Protein AF-A0A9P1G5D4-F1 (afdb_monomer)

Sequence (524 aa):
MDDMDGDDDEVKDDETRWAEGREMALDFMARNFFNPQHFLLVADISSAVANGNGNGSSHVIAAASRVLDGYGVKVSKDEQDALTRMSQDEQVENLMSKIPQGDSQFQDFFVKLQHLVLSSDRVRASLEQADLTQLEDALVDAENAGIGNAVFRMSAVQAGSELRAIGENFRDWGKDNALKTGKLTRCQEEALGARKKLAAAQAKLQNGRHKNLEKSSKWVLRFAETSSRGSVRVLFRSWSVYARFSSAERRVHCDYQERLVSADALLDSFRLRSKGALRRLLERQAVERCRQLALECFWLWQEILVQRKLDEECEQKLLDFQCKMKDMKQAQIENAKLILRRACAENDLALIRCCFQAFHETWQEAAQEQHIAVQVDLSQEKMKEFMKRKSTIALRLLKEMCYATAAGFQQEVFSSWVTLVQQSHGEGQLQGLLQQQQQRIEAVRQRSRNNNHLLVQGLEKQYHSDMQLEIFSHWRTFAGVESKVLGHKVKVDAKRQQLQGVQSLFRSFAAQLERQLRESHSQK

Foldseek 3Di:
DPPDPPPPVVVVVVVVVVVVVVVVVVVVCCVPVVDLVVLLVLLVVLVVVCVVPPDPCLLVLVVLQVLCVVLVLHQDPVNSVVLRPDDPVVSVVVSVVSDPPDDPSVVLSVVLVVLLVVLLVQCVVCVVVVPVPSNVVSLVSCVVSVNNVVSVSVVSNVSNVVSVVVVVVVVVVVVVVCVVVVVVVVVVVVVVVVVVVVVVVVVVVVVVVVVCCVVVVVVCVVQVVPDPVSNVVVVVVVVVVVVVVVVVVVVVVVVVVVVVVVVVVVVVVVVVVVVVVVVVVVVVVVVVVVVVVVVVVVVVVVVVVVVVVVVVVVVVVVVVVVVVVVVVVVVVVVVVVVVVVVQPPPDPVSVVVVVVVVVVVVVVVVVVVVVVVVVVVVVVVVVVVVVVVVVVVVVVVCVVCVVCCVVVVVVVVVVVVVVVVVVVVVVVVVVVVVVVVVVVVVVVVVVVVVVVVVVVVVVVVVVVVVVVVVVVVVVVVVVVVVVVVVVVVVVVVVVVVVVVVVVVVVVVVVVVVVVVVVVVVVVD

Secondary structure (DSSP, 8-state):
-----SSHHHHHHHHHHHHHHHHHHHHHHHHHTS-HHHHHHHHHHHHHHHHTTT-TTHHHHHHHHHHHHHTT----HHHHHHHTTS-HHHHHHHHHHHS-TTSHHHHHHHHHHHHHHHHHHHHHHHHHHT-HHHHHHHHHHHHHTT-HHHHHHHHHHHHHHHHHHHHHHHHHHHHHHHHHHHHHHHHHHHHHHHHHHHHHHHHHHHHHHHHHHHHHHHHHHHHHTT-HHHHHHHHHHHHHHHHHHHHHHHHHHHHHHHHHHHHHHHHHHHHHHHHHHHHHHHHHHHHHHHHHHHHHHHHHHHHHHHHHHHHHHHHHHHHHHHHHHHHHHHHHHHHHHHHHHHHHHS-HHHHHHHHHHHHHHHHHHHHHHHHHHHHHHHHHHHHHHHHHHHHHHHHHHHHHHHHHHHHHHHHHHHHHHHHHHHHHHHHHHHHHHHHHHHHHHHHHHHHHHHHHHHHHHHHHHHHHHHHHHHHHHHHHHHHHHHHHHHHHHHHHHHHHHHHHHHHHHHHHHHHHHHHHHHHHHH--

Nearest PDB structures (foldseek):
  3zx6-assembly1_B  TM=2.867E-01  e=2.315E+00  Archaeoglobus fulgidus DSM 4304

Organism: NCBI:txid2562237

Solvent-accessible surface area (backbone atoms only — not comparable to full-atom values): 27541 Å² total; per-residue (Å²): 144,85,87,82,84,80,68,70,66,62,58,53,54,52,54,51,52,51,51,52,50,49,52,54,49,48,54,51,42,44,63,72,72,58,33,68,65,58,29,39,48,50,28,46,54,52,44,50,61,24,63,76,56,82,35,81,61,44,61,60,51,53,50,51,43,54,55,35,43,76,71,71,47,78,71,49,73,70,53,53,59,50,41,62,72,46,55,73,68,55,32,50,51,54,53,57,69,69,47,68,94,80,50,73,65,48,58,56,47,52,52,50,54,51,48,50,54,53,30,43,52,41,38,51,52,19,60,76,66,69,37,64,67,56,29,50,53,26,46,51,54,24,46,77,70,73,42,34,75,58,42,54,52,50,52,46,37,50,52,13,50,51,52,48,53,50,52,50,53,51,51,53,50,48,53,54,48,51,54,52,51,51,51,51,52,50,56,50,51,52,53,51,51,52,50,52,52,50,52,51,51,51,52,51,50,52,53,50,50,52,59,48,48,54,54,49,49,56,50,49,53,64,43,55,77,74,34,80,72,45,48,55,54,49,51,56,48,52,50,54,50,47,53,52,47,54,53,50,50,52,50,52,50,51,55,50,50,52,50,48,54,51,49,51,52,51,50,49,54,48,52,51,51,50,51,52,50,51,49,54,52,52,52,51,51,50,53,52,50,53,50,50,51,53,50,51,54,50,51,53,52,50,49,54,53,52,50,50,51,51,51,53,54,49,51,50,52,51,51,52,51,54,49,52,53,50,50,52,53,49,49,52,52,5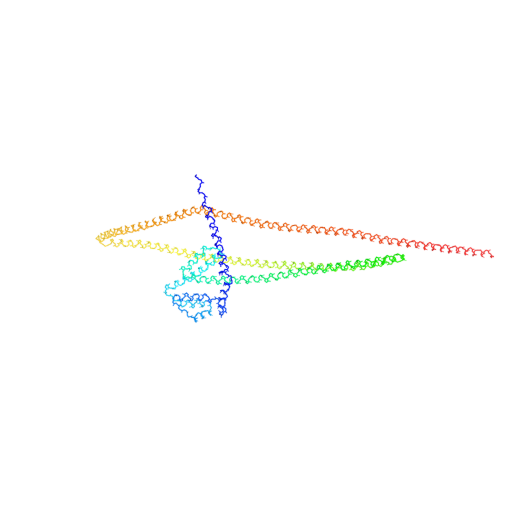1,51,53,50,50,54,55,51,58,42,68,70,53,57,76,68,39,35,49,47,43,51,52,44,48,49,47,46,52,50,48,47,49,51,48,48,48,50,48,45,51,50,46,48,51,47,47,46,50,45,48,48,48,45,44,50,47,43,49,49,46,47,46,48,42,44,50,42,53,54,43,44,54,53,42,46,49,48,49,52,49,48,51,46,50,52,50,51,51,49,51,49,51,50,49,50,53,52,48,51,49,50,53,50,50,50,51,51,50,51,51,50,50,51,50,51,52,53,49,49,53,50,50,53,50,51,51,54,49,50,54,51,50,51,51,51,49,53,51,51,50,49,52,50,49,54,54,49,51,53,49,52,52,55,49,49,56,51,51,51,53,50,50,51,51,52,51,50,52,51,49,51,52,51,52,49,52,54,49,52,52,47,54,54,52,54,61,62,72,76,110

Radius of gyration: 57.08 Å; Cα contacts (8 Å, |Δi|>4): 122; chains: 1; bounding box: 117×77×208 Å

Mean predicted aligned error: 22.11 Å

Structure (mmCIF, N/CA/C/O backbone):
data_AF-A0A9P1G5D4-F1
#
_entry.id   AF-A0A9P1G5D4-F1
#
loop_
_atom_site.group_PDB
_atom_site.id
_atom_site.type_symbol
_atom_site.label_atom_id
_atom_site.label_alt_id
_atom_site.label_comp_id
_atom_site.label_asym_id
_atom_site.label_entity_id
_atom_site.label_seq_id
_atom_site.pdbx_PDB_ins_code
_atom_site.Cartn_x
_atom_site.Cartn_y
_atom_site.Cartn_z
_atom_site.occupancy
_atom_site.B_iso_or_equiv
_atom_site.auth_seq_id
_atom_site.auth_comp_id
_atom_site.auth_asym_id
_atom_site.auth_atom_id
_atom_site.pdbx_PDB_model_num
ATOM 1 N N . MET A 1 1 ? 20.810 36.618 60.190 1.00 49.03 1 MET A N 1
ATOM 2 C CA . MET A 1 1 ? 19.523 35.893 60.188 1.00 49.03 1 MET A CA 1
ATOM 3 C C . MET A 1 1 ? 19.379 35.331 58.781 1.00 49.03 1 MET A C 1
ATOM 5 O O . MET A 1 1 ? 18.455 35.708 58.087 1.00 49.03 1 MET A O 1
ATOM 9 N N . ASP A 1 2 ? 20.395 34.569 58.355 1.00 51.91 2 ASP A N 1
ATOM 10 C CA . ASP A 1 2 ? 20.755 34.375 56.936 1.00 51.91 2 ASP A CA 1
ATOM 11 C C . ASP A 1 2 ? 21.573 33.077 56.721 1.00 51.91 2 ASP A C 1
ATOM 13 O O . ASP A 1 2 ? 22.407 33.013 55.835 1.00 51.91 2 ASP A O 1
ATOM 17 N N . ASP A 1 3 ? 21.374 32.040 57.546 1.00 51.34 3 ASP A N 1
ATOM 18 C CA . ASP A 1 3 ? 22.133 30.772 57.444 1.00 51.34 3 ASP A CA 1
ATOM 19 C C . ASP A 1 3 ? 21.242 29.549 57.761 1.00 51.34 3 ASP A C 1
ATOM 21 O O . ASP A 1 3 ? 21.536 28.775 58.669 1.00 51.34 3 ASP A O 1
ATOM 25 N N . MET A 1 4 ? 20.100 29.397 57.078 1.00 53.97 4 MET A N 1
ATOM 26 C CA . MET A 1 4 ? 19.183 28.249 57.264 1.00 53.97 4 MET A CA 1
ATOM 27 C C . MET A 1 4 ? 18.622 27.681 55.941 1.00 53.97 4 MET A C 1
ATOM 29 O O . MET A 1 4 ? 17.587 27.029 55.964 1.00 53.97 4 MET A O 1
ATOM 33 N N . ASP A 1 5 ? 19.295 27.886 54.802 1.00 56.78 5 ASP A N 1
ATOM 34 C CA . ASP A 1 5 ? 18.852 27.373 53.484 1.00 56.78 5 ASP A CA 1
ATOM 35 C C . ASP A 1 5 ? 19.758 26.237 52.946 1.00 56.78 5 ASP A C 1
ATOM 37 O O . ASP A 1 5 ? 19.880 26.041 51.741 1.00 56.78 5 ASP A O 1
ATOM 41 N N . GLY A 1 6 ? 20.442 25.501 53.832 1.00 54.44 6 GLY A N 1
ATOM 42 C CA . GLY A 1 6 ? 21.454 24.498 53.460 1.00 54.44 6 GLY A CA 1
ATOM 43 C C . GLY A 1 6 ? 20.982 23.044 53.318 1.00 54.44 6 GLY A C 1
ATOM 44 O O . GLY A 1 6 ? 21.753 22.237 52.812 1.00 54.44 6 GLY A O 1
ATOM 45 N N . ASP A 1 7 ? 19.759 22.700 53.735 1.00 56.19 7 ASP A N 1
ATOM 46 C CA . ASP A 1 7 ? 19.325 21.291 53.863 1.00 56.19 7 ASP A CA 1
ATOM 47 C C . ASP A 1 7 ? 18.404 20.791 52.726 1.00 56.19 7 ASP A C 1
ATOM 49 O O . ASP A 1 7 ? 18.148 19.593 52.622 1.00 56.19 7 ASP A O 1
ATOM 53 N N . ASP A 1 8 ? 17.922 21.664 51.832 1.00 56.28 8 ASP A N 1
ATOM 54 C CA . ASP A 1 8 ? 16.959 21.272 50.780 1.00 56.28 8 ASP A CA 1
ATOM 55 C C . ASP A 1 8 ? 17.608 20.616 49.541 1.00 56.28 8 ASP A C 1
ATOM 57 O O . ASP A 1 8 ? 16.922 19.945 48.762 1.00 56.28 8 ASP A O 1
ATOM 61 N N . ASP A 1 9 ? 18.922 20.775 49.349 1.00 57.06 9 ASP A N 1
ATOM 62 C CA . ASP A 1 9 ? 19.645 20.167 48.221 1.00 57.06 9 ASP A CA 1
ATOM 63 C C . ASP A 1 9 ? 20.034 18.700 48.492 1.00 57.06 9 ASP A C 1
ATOM 65 O O . ASP A 1 9 ? 20.102 17.905 47.555 1.00 57.06 9 ASP A O 1
ATOM 69 N N . GLU A 1 10 ? 20.202 18.298 49.759 1.00 56.38 10 GLU A N 1
ATOM 70 C CA . GLU A 1 10 ? 20.574 16.921 50.128 1.00 56.38 10 GLU A CA 1
ATOM 71 C C . GLU A 1 10 ? 19.388 15.943 49.970 1.00 56.38 10 GLU A C 1
ATOM 73 O O . GLU A 1 10 ? 19.558 14.803 49.538 1.00 56.38 10 GLU A O 1
ATOM 78 N N . VAL A 1 11 ? 18.156 16.412 50.212 1.00 59.34 11 VAL A N 1
ATOM 79 C CA . VAL A 1 11 ? 16.929 15.601 50.078 1.00 59.34 11 VAL A CA 1
ATOM 80 C C . VAL A 1 11 ? 16.603 15.285 48.614 1.00 59.34 11 VAL A C 1
ATOM 82 O O . VAL A 1 11 ? 16.130 14.188 48.306 1.00 59.34 11 VAL A O 1
ATOM 85 N N . LYS A 1 12 ? 16.875 16.217 47.692 1.00 61.62 12 LYS A N 1
ATOM 86 C CA . LYS A 1 12 ? 16.654 15.991 46.254 1.00 61.62 12 LYS A CA 1
ATOM 87 C C . LYS A 1 12 ? 17.624 14.969 45.683 1.00 61.62 12 LYS A C 1
ATOM 89 O O . LYS A 1 12 ? 17.206 14.156 44.862 1.00 61.62 12 LYS A O 1
ATOM 94 N N . ASP A 1 13 ? 18.878 14.994 46.130 1.00 68.81 13 ASP A N 1
ATOM 95 C CA . ASP A 1 13 ? 19.915 14.089 45.633 1.00 68.81 13 ASP A CA 1
ATOM 96 C C . ASP A 1 13 ? 19.610 12.632 46.027 1.00 68.81 13 ASP A C 1
ATOM 98 O O . ASP A 1 13 ? 19.719 11.718 45.199 1.00 68.81 13 ASP A O 1
ATOM 102 N N . ASP A 1 14 ? 19.098 12.421 47.244 1.00 71.56 14 ASP A N 1
ATOM 103 C CA . ASP A 1 14 ? 18.632 11.113 47.711 1.00 71.56 14 ASP A CA 1
ATOM 104 C C . ASP A 1 14 ? 17.426 10.594 46.910 1.00 71.56 14 ASP A C 1
ATOM 106 O O . ASP A 1 14 ? 17.386 9.411 46.559 1.00 71.56 14 ASP A O 1
ATOM 110 N N . GLU A 1 15 ? 16.466 11.449 46.550 1.00 73.81 15 GLU A N 1
ATOM 111 C CA . GLU A 1 15 ? 15.283 11.040 45.780 1.00 73.81 15 GLU A CA 1
ATOM 112 C C . GLU A 1 15 ? 15.650 10.585 44.354 1.00 73.81 15 GLU A C 1
ATOM 114 O O . GLU A 1 15 ? 15.174 9.541 43.886 1.00 73.81 15 GLU A O 1
ATOM 119 N N . THR A 1 16 ? 16.583 11.283 43.692 1.00 74.25 16 THR A N 1
ATOM 120 C CA . THR A 1 16 ? 17.159 10.844 42.406 1.00 74.25 16 THR A CA 1
ATOM 121 C C . THR A 1 16 ? 17.910 9.525 42.529 1.00 74.25 16 THR A C 1
ATOM 123 O O . THR A 1 16 ? 17.748 8.637 41.691 1.00 74.25 16 THR A O 1
ATOM 126 N N . ARG A 1 17 ? 18.682 9.345 43.602 1.00 72.94 17 ARG A N 1
ATOM 127 C CA . ARG A 1 17 ? 19.465 8.126 43.835 1.00 72.94 17 ARG A CA 1
ATOM 128 C C . ARG A 1 17 ? 18.574 6.909 44.093 1.00 72.94 17 ARG A C 1
ATOM 130 O O . ARG A 1 17 ? 18.870 5.804 43.628 1.00 72.94 17 ARG A O 1
ATOM 137 N N . TRP A 1 18 ? 17.451 7.109 44.780 1.00 77.25 18 TRP A N 1
ATOM 138 C CA . TRP A 1 18 ? 16.413 6.093 44.953 1.00 77.25 18 TRP A CA 1
ATOM 139 C C . TRP A 1 18 ? 15.688 5.766 43.645 1.00 77.25 18 TRP A C 1
ATOM 141 O O . TRP A 1 18 ? 15.393 4.592 43.407 1.00 77.25 18 TRP A O 1
ATOM 151 N N . ALA A 1 19 ? 15.424 6.755 42.789 1.00 75.56 19 ALA A N 1
ATOM 152 C CA . ALA A 1 19 ? 14.814 6.533 41.478 1.00 75.56 19 ALA A CA 1
ATOM 153 C C . ALA A 1 19 ? 15.732 5.716 40.552 1.00 75.56 19 ALA A C 1
ATOM 155 O O . ALA A 1 19 ? 15.292 4.706 39.997 1.00 75.56 19 ALA A O 1
ATOM 156 N N . GLU A 1 20 ? 17.017 6.076 40.469 1.00 79.44 20 GLU A N 1
ATOM 157 C CA . GLU A 1 20 ? 18.023 5.329 39.700 1.00 79.44 20 GLU A CA 1
ATOM 158 C C . GLU A 1 20 ? 18.198 3.901 40.231 1.00 79.44 20 GLU A C 1
ATOM 160 O O . GLU A 1 20 ? 18.220 2.940 39.460 1.00 79.44 20 GLU A O 1
ATOM 165 N N . GLY A 1 21 ? 18.257 3.730 41.557 1.00 80.81 21 GLY A N 1
ATOM 166 C CA . GLY A 1 21 ? 18.322 2.408 42.181 1.00 80.81 21 GLY A CA 1
ATOM 167 C C . GLY A 1 21 ? 17.095 1.545 41.868 1.00 80.81 21 GLY A C 1
ATOM 168 O O . GLY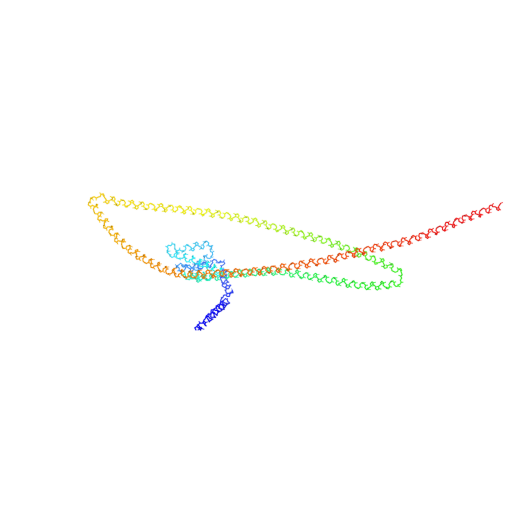 A 1 21 ? 17.226 0.341 41.627 1.00 80.81 21 GLY A O 1
ATOM 169 N N . ARG A 1 22 ? 15.904 2.155 41.816 1.00 74.62 22 ARG A N 1
ATOM 170 C CA . ARG A 1 22 ? 14.649 1.472 41.479 1.00 74.62 22 ARG A CA 1
ATOM 171 C C . ARG A 1 22 ? 14.616 1.059 40.004 1.00 74.62 22 ARG A C 1
ATOM 173 O O . ARG A 1 22 ? 14.228 -0.070 39.712 1.00 74.62 22 ARG A O 1
ATOM 180 N N . GLU A 1 23 ? 15.080 1.911 39.091 1.00 75.81 23 GLU A N 1
ATOM 181 C CA . GLU A 1 23 ? 15.185 1.588 37.660 1.00 75.81 23 GLU A CA 1
ATOM 182 C C . GLU A 1 23 ? 16.193 0.456 37.407 1.00 75.81 23 GLU A C 1
ATOM 184 O O . GLU A 1 23 ? 15.891 -0.509 36.702 1.00 75.81 23 GLU A O 1
ATOM 189 N N . MET A 1 24 ? 17.355 0.505 38.063 1.00 77.06 24 MET A N 1
ATOM 190 C CA . MET A 1 24 ? 18.385 -0.532 37.952 1.00 77.06 24 MET A CA 1
ATOM 191 C C . MET A 1 24 ? 17.902 -1.879 38.514 1.00 77.06 24 MET A C 1
ATOM 193 O O . MET A 1 24 ? 18.183 -2.934 37.939 1.00 77.06 24 MET A O 1
ATOM 197 N N . ALA A 1 25 ? 17.127 -1.857 39.605 1.00 69.12 25 ALA A N 1
ATOM 198 C CA . ALA A 1 25 ? 16.485 -3.047 40.158 1.00 69.12 25 ALA A CA 1
ATOM 199 C C . ALA A 1 25 ? 15.405 -3.610 39.219 1.00 69.12 25 ALA A C 1
ATOM 201 O O . ALA A 1 25 ? 15.333 -4.827 39.041 1.00 69.12 25 ALA A O 1
ATOM 202 N N . LEU A 1 26 ? 14.600 -2.754 38.580 1.00 68.94 26 LEU A N 1
ATOM 203 C CA . LEU A 1 26 ? 13.602 -3.172 37.591 1.00 68.94 26 LEU A CA 1
ATOM 204 C C . LEU A 1 26 ? 14.254 -3.783 36.344 1.00 68.94 26 LEU A C 1
ATOM 206 O O . LEU A 1 26 ? 13.821 -4.850 35.914 1.00 68.94 26 LEU A O 1
ATOM 210 N N . ASP A 1 27 ? 15.323 -3.187 35.808 1.00 72.56 27 ASP A N 1
ATOM 211 C CA . ASP A 1 27 ? 16.080 -3.743 34.673 1.00 72.56 27 ASP A CA 1
ATOM 212 C C . ASP A 1 27 ? 16.757 -5.073 35.050 1.00 72.56 27 ASP A C 1
ATOM 214 O O . ASP A 1 27 ? 16.700 -6.049 34.294 1.00 72.56 27 ASP A O 1
ATOM 218 N N . PHE A 1 28 ? 17.316 -5.174 36.261 1.00 76.38 28 PHE A N 1
ATOM 219 C CA . PHE A 1 28 ? 17.852 -6.433 36.778 1.00 76.38 28 PHE A CA 1
ATOM 220 C C . PHE A 1 28 ? 16.764 -7.509 36.900 1.00 76.38 28 PHE A C 1
ATOM 222 O O . PHE A 1 28 ? 16.991 -8.656 36.499 1.00 76.38 28 PHE A O 1
ATOM 229 N N . MET A 1 29 ? 15.582 -7.159 37.417 1.00 69.81 29 MET A N 1
ATOM 230 C CA . MET A 1 29 ? 14.469 -8.099 37.533 1.00 69.81 29 MET A CA 1
ATOM 231 C C . MET A 1 29 ? 13.918 -8.512 36.167 1.00 69.81 29 MET A C 1
ATOM 233 O O . MET A 1 29 ? 13.684 -9.700 35.935 1.00 69.81 29 MET A O 1
ATOM 237 N N . ALA A 1 30 ? 13.782 -7.565 35.240 1.00 70.44 30 ALA A N 1
ATOM 238 C CA . ALA A 1 30 ? 13.353 -7.814 33.871 1.00 70.44 30 ALA A CA 1
ATOM 239 C C . ALA A 1 30 ? 14.290 -8.795 33.149 1.00 70.44 30 ALA A C 1
ATOM 241 O O . ALA A 1 30 ? 13.834 -9.749 32.519 1.00 70.44 30 ALA A O 1
ATOM 242 N N . ARG A 1 31 ? 15.608 -8.610 33.289 1.00 70.06 31 ARG A N 1
ATOM 243 C CA . ARG A 1 31 ? 16.612 -9.458 32.626 1.00 70.06 31 ARG A CA 1
ATOM 244 C C . ARG A 1 31 ? 16.749 -10.844 33.249 1.00 70.06 31 ARG A C 1
ATOM 246 O O . ARG A 1 31 ? 16.916 -11.814 32.512 1.00 70.06 31 ARG A O 1
ATOM 253 N N . ASN A 1 32 ? 16.708 -10.945 34.578 1.00 71.44 32 ASN A N 1
ATOM 254 C CA . ASN A 1 32 ? 17.015 -12.200 35.272 1.00 71.44 32 ASN A CA 1
ATOM 255 C C . ASN A 1 32 ? 15.774 -13.032 35.615 1.00 71.44 32 ASN A C 1
ATOM 257 O O . ASN A 1 32 ? 15.819 -14.257 35.509 1.00 71.44 32 ASN A O 1
ATOM 261 N N . PHE A 1 33 ? 14.666 -12.394 35.999 1.00 63.34 33 PHE A N 1
ATOM 262 C CA . PHE A 1 33 ? 13.452 -13.097 36.426 1.00 63.34 33 PHE A CA 1
ATOM 263 C C . PHE A 1 33 ? 12.388 -13.136 35.326 1.00 63.34 33 PHE A C 1
ATOM 265 O O . PHE A 1 33 ? 11.787 -14.188 35.108 1.00 63.34 33 PHE A O 1
ATOM 272 N N . PHE A 1 34 ? 12.229 -12.053 34.559 1.00 66.44 34 PHE A N 1
ATOM 273 C CA . PHE A 1 34 ? 11.233 -11.948 33.484 1.00 66.44 34 PHE A CA 1
ATOM 274 C C . PHE A 1 34 ? 11.798 -12.204 32.082 1.00 66.44 34 PHE A C 1
ATOM 276 O O . PHE A 1 34 ? 11.330 -11.636 31.095 1.00 66.44 34 PHE A O 1
ATOM 283 N N . ASN A 1 35 ? 12.790 -13.092 31.967 1.00 73.25 35 ASN A N 1
ATOM 284 C CA . ASN A 1 35 ? 13.302 -13.498 30.664 1.00 73.25 35 ASN A CA 1
ATOM 285 C C . ASN A 1 35 ? 12.152 -14.099 29.821 1.00 73.25 35 ASN A C 1
ATOM 287 O O . ASN A 1 35 ? 11.524 -15.066 30.267 1.00 73.25 35 ASN A O 1
ATOM 291 N N . PRO A 1 36 ? 11.888 -13.598 28.598 1.00 69.62 36 PRO A N 1
ATOM 292 C CA . PRO A 1 36 ? 10.850 -14.134 27.714 1.00 69.62 36 PRO A CA 1
ATOM 293 C C . PRO A 1 36 ? 10.955 -15.648 27.496 1.00 69.62 36 PRO A C 1
ATOM 295 O O . PRO A 1 36 ? 9.945 -16.324 27.317 1.00 69.62 36 PRO A O 1
ATOM 298 N N . GLN A 1 37 ? 12.169 -16.204 27.561 1.00 73.44 37 GLN A N 1
ATOM 299 C CA . GLN A 1 37 ? 12.388 -17.645 27.462 1.00 73.44 37 GLN A CA 1
ATOM 300 C C . GLN A 1 37 ? 11.765 -18.431 28.617 1.00 73.44 37 GLN A C 1
ATOM 302 O O . GLN A 1 37 ? 11.328 -19.553 28.395 1.00 73.44 37 GLN A O 1
ATOM 307 N N . HIS A 1 38 ? 11.673 -17.867 29.824 1.00 74.25 38 HIS A N 1
ATOM 308 C CA . HIS A 1 38 ? 11.004 -18.526 30.949 1.00 74.25 38 HIS A CA 1
ATOM 309 C C . HIS A 1 38 ? 9.496 -18.625 30.713 1.00 74.25 38 HIS A C 1
ATOM 311 O O . HIS A 1 38 ? 8.908 -19.676 30.949 1.00 74.25 38 HIS A O 1
ATOM 317 N N . PHE A 1 39 ? 8.875 -17.573 30.177 1.00 73.62 39 PHE A N 1
ATOM 318 C CA . PHE A 1 39 ? 7.455 -17.586 29.820 1.00 73.62 39 PHE A CA 1
ATOM 319 C C . PHE A 1 39 ? 7.159 -18.526 28.656 1.00 73.62 39 PHE A C 1
ATOM 321 O O . PHE A 1 39 ? 6.176 -19.264 28.697 1.00 73.62 39 PHE A O 1
ATOM 328 N N . LEU A 1 40 ? 8.038 -18.560 27.652 1.00 70.00 40 LEU A N 1
ATOM 329 C CA . LEU A 1 40 ? 7.952 -19.529 26.563 1.00 70.00 40 LEU A CA 1
ATOM 330 C C . LEU A 1 40 ? 8.141 -20.961 27.070 1.00 70.00 40 LEU A C 1
ATOM 332 O O . LEU A 1 40 ? 7.375 -21.825 26.672 1.00 70.00 40 LEU A O 1
ATOM 336 N N . LEU A 1 41 ? 9.070 -21.207 28.000 1.00 75.12 41 LEU A N 1
ATOM 337 C CA . LEU A 1 41 ? 9.264 -22.515 28.631 1.00 75.12 41 LEU A CA 1
ATOM 338 C C . LEU A 1 41 ? 8.027 -22.937 29.436 1.00 75.12 41 LEU A C 1
ATOM 340 O O . LEU A 1 41 ? 7.596 -24.079 29.337 1.00 75.12 41 LEU A O 1
ATOM 344 N N . VAL A 1 42 ? 7.419 -22.029 30.205 1.00 70.88 42 VAL A N 1
ATOM 345 C CA . VAL A 1 42 ? 6.172 -22.296 30.943 1.00 70.88 42 VAL A CA 1
ATOM 346 C C . VAL A 1 42 ? 5.022 -22.582 29.978 1.00 70.88 42 VAL A C 1
ATOM 348 O O . VAL A 1 42 ? 4.273 -23.538 30.185 1.00 70.88 42 VAL A O 1
ATOM 351 N N . ALA A 1 43 ? 4.909 -21.818 28.892 1.00 66.69 43 ALA A N 1
ATOM 352 C CA . ALA A 1 43 ? 3.927 -22.061 27.843 1.00 66.69 43 ALA A CA 1
ATOM 353 C C . ALA A 1 43 ? 4.224 -23.328 27.027 1.00 66.69 43 ALA A C 1
ATOM 355 O O . ALA A 1 43 ? 3.288 -23.911 26.490 1.00 66.69 43 ALA A O 1
ATOM 356 N N . ASP A 1 44 ? 5.482 -23.751 26.894 1.00 67.62 44 ASP A N 1
ATOM 357 C CA . ASP A 1 44 ? 5.909 -24.986 26.222 1.00 67.62 44 ASP A CA 1
ATOM 358 C C . ASP A 1 44 ? 5.678 -26.203 27.116 1.00 67.62 44 ASP A C 1
ATOM 360 O O . ASP A 1 44 ? 5.233 -27.234 26.636 1.00 67.62 44 ASP A O 1
ATOM 364 N N . ILE A 1 45 ? 5.911 -26.097 28.424 1.00 67.94 45 ILE A N 1
ATOM 365 C CA . ILE A 1 45 ? 5.576 -27.146 29.394 1.00 67.94 45 ILE A CA 1
ATOM 366 C C . ILE A 1 45 ? 4.054 -27.283 29.485 1.00 67.94 45 ILE A C 1
ATOM 368 O O . ILE A 1 45 ? 3.535 -28.394 29.430 1.00 67.94 45 ILE A O 1
ATOM 372 N N . SER A 1 46 ? 3.325 -26.168 29.558 1.00 60.41 46 SER A N 1
ATOM 373 C CA . SER A 1 46 ? 1.859 -26.168 29.562 1.00 60.41 46 SER A CA 1
ATOM 374 C C . SER A 1 46 ? 1.288 -26.667 28.227 1.00 60.41 46 SER A C 1
ATOM 376 O O . SER A 1 46 ? 0.370 -27.487 28.229 1.00 60.41 46 SER A O 1
ATOM 378 N N . SER A 1 47 ? 1.874 -26.283 27.084 1.00 58.19 47 SER A N 1
ATOM 379 C CA . SER A 1 47 ? 1.453 -26.791 25.772 1.00 58.19 47 SER A CA 1
ATOM 380 C C . SER A 1 47 ? 1.885 -28.233 25.521 1.00 58.19 47 SER A C 1
ATOM 382 O O . SER A 1 47 ? 1.157 -28.944 24.850 1.00 58.19 47 SER A O 1
ATOM 384 N N . ALA A 1 48 ? 3.008 -28.712 26.058 1.00 56.38 48 ALA A N 1
ATOM 385 C CA . ALA A 1 48 ? 3.426 -30.112 25.971 1.00 56.38 48 ALA A CA 1
ATOM 386 C C . ALA A 1 48 ? 2.538 -31.014 26.837 1.00 56.38 48 ALA A C 1
ATOM 388 O O . ALA A 1 48 ? 2.182 -32.111 26.411 1.00 56.38 48 ALA A O 1
ATOM 389 N N . VAL A 1 49 ? 2.110 -30.528 28.006 1.00 53.41 49 VAL A N 1
ATOM 390 C CA . VAL A 1 49 ? 1.080 -31.179 28.828 1.00 53.41 49 VAL A CA 1
ATOM 391 C C . VAL A 1 49 ? -0.273 -31.181 28.100 1.00 53.41 49 VAL A C 1
ATOM 393 O O . VAL A 1 49 ? -0.958 -32.200 28.110 1.00 53.41 49 VAL A O 1
ATOM 396 N N . ALA A 1 50 ? -0.623 -30.101 27.393 1.00 45.75 50 ALA A N 1
ATOM 397 C CA . ALA A 1 50 ? -1.839 -30.026 26.577 1.00 45.75 50 ALA A CA 1
ATOM 398 C C . ALA A 1 50 ? -1.760 -30.815 25.252 1.00 45.75 50 ALA A C 1
ATOM 400 O O . ALA A 1 50 ? -2.778 -31.283 24.765 1.00 45.75 50 ALA A O 1
ATOM 401 N N . ASN A 1 51 ? -0.577 -30.991 24.659 1.00 43.62 51 ASN A N 1
ATOM 402 C CA . ASN A 1 51 ? -0.374 -31.695 23.386 1.00 43.62 51 ASN A CA 1
ATOM 403 C C . ASN A 1 51 ? -0.129 -33.200 23.577 1.00 43.62 51 ASN A C 1
ATOM 405 O O . ASN A 1 51 ? -0.307 -33.963 22.630 1.00 43.62 51 ASN A O 1
ATOM 409 N N . GLY A 1 52 ? 0.227 -33.646 24.788 1.00 47.50 52 GLY A N 1
ATOM 410 C CA . GLY A 1 52 ? 0.223 -35.065 25.165 1.00 47.50 52 GLY A CA 1
ATOM 411 C C . GLY A 1 52 ? -1.187 -35.665 25.278 1.00 47.50 52 GLY A C 1
ATOM 412 O O . GLY A 1 52 ? -1.336 -36.874 25.149 1.00 47.50 52 GLY A O 1
ATOM 413 N N . ASN A 1 53 ? -2.211 -34.824 25.457 1.00 44.03 53 ASN A N 1
ATOM 414 C CA . ASN A 1 53 ? -3.638 -35.155 25.394 1.00 44.03 53 ASN A CA 1
ATOM 415 C C . ASN A 1 53 ? -4.386 -33.904 24.898 1.00 44.03 53 ASN A C 1
ATOM 417 O O . ASN A 1 53 ? -4.788 -33.072 25.703 1.00 44.03 53 ASN A O 1
ATOM 421 N N . GLY A 1 54 ? -4.504 -33.768 23.573 1.00 41.00 54 GLY A N 1
ATOM 422 C CA . GLY A 1 54 ? -4.856 -32.570 22.786 1.00 41.00 54 GLY A CA 1
ATOM 423 C C . GLY A 1 54 ? -6.065 -31.696 23.163 1.00 41.00 54 GLY A C 1
ATOM 424 O O . GLY A 1 54 ? -6.874 -31.434 22.283 1.00 41.00 54 GLY A O 1
ATOM 425 N N . ASN A 1 55 ? -6.184 -31.176 24.388 1.00 46.41 55 ASN A N 1
ATOM 426 C CA . ASN A 1 55 ? -7.249 -30.244 24.772 1.00 46.41 55 ASN A CA 1
ATOM 427 C C . ASN A 1 55 ? -6.751 -29.162 25.745 1.00 46.41 55 ASN A C 1
ATOM 429 O O . ASN A 1 55 ? -6.551 -29.402 26.936 1.00 46.41 55 ASN A O 1
ATOM 433 N N . GLY A 1 56 ? -6.659 -27.917 25.260 1.00 47.00 56 GLY A N 1
ATOM 434 C CA . GLY A 1 56 ? -6.417 -26.725 26.086 1.00 47.00 56 GLY A CA 1
ATOM 435 C C . GLY A 1 56 ? -7.466 -26.489 27.189 1.00 47.00 56 GLY A C 1
ATOM 436 O O . GLY A 1 56 ? -7.195 -25.742 28.127 1.00 47.00 56 GLY A O 1
ATOM 437 N N . SER A 1 57 ? -8.623 -27.172 27.154 1.00 51.78 57 SER A N 1
ATOM 438 C CA . SER A 1 57 ? -9.620 -27.126 28.240 1.00 51.78 57 SER A CA 1
ATOM 439 C C . SER A 1 57 ? -9.177 -27.851 29.521 1.00 51.78 57 SER A C 1
ATOM 441 O O . SER A 1 57 ? -9.725 -27.590 30.593 1.00 51.78 57 SER A O 1
ATOM 443 N N . SER A 1 58 ? -8.131 -28.688 29.457 1.00 54.34 58 SER A N 1
ATOM 444 C CA . SER A 1 58 ? -7.605 -29.421 30.617 1.00 54.34 58 SER A CA 1
ATOM 445 C C . SER A 1 58 ? -7.128 -28.495 31.741 1.00 54.34 58 SER A C 1
ATOM 447 O O . SER A 1 58 ? -7.303 -28.820 32.913 1.00 54.34 58 SER A O 1
ATOM 449 N N . HIS A 1 59 ? -6.609 -27.304 31.426 1.00 56.31 59 HIS A N 1
ATOM 450 C CA . HIS A 1 59 ? -6.111 -26.379 32.449 1.00 56.31 59 HIS A CA 1
ATOM 451 C C . HIS A 1 59 ? -7.229 -25.736 33.281 1.00 56.31 59 HIS A C 1
ATOM 453 O O . HIS A 1 59 ? -7.085 -25.609 34.499 1.00 56.31 59 HIS A O 1
ATOM 459 N N . VAL A 1 60 ? -8.350 -25.381 32.645 1.00 59.41 60 VAL A N 1
ATOM 460 C CA . VAL A 1 60 ? -9.529 -24.822 33.326 1.00 59.41 60 VAL A CA 1
ATOM 461 C C . VAL A 1 60 ? -10.211 -25.901 34.165 1.00 59.41 60 VAL A C 1
ATOM 463 O O . VAL A 1 60 ? -10.561 -25.648 35.312 1.00 59.41 60 VAL A O 1
ATOM 466 N N . ILE A 1 61 ? -10.305 -27.132 33.652 1.00 64.38 61 ILE A N 1
ATOM 467 C CA . ILE A 1 61 ? -10.889 -28.273 34.377 1.00 64.38 61 ILE A CA 1
ATOM 468 C C . ILE A 1 61 ? -9.998 -28.719 35.537 1.00 64.38 61 ILE A C 1
ATOM 470 O O . ILE A 1 61 ? -10.508 -29.052 36.603 1.00 64.38 61 ILE A O 1
ATOM 474 N N . ALA A 1 62 ? -8.673 -28.694 35.378 1.00 64.44 62 ALA A N 1
ATOM 475 C CA . ALA A 1 62 ? -7.737 -29.003 36.456 1.00 64.44 62 ALA A CA 1
ATOM 476 C C . ALA A 1 62 ? -7.752 -27.924 37.548 1.00 64.44 62 ALA A C 1
ATOM 478 O O . ALA A 1 62 ? -7.655 -28.249 38.732 1.00 64.44 62 ALA A O 1
ATOM 479 N N . ALA A 1 63 ? -7.896 -26.647 37.174 1.00 62.78 63 ALA A N 1
ATOM 480 C CA . ALA A 1 63 ? -8.099 -25.563 38.130 1.00 62.78 63 ALA A CA 1
ATOM 481 C C . ALA A 1 63 ? -9.446 -25.717 38.852 1.00 62.78 63 ALA A C 1
ATOM 483 O O . ALA A 1 63 ? -9.464 -25.757 40.080 1.00 62.78 63 ALA A O 1
ATOM 484 N N . ALA A 1 64 ? -10.541 -25.914 38.112 1.00 66.38 64 ALA A N 1
ATOM 485 C CA . ALA A 1 64 ? -11.874 -26.144 38.666 1.00 66.38 64 ALA A CA 1
ATOM 486 C C . ALA A 1 64 ? -11.911 -27.375 39.587 1.00 66.38 64 ALA A C 1
ATOM 488 O O . ALA A 1 64 ? -12.461 -27.301 40.680 1.00 66.38 64 ALA A O 1
ATOM 489 N N . SER A 1 65 ? -11.246 -28.471 39.213 1.00 67.31 65 SER A N 1
ATOM 490 C CA . SER A 1 65 ? -11.169 -29.689 40.031 1.00 67.31 65 SER A CA 1
ATOM 491 C C . SER A 1 65 ? -10.377 -29.489 41.323 1.00 67.31 65 SER A C 1
ATOM 493 O O . SER A 1 65 ? -10.768 -30.024 42.353 1.00 67.31 65 SER A O 1
ATOM 495 N N . ARG A 1 66 ? -9.299 -28.688 41.319 1.00 68.81 66 ARG A N 1
ATOM 496 C CA . ARG A 1 66 ? -8.582 -28.334 42.562 1.00 68.81 66 ARG A CA 1
ATOM 497 C C . ARG A 1 66 ? -9.418 -27.450 43.479 1.00 68.81 66 ARG A C 1
ATOM 499 O O . ARG A 1 66 ? -9.318 -27.581 44.695 1.00 68.81 66 ARG A O 1
ATOM 506 N N . VAL A 1 67 ? -10.221 -26.552 42.907 1.00 66.06 67 VAL A N 1
ATOM 507 C CA . VAL A 1 67 ? -11.164 -25.747 43.690 1.00 66.06 67 VAL A CA 1
ATOM 508 C C . VAL A 1 67 ? -12.242 -26.659 44.288 1.00 66.06 67 VAL A C 1
ATOM 510 O O . VAL A 1 67 ? -12.526 -26.535 45.473 1.00 66.06 67 VAL A O 1
ATOM 513 N N . LEU A 1 68 ? -12.768 -27.627 43.527 1.00 67.19 68 LEU A N 1
ATOM 514 C CA . LEU A 1 68 ? -13.745 -28.619 44.005 1.00 67.19 68 LEU A CA 1
ATOM 515 C C . LEU A 1 68 ? -13.200 -29.528 45.120 1.00 67.19 68 LEU A C 1
ATOM 517 O O . LEU A 1 68 ? -13.898 -29.752 46.110 1.00 67.19 68 LEU A O 1
ATOM 521 N N . ASP A 1 69 ? -11.942 -29.964 45.018 1.00 73.00 69 ASP A N 1
ATOM 522 C CA . ASP A 1 69 ? -11.252 -30.719 46.076 1.00 73.00 69 ASP A CA 1
ATOM 523 C C . ASP A 1 69 ? -11.198 -29.927 47.395 1.00 73.00 69 ASP A C 1
ATOM 525 O O . ASP A 1 69 ? -11.376 -30.491 48.478 1.00 73.00 69 ASP A O 1
ATOM 529 N N . GLY A 1 70 ? -11.013 -28.603 47.313 1.00 66.00 70 GLY A N 1
ATOM 530 C CA . GLY A 1 70 ? -11.019 -27.698 48.466 1.00 66.00 70 GLY A CA 1
ATOM 531 C C . GLY A 1 70 ? -12.370 -27.596 49.183 1.00 66.00 70 GLY A C 1
ATOM 532 O O . GLY A 1 70 ? -12.404 -27.256 50.363 1.00 66.00 70 GLY A O 1
ATOM 533 N N . TYR A 1 71 ? -13.466 -27.940 48.502 1.00 64.06 71 TYR A N 1
ATOM 534 C CA . TYR A 1 71 ? -14.826 -27.986 49.052 1.00 64.06 71 TYR A CA 1
ATOM 535 C C . TYR A 1 71 ? -15.297 -29.417 49.359 1.00 64.06 71 TYR A C 1
ATOM 537 O O . TYR A 1 71 ? -16.482 -29.658 49.572 1.00 64.06 71 TYR A O 1
ATOM 545 N N . GLY A 1 72 ? -14.375 -30.385 49.397 1.00 64.75 72 GLY A N 1
ATOM 546 C CA . GLY A 1 72 ? -14.676 -31.771 49.760 1.00 64.75 72 GLY A CA 1
ATOM 547 C C . GLY A 1 72 ? -15.264 -32.620 48.629 1.00 64.75 72 GLY A C 1
ATOM 548 O O . GLY A 1 72 ? -15.548 -33.800 48.850 1.00 64.75 72 GLY A O 1
ATOM 549 N N . VAL A 1 73 ? -15.397 -32.075 47.415 1.00 73.00 73 VAL A N 1
ATOM 550 C CA . VAL A 1 73 ? -15.809 -32.833 46.228 1.00 73.00 73 VAL A CA 1
ATOM 551 C C . VAL A 1 73 ? -14.563 -33.442 45.591 1.00 73.00 73 VAL A C 1
ATOM 553 O O . VAL A 1 73 ? -13.902 -32.829 44.757 1.00 73.00 73 VAL A O 1
ATOM 556 N N . LYS A 1 74 ? -14.237 -34.669 46.010 1.00 76.19 74 LYS A N 1
ATOM 557 C CA . LYS A 1 74 ? -13.095 -35.417 45.473 1.00 76.19 74 LYS A CA 1
ATOM 558 C C . LYS A 1 74 ? -13.378 -35.888 44.053 1.00 76.19 74 LYS A C 1
ATOM 560 O O . LYS A 1 74 ? -14.109 -36.858 43.861 1.00 76.19 74 LYS A O 1
ATOM 565 N N . VAL A 1 75 ? -12.770 -35.232 43.070 1.00 76.00 75 VAL A N 1
ATOM 566 C CA . VAL A 1 75 ? -12.791 -35.687 41.674 1.00 76.00 75 VAL A CA 1
ATOM 567 C C . VAL A 1 75 ? -11.601 -36.621 41.465 1.00 76.00 75 VAL A C 1
ATOM 569 O O . VAL A 1 75 ? -10.446 -36.202 41.558 1.00 76.00 75 VAL A O 1
ATOM 572 N N . SER A 1 76 ? -11.873 -37.904 41.214 1.00 82.25 76 SER A N 1
ATOM 573 C CA . SER A 1 76 ? -10.824 -38.897 40.942 1.00 82.25 76 SER A CA 1
ATOM 574 C C . SER A 1 76 ? -9.998 -38.503 39.713 1.00 82.25 76 SER A C 1
ATOM 576 O O . SER A 1 76 ? -10.505 -37.883 38.779 1.00 82.25 76 SER A O 1
ATOM 578 N N . LYS A 1 77 ? -8.730 -38.921 39.673 1.00 75.88 77 LYS A N 1
ATOM 579 C CA . LYS A 1 77 ? -7.851 -38.721 38.512 1.00 75.88 77 LYS A CA 1
ATOM 580 C C . LYS A 1 77 ? -8.437 -39.352 37.239 1.00 75.88 77 LYS A C 1
ATOM 582 O O . LYS A 1 77 ? -8.387 -38.738 36.181 1.00 75.88 77 LYS A O 1
ATOM 587 N N . ASP A 1 78 ? -9.095 -40.503 37.379 1.00 77.88 78 ASP A N 1
ATOM 588 C CA . ASP A 1 78 ? -9.788 -41.180 36.275 1.00 77.88 78 ASP A CA 1
ATOM 589 C C . ASP A 1 78 ? -11.027 -40.397 35.801 1.00 77.88 78 ASP A C 1
ATOM 591 O O . ASP A 1 78 ? -11.372 -40.419 34.621 1.00 77.88 78 ASP A O 1
ATOM 595 N N . GLU A 1 79 ? -11.686 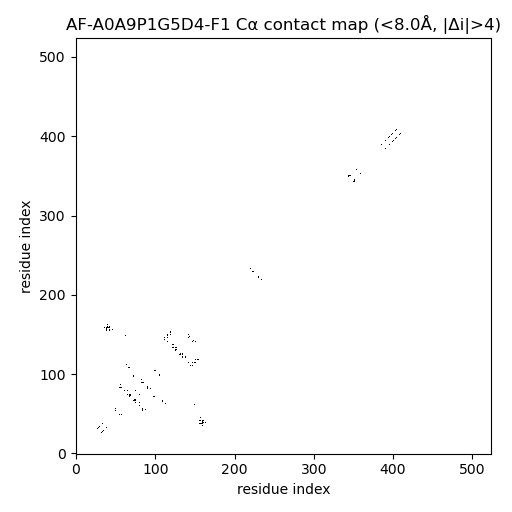-39.658 36.702 1.00 76.94 79 GLU A N 1
ATOM 596 C CA . GLU A 1 79 ? -12.823 -38.794 36.361 1.00 76.94 79 GLU A CA 1
ATOM 597 C C . GLU A 1 79 ? -12.368 -37.488 35.699 1.00 76.94 79 GLU A C 1
ATOM 599 O O . GLU A 1 79 ? -13.032 -37.015 34.780 1.00 76.94 79 GLU A O 1
ATOM 604 N N . GLN A 1 80 ? -11.218 -36.932 36.096 1.00 73.69 80 GLN A N 1
ATOM 605 C CA . GLN A 1 80 ? -10.596 -35.799 35.395 1.00 73.69 80 GLN A CA 1
ATOM 606 C C . GLN A 1 80 ? -10.200 -36.179 33.960 1.00 73.69 80 GLN A C 1
ATOM 608 O O . GLN A 1 80 ? -10.438 -35.406 33.025 1.00 73.69 80 GLN A O 1
ATOM 613 N N . ASP A 1 81 ? -9.651 -37.381 33.771 1.00 76.88 81 ASP A N 1
ATOM 614 C CA . ASP A 1 81 ? -9.298 -37.919 32.453 1.00 76.88 81 ASP A CA 1
ATOM 615 C C . ASP A 1 81 ? -10.540 -38.246 31.604 1.00 76.88 81 ASP A C 1
ATOM 617 O O . ASP A 1 81 ? -10.506 -38.126 30.378 1.00 76.88 81 ASP A O 1
ATOM 621 N N . ALA A 1 82 ? -11.658 -38.622 32.234 1.00 78.56 82 ALA A N 1
ATOM 622 C CA . ALA A 1 82 ? -12.938 -38.789 31.551 1.00 78.56 82 ALA A CA 1
ATOM 623 C C . ALA A 1 82 ? -13.537 -37.436 31.136 1.00 78.56 82 ALA A C 1
ATOM 625 O O . ALA A 1 82 ? -13.888 -37.266 29.970 1.00 78.56 82 ALA A O 1
ATOM 626 N N . LEU A 1 83 ? -13.578 -36.454 32.045 1.00 74.56 83 LEU A N 1
ATOM 627 C CA . LEU A 1 83 ? -14.093 -35.103 31.791 1.00 74.56 83 LEU A CA 1
ATOM 628 C C . LEU A 1 83 ? -13.335 -34.425 30.648 1.00 74.56 83 LEU A C 1
ATOM 630 O O . LEU A 1 83 ? -13.948 -33.907 29.722 1.00 74.56 83 LEU A O 1
ATOM 634 N N . THR A 1 84 ? -12.006 -34.497 30.637 1.00 69.31 84 THR A N 1
ATOM 635 C CA . THR A 1 84 ? -11.177 -33.883 29.581 1.00 69.31 84 THR A CA 1
ATOM 636 C C . THR A 1 84 ? -11.411 -34.449 28.174 1.00 69.31 84 THR A C 1
ATOM 638 O O . THR A 1 84 ? -11.072 -33.777 27.194 1.00 69.31 84 THR A O 1
ATOM 641 N N . ARG A 1 85 ? -12.017 -35.640 28.052 1.00 75.94 85 ARG A N 1
ATOM 642 C CA . ARG A 1 85 ? -12.407 -36.254 26.768 1.00 75.94 85 ARG A CA 1
ATOM 643 C C . ARG A 1 85 ? -13.808 -35.863 26.289 1.00 75.94 85 ARG A C 1
ATOM 645 O O . ARG A 1 85 ? -14.122 -36.121 25.131 1.00 75.94 85 ARG A O 1
ATOM 652 N N . MET A 1 86 ? -14.637 -35.281 27.153 1.00 75.88 86 MET A N 1
ATOM 653 C CA . MET A 1 86 ? -16.002 -34.855 26.817 1.00 75.88 86 MET A CA 1
ATOM 654 C C . MET A 1 86 ? -16.004 -33.478 26.144 1.00 75.88 86 MET A C 1
ATOM 656 O O . MET A 1 86 ? -15.014 -32.745 26.208 1.00 75.88 86 MET A O 1
ATOM 660 N N . SER A 1 87 ? -17.101 -33.119 25.477 1.00 73.25 87 SER A N 1
ATOM 661 C CA . SER A 1 87 ? -17.265 -31.765 24.929 1.00 73.25 87 SER 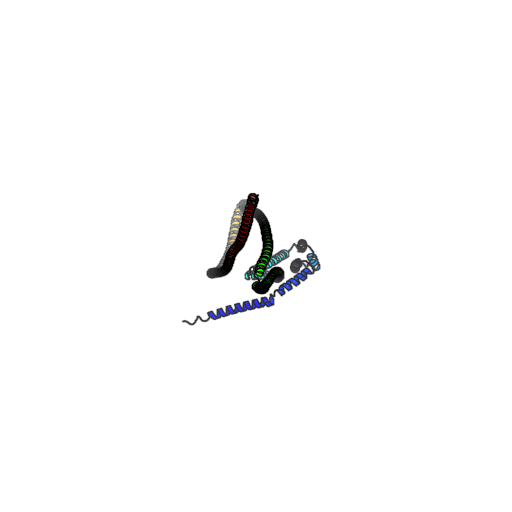A CA 1
ATOM 662 C C . SER A 1 87 ? -17.401 -30.723 26.054 1.00 73.25 87 SER A C 1
ATOM 664 O O . SER A 1 87 ? -17.754 -31.075 27.175 1.00 73.25 87 SER A O 1
ATOM 666 N N . GLN A 1 88 ? -17.099 -29.443 25.791 1.00 62.69 88 GLN A N 1
ATOM 667 C CA . GLN A 1 88 ? -17.144 -28.387 26.822 1.00 62.69 88 GLN A CA 1
ATOM 668 C C . GLN A 1 88 ? -18.507 -28.292 27.526 1.00 62.69 88 GLN A C 1
ATOM 670 O O . GLN A 1 88 ? -18.551 -28.119 28.742 1.00 62.69 88 GLN A O 1
ATOM 675 N N . ASP A 1 89 ? -19.601 -28.461 26.786 1.00 65.81 89 ASP A N 1
ATOM 676 C CA . ASP A 1 89 ? -20.952 -28.396 27.346 1.00 65.81 89 ASP A CA 1
ATOM 677 C C . ASP A 1 89 ? -21.226 -29.598 28.266 1.00 65.81 89 ASP A C 1
ATOM 679 O O . ASP A 1 89 ? -21.684 -29.430 29.395 1.00 65.81 89 ASP A O 1
ATOM 683 N N . GLU A 1 90 ? -20.819 -30.802 27.851 1.00 75.94 90 GLU A N 1
ATOM 684 C CA . GLU A 1 90 ? -20.917 -32.023 28.665 1.00 75.94 90 GLU A CA 1
ATOM 685 C C . GLU A 1 90 ? -19.976 -32.004 29.879 1.00 75.94 90 GLU A C 1
ATOM 687 O O . GLU A 1 90 ? -20.294 -32.576 30.921 1.00 75.94 90 GLU A O 1
ATOM 692 N N . GLN A 1 91 ? -18.812 -31.355 29.762 1.00 73.06 91 GLN A N 1
ATOM 693 C CA . GLN A 1 91 ? -17.874 -31.144 30.866 1.00 73.06 91 GLN A CA 1
ATOM 694 C C . GLN A 1 91 ? -18.522 -30.305 31.957 1.00 73.06 91 GLN A C 1
ATOM 696 O O . GLN A 1 91 ? -18.478 -30.685 33.127 1.00 73.06 91 GLN A O 1
ATOM 701 N N . VAL A 1 92 ? -19.127 -29.180 31.569 1.00 70.19 92 VAL A N 1
ATOM 702 C CA . VAL A 1 92 ? -19.818 -28.277 32.490 1.00 70.19 92 VAL A CA 1
ATOM 703 C C . VAL A 1 92 ? -21.029 -28.975 33.097 1.00 70.19 92 VAL A C 1
ATOM 705 O O . VAL A 1 92 ? -21.201 -28.912 34.308 1.00 70.19 92 VAL A O 1
ATOM 708 N N . GLU A 1 93 ? -21.820 -29.701 32.309 1.00 75.12 93 GLU A N 1
ATOM 709 C CA . GLU A 1 93 ? -23.005 -30.408 32.802 1.00 75.12 93 GLU A CA 1
ATOM 710 C C . GLU A 1 93 ? -22.647 -31.536 33.787 1.00 75.12 93 GLU A C 1
ATOM 712 O O . GLU A 1 93 ? -23.235 -31.620 34.869 1.00 75.12 93 GLU A O 1
ATOM 717 N N . ASN A 1 94 ? -21.613 -32.339 33.499 1.00 77.19 94 ASN A N 1
ATOM 718 C CA . ASN A 1 94 ? -21.132 -33.362 34.435 1.00 77.19 94 ASN A CA 1
ATOM 719 C C . ASN A 1 94 ? -20.511 -32.760 35.697 1.00 77.19 94 ASN A C 1
ATOM 721 O O . ASN A 1 94 ? -20.764 -33.263 36.795 1.00 77.19 94 ASN A O 1
ATOM 725 N N . LEU A 1 95 ? -19.736 -31.677 35.571 1.00 73.12 95 LEU A N 1
ATOM 726 C CA . LEU A 1 95 ? -19.218 -30.942 36.725 1.00 73.12 95 LEU A CA 1
ATOM 727 C C . LEU A 1 95 ? -20.367 -30.381 37.568 1.00 73.12 95 LEU A C 1
ATOM 729 O O . LEU A 1 95 ? -20.371 -30.589 38.775 1.00 73.12 95 LEU A O 1
ATOM 733 N N . MET A 1 96 ? -21.380 -29.766 36.954 1.00 70.56 96 MET A N 1
ATOM 734 C CA . MET A 1 96 ? -22.560 -29.251 37.657 1.00 70.56 96 MET A CA 1
ATOM 735 C C . MET A 1 96 ? -23.385 -30.352 38.332 1.00 70.56 96 MET A C 1
ATOM 737 O O . MET A 1 96 ? -23.920 -30.121 39.414 1.00 70.56 96 MET A O 1
ATOM 741 N N . SER A 1 97 ? -23.453 -31.553 37.749 1.00 76.38 97 SER A N 1
ATOM 742 C CA . SER A 1 97 ? -24.175 -32.696 38.330 1.00 76.38 97 SER A CA 1
ATOM 743 C C . SER A 1 97 ? -23.516 -33.264 39.594 1.00 76.38 97 SER A C 1
ATOM 745 O O . SER A 1 97 ? -24.191 -33.825 40.457 1.00 76.38 97 SER A O 1
ATOM 747 N N . LYS A 1 98 ? -22.192 -33.110 39.714 1.00 73.06 98 LYS A N 1
ATOM 748 C CA . LYS A 1 98 ? -21.383 -33.587 40.847 1.00 73.06 98 LYS A CA 1
ATOM 749 C C . LYS A 1 98 ? -21.376 -32.611 42.018 1.00 73.06 98 LYS A C 1
ATOM 751 O O . LYS A 1 98 ? -20.950 -32.978 43.114 1.00 73.06 98 LYS A O 1
ATOM 756 N N . ILE A 1 99 ? -21.817 -31.378 41.791 1.00 66.12 99 ILE A N 1
ATOM 757 C CA . ILE A 1 99 ? -21.821 -30.348 42.815 1.00 66.12 99 ILE A CA 1
ATOM 758 C C . ILE A 1 99 ? -23.106 -30.477 43.652 1.00 66.12 99 ILE A C 1
ATOM 760 O O . ILE A 1 99 ? -24.204 -30.436 43.093 1.00 66.12 99 ILE A O 1
ATOM 764 N N . PRO A 1 100 ? -23.010 -30.655 44.984 1.00 62.19 100 PRO A N 1
ATOM 765 C CA . PRO A 1 100 ? -24.184 -30.799 45.840 1.00 62.19 100 PRO A CA 1
ATOM 766 C C . PRO A 1 100 ? -25.051 -29.530 45.794 1.00 62.19 100 PRO A C 1
ATOM 768 O O . PRO A 1 100 ? -24.656 -28.476 46.282 1.00 62.19 100 PRO A O 1
ATOM 771 N N . GLN A 1 101 ? -26.258 -29.639 45.227 1.00 61.88 101 GLN A N 1
ATOM 772 C CA . GLN A 1 101 ? -27.186 -28.517 44.994 1.00 61.88 101 GLN A CA 1
ATOM 773 C C . GLN A 1 101 ? -27.876 -27.972 46.266 1.00 61.88 101 GLN A C 1
ATOM 775 O O . GLN A 1 101 ? -28.881 -27.272 46.172 1.00 61.88 101 GLN A O 1
ATOM 780 N N . GLY A 1 102 ? -27.373 -28.301 47.460 1.00 58.91 102 GLY A N 1
ATOM 781 C CA . GLY A 1 102 ? -28.102 -28.113 48.719 1.00 58.91 102 GLY A CA 1
ATOM 782 C C . GLY A 1 102 ? -27.526 -27.119 49.727 1.00 58.91 102 GLY A C 1
ATOM 783 O O . GLY A 1 102 ? -28.282 -26.670 50.580 1.00 58.91 102 GLY A O 1
ATOM 784 N N . ASP A 1 103 ? -26.244 -26.747 49.655 1.00 59.66 103 ASP A N 1
ATOM 785 C CA . ASP A 1 103 ? -25.577 -26.065 50.777 1.00 59.66 103 ASP A CA 1
ATOM 786 C C . ASP A 1 103 ? -24.910 -24.740 50.394 1.00 59.66 103 ASP A C 1
ATOM 788 O O . ASP A 1 103 ? -24.470 -24.538 49.261 1.00 59.66 103 ASP A O 1
ATOM 792 N N . SER A 1 104 ? -24.777 -23.843 51.381 1.00 64.94 104 SER A N 1
ATOM 793 C CA . SER A 1 104 ? -24.114 -22.529 51.266 1.00 64.94 104 SER A CA 1
ATOM 794 C C . SER A 1 104 ? -22.715 -22.600 50.636 1.00 64.94 104 SER A C 1
ATOM 796 O O . SER A 1 104 ? -22.268 -21.652 49.997 1.00 64.94 104 SER A O 1
ATOM 798 N N . GLN A 1 105 ? -22.058 -23.756 50.745 1.00 64.31 105 GLN A N 1
ATOM 799 C CA . GLN A 1 105 ? -20.762 -24.056 50.138 1.00 64.31 105 GLN A CA 1
ATOM 800 C C . GLN A 1 105 ? -20.779 -23.965 48.602 1.00 64.31 105 GLN A C 1
ATOM 802 O O . GLN A 1 105 ? -19.760 -23.636 47.997 1.00 64.31 105 GLN A O 1
ATOM 807 N N . PHE A 1 106 ? -21.927 -24.205 47.958 1.00 68.81 106 PHE A N 1
ATOM 808 C CA . PHE A 1 106 ? -22.072 -24.059 46.509 1.00 68.81 106 PHE A CA 1
ATOM 809 C C . PHE A 1 106 ? -22.079 -22.594 46.068 1.00 68.81 106 PHE A C 1
ATOM 811 O O . PHE A 1 106 ? -21.437 -22.243 45.076 1.00 68.81 106 PHE A O 1
ATOM 818 N N . GLN A 1 107 ? -22.764 -21.728 46.821 1.00 71.75 107 GLN A N 1
ATOM 819 C CA . GLN A 1 107 ? -22.728 -20.292 46.551 1.00 71.75 107 GLN A CA 1
ATOM 820 C C . GLN A 1 107 ? -21.313 -19.744 46.752 1.00 71.75 107 GLN A C 1
ATOM 822 O O . GLN A 1 107 ? -20.816 -19.029 45.883 1.00 71.75 107 GLN A O 1
ATOM 827 N N . ASP A 1 108 ? -20.616 -20.171 47.808 1.00 72.25 108 ASP A N 1
ATOM 828 C CA . ASP A 1 108 ? -19.222 -19.782 48.052 1.00 72.25 108 ASP A CA 1
ATOM 829 C C . ASP A 1 108 ? -18.267 -20.271 46.948 1.00 72.25 108 ASP A C 1
ATOM 831 O O . ASP A 1 108 ? -17.307 -19.582 46.590 1.00 72.25 108 ASP A O 1
ATOM 835 N N . PHE A 1 109 ? -18.511 -21.449 46.370 1.00 70.81 109 PHE A N 1
ATOM 836 C CA . PHE A 1 109 ? -17.751 -21.949 45.223 1.00 70.81 109 PHE A CA 1
ATOM 837 C C . PHE A 1 109 ? -17.961 -21.083 43.974 1.00 70.81 109 PHE A C 1
ATOM 839 O O . PHE A 1 109 ? -16.984 -20.662 43.351 1.00 70.81 109 PHE A O 1
ATOM 846 N N . PHE A 1 110 ? -19.215 -20.787 43.623 1.00 73.75 110 PHE A N 1
ATOM 847 C CA . PHE A 1 110 ? -19.535 -20.008 42.424 1.00 73.75 110 PHE A CA 1
ATOM 848 C C . PHE A 1 110 ? -19.004 -18.575 42.530 1.00 73.75 110 PHE A C 1
ATOM 850 O O . PHE A 1 110 ? -18.419 -18.058 41.578 1.00 73.75 110 PHE A O 1
ATOM 857 N N . VAL A 1 111 ? -19.108 -17.975 43.720 1.00 78.38 111 VAL A N 1
ATOM 858 C CA . VAL A 1 111 ? -18.538 -16.658 44.024 1.00 78.38 111 VAL A CA 1
ATOM 859 C C . VAL A 1 111 ? -17.014 -16.672 43.878 1.00 78.38 111 VAL A C 1
ATOM 861 O O . VAL A 1 111 ? -16.462 -15.765 43.258 1.00 78.38 111 VAL A O 1
ATOM 864 N N . LYS A 1 112 ? -16.313 -17.711 44.358 1.00 74.19 112 LYS A N 1
ATOM 865 C CA . LYS A 1 112 ? -14.851 -17.813 44.176 1.00 74.19 112 LYS A CA 1
ATOM 866 C C . LYS A 1 112 ? -14.437 -18.030 42.721 1.00 74.19 112 LYS A C 1
ATOM 868 O O . LYS A 1 112 ? -13.433 -17.462 42.298 1.00 74.19 112 LYS A O 1
ATOM 873 N N . LEU A 1 113 ? -15.191 -18.812 41.947 1.00 74.19 113 LEU A N 1
ATOM 874 C CA . LEU A 1 113 ? -14.925 -18.996 40.516 1.00 74.19 113 LEU A CA 1
ATOM 875 C C . LEU A 1 113 ? -15.150 -17.689 39.740 1.00 74.19 113 LEU A C 1
ATOM 877 O O . LEU A 1 113 ? -14.344 -17.323 38.888 1.00 74.19 113 LEU A O 1
ATOM 881 N N . GLN A 1 114 ? -16.211 -16.956 40.074 1.00 77.62 114 GLN A N 1
ATOM 882 C CA . GLN A 1 114 ? -16.496 -15.651 39.487 1.00 77.62 114 GLN A CA 1
ATOM 883 C C . GLN A 1 114 ? -15.413 -14.626 39.851 1.00 77.62 114 GLN A C 1
ATOM 885 O O . GLN A 1 114 ? -14.943 -13.908 38.971 1.00 77.62 114 GLN A O 1
ATOM 890 N N . HIS A 1 115 ? -14.952 -14.609 41.107 1.00 75.94 115 HIS A N 1
ATOM 891 C CA . HIS A 1 115 ? -13.804 -13.800 41.522 1.00 75.94 115 HIS A CA 1
ATOM 892 C C . HIS A 1 115 ? -12.527 -14.177 40.767 1.00 75.94 115 HIS A C 1
ATOM 894 O O . HIS A 1 115 ? -11.796 -13.286 40.357 1.00 75.94 115 HIS A O 1
ATOM 900 N N . LEU A 1 116 ? -12.273 -15.465 40.513 1.00 74.62 116 LEU A N 1
ATOM 901 C CA . LEU A 1 116 ? -11.115 -15.910 39.731 1.00 74.62 116 LEU A CA 1
ATOM 902 C C . LEU A 1 116 ? -11.110 -15.315 38.319 1.00 74.62 116 LEU A C 1
ATOM 904 O O . LEU A 1 116 ? -10.090 -14.781 37.884 1.00 74.62 116 LEU A O 1
ATOM 908 N N . VAL A 1 117 ? -12.243 -15.396 37.619 1.00 74.06 117 VAL A N 1
ATO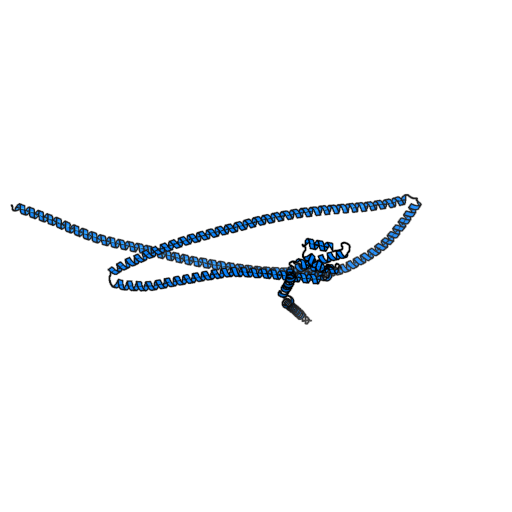M 909 C CA . VAL A 1 117 ? -12.373 -14.867 36.254 1.00 74.06 117 VAL A CA 1
ATOM 910 C C . VAL A 1 117 ? -12.262 -13.342 36.260 1.00 74.06 117 VAL A C 1
ATOM 912 O O . VAL A 1 117 ? -11.443 -12.792 35.529 1.00 74.06 117 VAL A O 1
ATOM 915 N N . LEU A 1 118 ? -13.000 -12.662 37.143 1.00 76.44 118 LEU A N 1
ATOM 916 C CA . LEU A 1 118 ? -12.996 -11.198 37.226 1.00 76.44 118 LEU A CA 1
ATOM 917 C C . LEU A 1 118 ? -11.630 -10.629 37.627 1.00 76.44 118 LEU A C 1
ATOM 919 O O . LEU A 1 118 ? -11.195 -9.635 37.048 1.00 76.44 118 LEU A O 1
ATOM 923 N N . SER A 1 119 ? -10.939 -11.245 38.590 1.00 78.25 119 SER A N 1
ATOM 924 C CA . SER A 1 119 ? -9.592 -10.828 38.992 1.00 78.25 119 SER A CA 1
ATOM 925 C C . SER A 1 119 ? -8.577 -11.077 37.877 1.00 78.25 119 SER A C 1
ATOM 927 O O . SER A 1 119 ? -7.727 -10.224 37.640 1.00 78.25 119 SER A O 1
ATOM 929 N N . SER A 1 120 ? -8.680 -12.192 37.146 1.00 70.88 120 SER A N 1
ATOM 930 C CA . SER A 1 120 ? -7.822 -12.457 35.983 1.00 70.88 120 SER A CA 1
ATOM 931 C C . SER A 1 120 ? -8.041 -11.436 34.861 1.00 70.88 120 SER A C 1
ATOM 933 O O . SER A 1 120 ? -7.070 -10.934 34.293 1.00 70.88 120 SER A O 1
ATOM 935 N N . ASP A 1 121 ? -9.296 -11.101 34.555 1.00 74.19 121 ASP A N 1
ATOM 936 C CA . ASP A 1 121 ? -9.637 -10.111 33.528 1.00 74.19 121 ASP A CA 1
ATOM 937 C C . ASP A 1 121 ? -9.205 -8.700 33.931 1.00 74.19 121 ASP A C 1
ATOM 939 O O . ASP A 1 121 ? -8.669 -7.965 33.099 1.00 74.19 121 ASP A O 1
ATOM 943 N N . ARG A 1 122 ? -9.366 -8.333 35.211 1.00 79.56 122 ARG A N 1
ATOM 944 C CA . ARG A 1 122 ? -8.853 -7.066 35.748 1.00 79.56 122 ARG A CA 1
ATOM 945 C C . ARG A 1 122 ? -7.342 -6.978 35.627 1.00 79.56 122 ARG A C 1
ATOM 947 O O . ARG A 1 122 ? -6.876 -6.012 35.042 1.00 79.56 122 ARG A O 1
ATOM 954 N N . VAL A 1 123 ? -6.604 -7.995 36.089 1.00 77.69 123 VAL A N 1
ATOM 955 C CA . VAL A 1 123 ? -5.136 -8.057 35.964 1.00 77.69 123 VAL A CA 1
ATOM 956 C C . VAL A 1 123 ? -4.716 -7.869 34.503 1.00 77.69 123 VAL A C 1
ATOM 958 O O . VAL A 1 123 ? -3.823 -7.071 34.213 1.00 77.69 123 VAL A O 1
ATOM 961 N N . ARG A 1 124 ? -5.401 -8.540 33.567 1.00 76.69 124 ARG A N 1
ATOM 962 C CA . ARG A 1 124 ? -5.160 -8.401 32.124 1.00 76.69 124 ARG A CA 1
ATOM 963 C C . ARG A 1 124 ? -5.395 -6.967 31.638 1.00 76.69 124 ARG A C 1
ATOM 965 O O . ARG A 1 124 ? -4.509 -6.396 31.010 1.00 76.69 124 ARG A O 1
ATOM 972 N N . ALA A 1 125 ? -6.547 -6.378 31.953 1.00 77.31 125 ALA A N 1
ATOM 973 C CA . ALA A 1 125 ? -6.902 -5.022 31.535 1.00 77.31 125 ALA A CA 1
ATOM 974 C C . ALA A 1 125 ? -5.955 -3.960 32.120 1.00 77.31 125 ALA A C 1
ATOM 976 O O . ALA A 1 125 ? -5.530 -3.057 31.401 1.00 77.31 125 ALA A O 1
ATOM 977 N N . SER A 1 126 ? -5.564 -4.095 33.391 1.00 78.81 126 SER A N 1
ATOM 978 C CA . SER A 1 126 ? -4.601 -3.194 34.035 1.00 78.81 126 SER A CA 1
ATOM 979 C C . SER A 1 126 ? -3.205 -3.289 33.413 1.00 78.81 126 SER A C 1
ATOM 981 O O . SER A 1 126 ? -2.542 -2.268 33.241 1.00 78.81 126 SER A O 1
ATOM 983 N N . LEU A 1 127 ? -2.777 -4.487 32.991 1.00 74.25 127 LEU A N 1
ATOM 984 C CA . LEU A 1 127 ? -1.518 -4.667 32.260 1.00 74.25 127 LEU A CA 1
ATOM 985 C C . LEU A 1 127 ? -1.580 -4.056 30.851 1.00 74.25 127 LEU A C 1
ATOM 987 O O . LEU A 1 127 ? -0.617 -3.419 30.431 1.00 74.25 127 LEU A O 1
ATOM 991 N N . GLU A 1 128 ? -2.704 -4.199 30.139 1.00 76.31 128 GLU A N 1
ATOM 992 C CA . GLU A 1 128 ? -2.910 -3.578 28.818 1.00 76.31 128 GLU A CA 1
ATOM 993 C C . GLU A 1 128 ? -2.908 -2.040 28.888 1.00 76.31 128 GLU A C 1
ATOM 995 O O . GLU A 1 128 ? -2.440 -1.381 27.959 1.00 76.31 128 GLU A O 1
ATOM 1000 N N . GLN A 1 129 ? -3.403 -1.466 29.988 1.00 81.81 129 GLN A N 1
ATOM 1001 C CA . GLN A 1 129 ? -3.471 -0.016 30.211 1.00 81.81 129 GLN A CA 1
ATOM 1002 C C . GLN A 1 129 ? -2.227 0.564 30.903 1.00 81.81 129 GLN A C 1
ATOM 1004 O O . GLN A 1 129 ? -2.123 1.782 31.030 1.00 81.81 129 GLN A O 1
ATOM 1009 N N . ALA A 1 130 ? -1.285 -0.287 31.327 1.00 80.38 130 ALA A N 1
ATOM 1010 C CA . ALA A 1 130 ? -0.137 0.083 32.157 1.00 80.38 130 ALA A CA 1
ATOM 1011 C C . ALA A 1 130 ? -0.519 0.814 33.468 1.00 80.38 130 ALA A C 1
ATOM 1013 O O . ALA A 1 130 ? 0.245 1.637 33.974 1.00 80.38 130 ALA A O 1
ATOM 1014 N N . ASP A 1 131 ? -1.689 0.498 34.032 1.00 83.31 131 ASP A N 1
ATOM 1015 C CA . ASP A 1 131 ? -2.175 1.053 35.299 1.00 83.31 131 ASP A CA 1
ATOM 1016 C C . ASP A 1 131 ? -1.747 0.147 36.466 1.00 83.31 131 ASP A C 1
ATOM 1018 O O . ASP A 1 131 ? -2.370 -0.877 36.758 1.00 83.31 131 ASP A O 1
ATOM 1022 N N . LEU A 1 132 ? -0.642 0.521 37.121 1.00 76.56 132 LEU A N 1
ATOM 1023 C CA . LEU A 1 132 ? -0.051 -0.227 38.240 1.00 76.56 132 LEU A CA 1
ATOM 1024 C C . LEU A 1 132 ? -0.954 -0.249 39.479 1.00 76.56 132 LEU A C 1
ATOM 1026 O O . LEU A 1 132 ? -0.993 -1.253 40.184 1.00 76.56 132 LEU A O 1
ATOM 1030 N N . THR A 1 133 ? -1.705 0.825 39.720 1.00 82.94 133 THR A N 1
ATOM 1031 C CA . THR A 1 133 ? -2.623 0.939 40.860 1.00 82.94 133 THR A CA 1
ATOM 1032 C C . THR A 1 133 ? -3.774 -0.054 40.752 1.00 82.94 133 THR A C 1
ATOM 1034 O O . THR A 1 133 ? -4.042 -0.800 41.691 1.00 82.94 133 THR A O 1
ATOM 1037 N N . GLN A 1 134 ? -4.399 -0.150 39.576 1.00 81.69 134 GLN A N 1
ATOM 1038 C CA . GLN A 1 134 ? -5.457 -1.140 39.350 1.00 81.69 134 GLN A CA 1
ATOM 1039 C C . GLN A 1 134 ? -4.939 -2.580 39.379 1.00 81.69 134 GLN A C 1
ATOM 1041 O O . GLN A 1 134 ? -5.669 -3.490 39.777 1.00 81.69 134 GLN A O 1
ATOM 1046 N N . LEU A 1 135 ? -3.689 -2.795 38.959 1.00 81.38 135 LEU A N 1
ATOM 1047 C CA . LEU A 1 135 ? -3.050 -4.105 39.022 1.00 81.38 135 LEU A CA 1
ATOM 1048 C C . LEU A 1 135 ? -2.837 -4.551 40.473 1.00 81.38 135 LEU A C 1
ATOM 1050 O O . LEU A 1 135 ? -3.146 -5.695 40.806 1.00 81.38 135 LEU A O 1
ATOM 1054 N N . GLU A 1 136 ? -2.325 -3.662 41.326 1.00 81.31 136 GLU A N 1
ATOM 1055 C CA . GLU A 1 136 ? -2.148 -3.932 42.756 1.00 81.31 136 GLU A CA 1
ATOM 1056 C C . GLU A 1 136 ? -3.488 -4.239 43.427 1.00 81.31 136 GLU A C 1
ATOM 1058 O O . GLU A 1 136 ? -3.605 -5.275 44.082 1.00 81.31 136 GLU A O 1
ATOM 1063 N N . ASP A 1 137 ? -4.522 -3.431 43.180 1.00 83.75 137 ASP A N 1
ATOM 1064 C CA . ASP A 1 137 ? -5.867 -3.665 43.721 1.00 83.75 137 ASP A CA 1
ATOM 1065 C C . ASP A 1 137 ? -6.432 -5.025 43.280 1.00 83.75 137 ASP A C 1
ATOM 1067 O O . ASP A 1 137 ? -6.954 -5.792 44.092 1.00 83.75 137 ASP A O 1
ATOM 1071 N N . ALA A 1 138 ? -6.279 -5.379 42.000 1.00 83.75 138 ALA A N 1
ATOM 1072 C CA . ALA A 1 138 ? -6.754 -6.657 41.473 1.00 83.75 138 ALA A CA 1
ATOM 1073 C C . ALA A 1 138 ? -6.002 -7.864 42.063 1.00 83.75 138 ALA A C 1
ATOM 1075 O O . ALA A 1 138 ? -6.600 -8.929 42.264 1.00 83.75 138 ALA A O 1
ATOM 1076 N N . LEU A 1 139 ? -4.705 -7.711 42.346 1.00 80.06 139 LEU A N 1
ATOM 1077 C CA . LEU A 1 139 ? -3.882 -8.740 42.982 1.00 80.06 139 LEU A CA 1
ATOM 1078 C C . LEU A 1 139 ? -4.202 -8.888 44.470 1.00 80.06 139 LEU A C 1
ATOM 1080 O O . LEU A 1 139 ? -4.324 -10.019 44.941 1.00 80.06 139 LEU A O 1
ATOM 1084 N N . VAL A 1 140 ? -4.404 -7.780 45.183 1.00 84.25 140 VAL A N 1
ATOM 1085 C CA . VAL A 1 140 ? -4.829 -7.777 46.589 1.00 84.25 140 VAL A CA 1
ATOM 1086 C C . VAL A 1 140 ? -6.214 -8.413 46.725 1.00 84.25 140 VAL A C 1
ATOM 1088 O O . VAL A 1 140 ? -6.410 -9.267 47.589 1.00 84.25 140 VAL A O 1
ATOM 1091 N N . ASP A 1 141 ? -7.154 -8.098 45.830 1.00 82.44 141 ASP A N 1
ATOM 1092 C CA . ASP A 1 141 ? -8.469 -8.751 45.768 1.00 82.44 141 ASP A CA 1
ATOM 1093 C C . ASP A 1 141 ? -8.343 -10.267 45.533 1.00 82.44 141 ASP A C 1
ATOM 1095 O O . ASP A 1 141 ? -9.019 -11.070 46.186 1.00 82.44 141 ASP A O 1
ATOM 1099 N N . ALA A 1 142 ? -7.447 -10.684 44.631 1.00 79.00 142 ALA A N 1
ATOM 1100 C CA . ALA A 1 142 ? -7.196 -12.098 44.353 1.00 79.00 142 ALA A CA 1
ATOM 1101 C C . ALA A 1 142 ? -6.526 -12.826 45.534 1.00 79.00 142 ALA A C 1
ATOM 1103 O O . ALA A 1 142 ? -6.809 -14.000 45.796 1.00 79.00 142 ALA A O 1
ATOM 1104 N N . GLU A 1 143 ? -5.634 -12.158 46.259 1.00 82.62 143 GLU A N 1
ATOM 1105 C CA . GLU A 1 143 ? -4.967 -12.707 47.438 1.00 82.62 143 GLU A CA 1
ATOM 1106 C C . GLU A 1 143 ? -5.936 -12.830 48.621 1.00 82.62 143 GLU A C 1
ATOM 1108 O O . GLU A 1 143 ? -6.021 -13.899 49.230 1.00 82.62 143 GLU A O 1
ATOM 1113 N N . ASN A 1 144 ? -6.766 -11.808 48.852 1.00 81.00 144 ASN A N 1
ATOM 1114 C CA . ASN A 1 144 ? -7.834 -11.814 49.856 1.00 81.00 144 ASN A CA 1
ATOM 1115 C C . ASN A 1 144 ? -8.866 -12.925 49.604 1.00 81.00 144 ASN A C 1
ATOM 1117 O O . ASN A 1 144 ? -9.381 -13.530 50.545 1.00 81.00 144 ASN A O 1
ATOM 1121 N N . ALA A 1 145 ? -9.139 -13.240 48.336 1.00 78.25 145 ALA A N 1
ATOM 1122 C CA . ALA A 1 145 ? -10.003 -14.351 47.942 1.00 78.25 145 ALA A CA 1
ATOM 1123 C C . ALA A 1 145 ? -9.296 -15.729 47.951 1.00 78.25 145 ALA A C 1
ATOM 1125 O O . ALA A 1 145 ? -9.938 -16.754 47.698 1.00 78.25 145 ALA A O 1
ATOM 1126 N N . GLY A 1 146 ? -7.990 -15.788 48.249 1.00 78.00 146 GLY A N 1
ATOM 1127 C CA . GLY A 1 146 ? -7.198 -17.024 48.306 1.00 78.00 146 GLY A CA 1
ATOM 1128 C C . GLY A 1 146 ? -6.888 -17.648 46.938 1.00 78.00 146 GLY A C 1
ATOM 1129 O O . GLY A 1 146 ? -6.522 -18.822 46.860 1.00 78.00 146 GLY A O 1
ATOM 1130 N N . ILE A 1 147 ? -7.037 -16.884 45.855 1.00 76.12 147 ILE A N 1
ATOM 1131 C CA . ILE A 1 147 ? -6.904 -17.337 44.458 1.00 76.12 147 ILE A CA 1
ATOM 1132 C C . ILE A 1 147 ? -5.669 -16.767 43.744 1.00 76.12 147 ILE A C 1
ATOM 1134 O O . ILE A 1 147 ? -5.387 -17.165 42.612 1.00 76.12 147 ILE A O 1
ATOM 1138 N N . GLY A 1 148 ? -4.887 -15.896 44.392 1.00 73.69 148 GLY A N 1
ATOM 1139 C CA . GLY A 1 148 ? -3.741 -15.205 43.780 1.00 73.69 148 GLY A CA 1
ATOM 1140 C C . GLY A 1 148 ? -2.761 -16.128 43.040 1.00 73.69 148 GLY A C 1
ATOM 1141 O O . GLY A 1 148 ? -2.405 -15.869 41.895 1.00 73.69 148 GLY A O 1
ATOM 1142 N N . ASN A 1 149 ? -2.393 -17.277 43.619 1.00 73.88 149 ASN A N 1
ATOM 1143 C CA . ASN A 1 149 ? -1.457 -18.225 42.985 1.00 73.88 149 ASN A CA 1
ATOM 1144 C C . ASN A 1 149 ? -2.024 -18.851 41.688 1.00 73.88 149 ASN A C 1
ATOM 1146 O O . ASN A 1 149 ? -1.272 -19.176 40.769 1.00 73.88 149 ASN A O 1
ATOM 1150 N N . ALA A 1 150 ? -3.347 -19.014 41.588 1.00 70.44 150 ALA A N 1
ATOM 1151 C CA . ALA A 1 150 ? -3.995 -19.491 40.366 1.00 70.44 150 ALA A CA 1
ATOM 1152 C C . ALA A 1 150 ? -4.014 -18.402 39.283 1.00 70.44 150 ALA A C 1
ATOM 1154 O O . ALA A 1 150 ? -3.673 -18.695 38.134 1.00 70.44 150 ALA A O 1
ATOM 1155 N N . VAL A 1 151 ? -4.317 -17.156 39.667 1.00 73.06 151 VAL A N 1
ATOM 1156 C CA . VAL A 1 151 ? -4.289 -15.988 38.772 1.00 73.06 151 VAL A CA 1
ATOM 1157 C C . VAL A 1 151 ? -2.882 -15.783 38.202 1.00 73.06 151 VAL A C 1
ATOM 1159 O O . VAL A 1 151 ? -2.729 -15.763 36.985 1.00 73.06 151 VAL A O 1
ATOM 1162 N N . PHE A 1 152 ? -1.833 -15.782 39.035 1.00 75.38 152 PHE A N 1
ATOM 1163 C CA . PHE A 1 152 ? -0.446 -15.639 38.565 1.00 75.38 152 PHE A CA 1
ATOM 1164 C C . PHE A 1 152 ? -0.036 -16.710 37.547 1.00 75.38 152 PHE A C 1
ATOM 1166 O O . PHE A 1 152 ? 0.611 -16.402 36.545 1.00 75.38 152 PHE A O 1
ATOM 1173 N N . ARG A 1 153 ? -0.419 -17.974 37.770 1.00 75.06 153 ARG A N 1
ATOM 1174 C CA . ARG A 1 153 ? -0.118 -19.059 36.822 1.00 75.06 153 ARG A CA 1
ATOM 1175 C C . ARG A 1 153 ? -0.863 -18.881 35.502 1.00 75.06 153 ARG A C 1
ATOM 1177 O O . ARG A 1 153 ? -0.266 -19.115 34.455 1.00 75.06 153 ARG A O 1
ATOM 1184 N N . MET A 1 154 ? -2.131 -18.471 35.541 1.00 68.12 154 MET A N 1
ATOM 1185 C CA . MET A 1 154 ? -2.907 -18.183 34.331 1.00 68.12 154 MET A CA 1
ATOM 1186 C C . MET A 1 154 ? -2.315 -17.011 33.550 1.00 68.12 154 MET A C 1
ATOM 1188 O O . MET A 1 154 ? -2.073 -17.155 32.353 1.00 68.12 154 MET A O 1
ATOM 1192 N N . SER A 1 155 ? -2.001 -15.901 34.219 1.00 73.44 155 SER A N 1
ATOM 1193 C CA . SER A 1 155 ? -1.372 -14.737 33.591 1.00 73.44 155 SER A CA 1
ATOM 1194 C C . SER A 1 155 ? -0.012 -15.087 32.981 1.00 73.44 155 SER A C 1
ATOM 1196 O O . SER A 1 155 ? 0.275 -14.669 31.865 1.00 73.44 155 SER A O 1
ATOM 1198 N N . ALA A 1 156 ? 0.803 -15.913 33.648 1.00 73.38 156 ALA A N 1
ATOM 1199 C CA . ALA A 1 156 ? 2.090 -16.358 33.111 1.00 73.38 156 ALA A CA 1
ATOM 1200 C C . ALA A 1 156 ? 1.945 -17.249 31.862 1.00 73.38 156 ALA A C 1
ATOM 1202 O O . ALA A 1 156 ? 2.696 -17.088 30.899 1.00 73.38 156 ALA A O 1
ATOM 1203 N N . VAL A 1 157 ? 0.977 -18.174 31.854 1.00 74.00 157 VAL A N 1
ATOM 1204 C CA . VAL A 1 157 ? 0.690 -19.028 30.685 1.00 74.00 157 VAL A CA 1
ATOM 1205 C C . VAL A 1 157 ? 0.151 -18.197 29.519 1.00 74.00 157 VAL A C 1
ATOM 1207 O O . VAL A 1 157 ? 0.582 -18.392 28.382 1.00 74.00 157 VAL A O 1
ATOM 1210 N N . GLN A 1 158 ? -0.744 -17.249 29.798 1.00 74.62 158 GLN A N 1
ATOM 1211 C CA . GLN A 1 158 ? -1.305 -16.343 28.799 1.00 74.62 158 GLN A CA 1
ATOM 1212 C C . GLN A 1 158 ? -0.228 -15.427 28.198 1.00 74.62 158 GLN A C 1
ATOM 1214 O O . GLN A 1 158 ? -0.099 -15.354 26.981 1.00 74.62 158 GLN A O 1
ATOM 1219 N N . ALA A 1 159 ? 0.620 -14.815 29.027 1.00 74.31 159 ALA A N 1
ATOM 1220 C CA . ALA A 1 159 ? 1.740 -14.004 28.551 1.00 74.31 159 ALA A CA 1
ATOM 1221 C C . ALA A 1 159 ? 2.694 -14.818 27.656 1.00 74.31 159 ALA A C 1
ATOM 1223 O O . ALA A 1 159 ? 3.155 -14.336 26.621 1.00 74.31 159 ALA A O 1
ATOM 1224 N N . GLY A 1 160 ? 2.961 -16.080 28.011 1.00 76.00 160 GLY A N 1
ATOM 1225 C CA . GLY A 1 160 ? 3.773 -16.977 27.189 1.00 76.00 160 GLY A CA 1
ATOM 1226 C C . GLY A 1 160 ? 3.127 -17.345 25.845 1.00 76.00 160 GLY A C 1
ATOM 1227 O O . GLY A 1 160 ? 3.834 -17.463 24.840 1.00 76.00 160 GLY A O 1
ATOM 1228 N N . SER A 1 161 ? 1.799 -17.493 25.787 1.00 74.12 161 SER A N 1
ATOM 1229 C CA . SER A 1 161 ? 1.078 -17.770 24.536 1.00 74.12 161 SER A CA 1
ATOM 1230 C C . SER A 1 161 ? 1.066 -16.551 23.602 1.00 74.12 161 SER A C 1
ATOM 1232 O O . SER A 1 161 ? 1.319 -16.695 22.403 1.00 74.12 161 SER A O 1
ATOM 1234 N N . GLU A 1 162 ? 0.890 -15.349 24.152 1.00 77.31 162 GLU A N 1
ATOM 1235 C CA . GLU A 1 162 ? 0.963 -14.082 23.419 1.00 77.31 162 GLU A CA 1
ATOM 1236 C C . GLU A 1 162 ? 2.378 -13.820 22.886 1.00 77.31 162 GLU A C 1
ATOM 1238 O O . GLU A 1 162 ? 2.547 -13.514 21.704 1.00 77.31 162 GLU A O 1
ATOM 1243 N N . LEU A 1 163 ? 3.413 -14.047 23.704 1.00 78.31 163 LEU A N 1
ATOM 1244 C CA . LEU A 1 163 ? 4.816 -14.001 23.273 1.00 78.31 163 LEU A CA 1
ATOM 1245 C C . LEU A 1 163 ? 5.092 -14.959 22.106 1.00 78.31 163 LEU A C 1
ATOM 1247 O O . LEU A 1 163 ? 5.793 -14.595 21.157 1.00 78.31 163 LEU A O 1
ATOM 1251 N N . ARG A 1 164 ? 4.520 -16.171 22.137 1.00 77.75 164 ARG A N 1
ATOM 1252 C CA . ARG A 1 164 ? 4.641 -17.140 21.038 1.00 77.75 164 ARG A CA 1
ATOM 1253 C C . ARG A 1 164 ? 3.964 -16.626 19.764 1.00 77.75 164 ARG A C 1
ATOM 1255 O O . ARG A 1 164 ? 4.583 -16.677 18.700 1.00 77.75 164 ARG A O 1
ATOM 1262 N N . ALA A 1 165 ? 2.750 -16.087 19.872 1.00 77.25 165 ALA A N 1
ATOM 1263 C CA . ALA A 1 165 ? 2.023 -15.507 18.742 1.00 77.25 165 ALA A CA 1
ATOM 1264 C C . ALA A 1 165 ? 2.780 -14.318 18.123 1.00 77.25 165 ALA A C 1
ATOM 1266 O O . ALA A 1 165 ? 2.913 -14.219 16.901 1.00 77.25 165 ALA A O 1
ATOM 1267 N N . ILE A 1 166 ? 3.361 -13.448 18.955 1.00 79.69 166 ILE A N 1
ATOM 1268 C CA . ILE A 1 166 ? 4.221 -12.346 18.502 1.00 79.69 166 ILE A CA 1
ATOM 1269 C C . ILE A 1 166 ? 5.462 -12.890 17.779 1.00 79.69 166 ILE A C 1
ATOM 1271 O O . ILE A 1 166 ? 5.815 -12.397 16.706 1.00 79.69 166 ILE A O 1
ATOM 1275 N N . GLY A 1 167 ? 6.105 -13.932 18.315 1.00 81.62 167 GLY A N 1
ATOM 1276 C CA . GLY A 1 167 ? 7.257 -14.580 17.681 1.00 81.62 167 GLY A CA 1
ATOM 1277 C C . GLY A 1 167 ? 6.933 -15.222 16.324 1.00 81.62 167 GLY A C 1
ATOM 1278 O O . GLY A 1 167 ? 7.739 -15.157 15.391 1.00 81.62 167 GLY A O 1
ATOM 1279 N N . GLU A 1 168 ? 5.748 -15.816 16.177 1.00 84.00 168 GLU A N 1
ATOM 1280 C CA . GLU A 1 168 ? 5.223 -16.315 14.899 1.00 84.00 168 GLU A CA 1
ATOM 1281 C C . GLU A 1 168 ? 4.999 -15.190 13.892 1.00 84.00 168 GLU A C 1
ATOM 1283 O O . GLU A 1 168 ? 5.568 -15.238 12.797 1.00 84.00 168 GLU A O 1
ATOM 1288 N N . ASN A 1 169 ? 4.295 -14.134 14.301 1.00 81.75 169 ASN A N 1
ATOM 1289 C CA . ASN A 1 169 ? 4.058 -12.953 13.473 1.00 81.75 169 ASN A CA 1
ATOM 1290 C C . ASN A 1 169 ? 5.370 -12.311 13.004 1.00 81.75 169 ASN A C 1
ATOM 1292 O O . ASN A 1 169 ? 5.508 -11.954 11.832 1.00 81.75 169 ASN A O 1
ATOM 1296 N N . PHE A 1 170 ? 6.364 -12.197 13.889 1.00 83.31 170 PHE A N 1
ATOM 1297 C CA . PHE A 1 170 ? 7.666 -11.628 13.546 1.00 83.31 170 PHE A CA 1
ATOM 1298 C C . PHE A 1 170 ? 8.437 -12.500 12.549 1.00 83.31 170 PHE A C 1
ATOM 1300 O O . PHE A 1 170 ? 9.057 -11.994 11.611 1.00 83.31 170 PHE A O 1
ATOM 1307 N N . ARG A 1 171 ? 8.382 -13.824 12.711 1.00 87.69 171 ARG A N 1
ATOM 1308 C CA . ARG A 1 171 ? 9.006 -14.781 11.790 1.00 87.69 171 ARG A CA 1
ATOM 1309 C C . ARG A 1 171 ? 8.360 -14.739 10.407 1.00 87.69 171 ARG A C 1
ATOM 1311 O O . ARG A 1 171 ? 9.083 -14.761 9.410 1.00 87.69 171 ARG A O 1
ATOM 1318 N N . ASP A 1 172 ? 7.038 -14.658 10.332 1.00 88.06 172 ASP A N 1
ATOM 1319 C CA . ASP A 1 172 ? 6.323 -14.557 9.058 1.00 88.06 172 ASP A CA 1
ATOM 1320 C C . ASP A 1 172 ? 6.553 -13.205 8.383 1.00 88.06 172 ASP A C 1
ATOM 1322 O O . ASP A 1 172 ? 6.886 -13.160 7.195 1.00 88.06 172 ASP A O 1
ATOM 1326 N N . TRP A 1 173 ? 6.545 -12.116 9.155 1.00 91.50 173 TRP A N 1
ATOM 1327 C CA . TRP A 1 173 ? 7.000 -10.811 8.681 1.00 91.50 173 TRP A CA 1
ATOM 1328 C C . TRP A 1 173 ? 8.437 -10.868 8.138 1.00 91.50 173 TRP A C 1
ATOM 1330 O O . TRP A 1 173 ? 8.720 -10.325 7.067 1.00 91.50 173 TRP A O 1
ATOM 1340 N N . GLY A 1 174 ? 9.341 -11.575 8.822 1.00 89.38 174 GLY A N 1
ATOM 1341 C CA . GLY A 1 174 ? 10.719 -11.788 8.385 1.00 89.38 174 GLY A CA 1
ATOM 1342 C C . GLY A 1 174 ? 10.816 -12.516 7.040 1.00 89.38 174 GLY A C 1
ATOM 1343 O O . GLY A 1 174 ? 11.567 -12.078 6.164 1.00 89.38 174 GLY A O 1
ATOM 1344 N N . LYS A 1 175 ? 10.022 -13.577 6.829 1.00 91.44 175 LYS A N 1
ATOM 1345 C CA . LYS A 1 175 ? 9.941 -14.295 5.540 1.00 91.44 175 LYS A CA 1
ATOM 1346 C C . LYS A 1 175 ? 9.425 -13.386 4.424 1.00 91.44 175 LYS A C 1
ATOM 1348 O O . LYS A 1 175 ? 10.026 -13.330 3.349 1.00 91.44 175 LYS A O 1
ATOM 1353 N N . ASP A 1 176 ? 8.353 -12.643 4.680 1.00 87.31 176 ASP A N 1
ATOM 1354 C CA . ASP A 1 176 ? 7.758 -11.718 3.713 1.00 87.31 176 ASP A CA 1
ATOM 1355 C C . ASP A 1 176 ? 8.717 -10.593 3.330 1.00 87.31 176 ASP A C 1
ATOM 1357 O O . ASP A 1 176 ? 8.847 -10.233 2.153 1.00 87.31 176 ASP A O 1
ATOM 1361 N N . ASN A 1 177 ? 9.420 -10.044 4.318 1.00 88.38 177 ASN A N 1
ATOM 1362 C CA . ASN A 1 177 ? 10.407 -9.005 4.090 1.00 88.38 177 ASN A CA 1
ATOM 1363 C C . ASN A 1 177 ? 11.614 -9.551 3.313 1.00 88.38 177 ASN A C 1
ATOM 1365 O O . ASN A 1 177 ? 12.056 -8.912 2.360 1.00 88.38 177 ASN A O 1
ATOM 1369 N N . ALA A 1 178 ? 12.097 -10.757 3.633 1.00 86.75 178 ALA A N 1
ATOM 1370 C CA . ALA A 1 178 ? 13.161 -11.430 2.883 1.00 86.75 178 ALA A CA 1
ATOM 1371 C C . ALA A 1 178 ? 12.769 -11.699 1.416 1.00 86.75 178 ALA A C 1
ATOM 1373 O O . ALA A 1 178 ? 13.574 -11.506 0.502 1.00 86.75 178 ALA A O 1
ATOM 1374 N N . LEU A 1 179 ? 11.514 -12.080 1.155 1.00 88.75 179 LEU A N 1
ATOM 1375 C CA . LEU A 1 179 ? 10.999 -12.252 -0.207 1.00 88.75 179 LEU A CA 1
ATOM 1376 C C . LEU A 1 179 ? 10.938 -10.924 -0.975 1.00 88.75 179 LEU A C 1
ATOM 1378 O O . LEU A 1 179 ? 11.282 -10.875 -2.162 1.00 88.75 179 LEU A O 1
ATOM 1382 N N . LYS A 1 180 ? 10.502 -9.841 -0.322 1.00 87.06 180 LYS A N 1
ATOM 1383 C CA . LYS A 1 180 ? 10.433 -8.500 -0.929 1.00 87.06 180 LYS A CA 1
ATOM 1384 C C . LYS A 1 180 ? 11.823 -7.940 -1.221 1.00 87.06 180 LYS A C 1
ATOM 1386 O O . LYS A 1 180 ? 12.064 -7.486 -2.342 1.00 87.06 180 LYS A O 1
ATOM 1391 N N . THR A 1 181 ? 12.736 -8.006 -0.256 1.00 85.75 181 THR A N 1
ATOM 1392 C CA . THR A 1 181 ? 14.122 -7.555 -0.435 1.00 85.75 181 THR A CA 1
ATOM 1393 C C . THR A 1 181 ? 14.833 -8.394 -1.491 1.00 85.75 181 THR A C 1
ATOM 1395 O O . THR A 1 181 ? 15.426 -7.821 -2.399 1.00 85.75 181 THR A O 1
ATOM 1398 N N . GLY A 1 182 ? 14.655 -9.719 -1.496 1.00 90.19 182 GLY A N 1
ATOM 1399 C CA . GLY A 1 182 ? 15.216 -10.601 -2.522 1.00 90.19 182 GLY A CA 1
ATOM 1400 C C . GLY A 1 182 ? 14.771 -10.252 -3.949 1.00 90.19 182 GLY A C 1
ATOM 1401 O O . GLY A 1 182 ? 15.587 -10.265 -4.873 1.00 90.19 182 GLY A O 1
ATOM 1402 N N . LYS A 1 183 ? 13.498 -9.876 -4.150 1.00 87.75 183 LYS A N 1
ATOM 1403 C CA . LYS A 1 183 ? 13.014 -9.378 -5.453 1.00 87.75 183 LYS A CA 1
ATOM 1404 C C . LYS A 1 183 ? 13.684 -8.061 -5.849 1.00 87.75 183 LYS A C 1
ATOM 1406 O O . LYS A 1 183 ? 14.103 -7.923 -6.996 1.00 87.75 183 LYS A O 1
ATOM 1411 N N . LEU A 1 184 ? 13.806 -7.113 -4.919 1.00 86.38 184 LEU A N 1
ATOM 1412 C CA . LEU A 1 184 ? 14.469 -5.829 -5.174 1.00 86.38 184 LEU A CA 1
ATOM 1413 C C . LEU A 1 184 ? 15.948 -6.012 -5.533 1.00 86.38 184 LEU A C 1
ATOM 1415 O O . LEU A 1 184 ? 16.411 -5.413 -6.505 1.00 86.38 184 LEU A O 1
ATOM 1419 N N . THR A 1 185 ? 16.662 -6.880 -4.815 1.00 87.81 185 THR A N 1
ATOM 1420 C CA . THR A 1 185 ? 18.072 -7.186 -5.087 1.00 87.81 185 THR A CA 1
ATOM 1421 C C . THR A 1 185 ? 18.250 -7.804 -6.472 1.00 87.81 185 THR A C 1
ATOM 1423 O O . THR A 1 185 ? 19.097 -7.336 -7.229 1.00 87.81 185 THR A O 1
ATOM 1426 N N . ARG A 1 186 ? 17.400 -8.764 -6.870 1.00 89.06 186 ARG A N 1
ATOM 1427 C CA . ARG A 1 186 ? 17.432 -9.334 -8.232 1.00 89.06 186 ARG A CA 1
ATOM 1428 C C . ARG A 1 186 ? 17.183 -8.281 -9.312 1.00 89.06 186 ARG A C 1
ATOM 1430 O O . ARG A 1 186 ? 17.944 -8.205 -10.271 1.00 89.06 186 ARG A O 1
ATOM 1437 N N . CYS A 1 187 ? 16.178 -7.420 -9.140 1.00 83.50 187 CYS A N 1
ATOM 1438 C CA . CYS A 1 187 ? 15.929 -6.318 -10.077 1.00 83.50 187 CYS A CA 1
ATOM 1439 C C . CYS A 1 187 ? 17.137 -5.367 -10.186 1.00 83.50 187 CYS A C 1
ATOM 1441 O O . CYS A 1 187 ? 17.470 -4.895 -11.275 1.00 83.50 187 CYS A O 1
ATOM 1443 N N . GLN A 1 188 ? 17.818 -5.089 -9.070 1.00 86.62 188 GLN A N 1
ATOM 1444 C CA . GLN A 1 188 ? 19.027 -4.266 -9.052 1.00 86.62 188 GLN A CA 1
ATOM 1445 C C . GLN A 1 188 ? 20.203 -4.952 -9.768 1.00 86.62 188 GLN A C 1
ATOM 1447 O O . GLN A 1 188 ? 20.912 -4.299 -10.539 1.00 86.62 188 GLN A O 1
ATOM 1452 N N . GLU A 1 189 ? 20.399 -6.254 -9.560 1.00 91.25 189 GLU A N 1
ATOM 1453 C CA . GLU A 1 189 ? 21.409 -7.057 -10.259 1.00 91.25 189 GLU A CA 1
ATOM 1454 C C . GLU A 1 189 ? 21.160 -7.099 -11.771 1.00 91.25 189 GLU A C 1
ATOM 1456 O O . GLU A 1 189 ? 22.087 -6.869 -12.554 1.00 91.25 189 GLU A O 1
ATOM 1461 N N . GLU A 1 190 ? 19.913 -7.309 -12.200 1.00 89.00 190 GLU A N 1
ATOM 1462 C CA . GLU A 1 190 ? 19.520 -7.287 -13.613 1.00 89.00 190 GLU A CA 1
ATOM 1463 C C . GLU A 1 190 ? 19.772 -5.913 -14.248 1.00 89.00 190 GLU A C 1
ATOM 1465 O O . GLU A 1 190 ? 20.348 -5.824 -15.340 1.00 89.00 190 GLU A O 1
ATOM 1470 N N . ALA A 1 191 ? 19.432 -4.828 -13.545 1.00 84.31 191 ALA A N 1
ATOM 1471 C CA . ALA A 1 191 ? 19.695 -3.464 -13.999 1.00 84.31 191 ALA A CA 1
ATOM 1472 C C . ALA A 1 191 ? 21.202 -3.173 -14.128 1.00 84.31 191 ALA A C 1
ATOM 1474 O O . ALA A 1 191 ? 21.644 -2.570 -15.114 1.00 84.31 191 ALA A O 1
ATOM 1475 N N . LEU A 1 192 ? 22.019 -3.630 -13.173 1.00 88.31 192 LEU A N 1
ATOM 1476 C CA . LEU A 1 192 ? 23.480 -3.529 -13.252 1.00 88.31 192 LEU A CA 1
ATOM 1477 C C . LEU A 1 192 ? 24.045 -4.375 -14.400 1.00 88.31 192 LEU A C 1
ATOM 1479 O O . LEU A 1 192 ? 24.937 -3.916 -15.121 1.00 88.31 192 LEU A O 1
ATOM 1483 N N . GLY A 1 193 ? 23.507 -5.575 -14.618 1.00 87.69 193 GLY A N 1
ATOM 1484 C CA . GLY A 1 193 ? 23.849 -6.435 -15.748 1.00 87.69 193 GLY A CA 1
ATOM 1485 C C . GLY A 1 193 ? 23.553 -5.769 -17.094 1.00 87.69 193 GLY A C 1
ATOM 1486 O O . GLY A 1 193 ? 24.409 -5.762 -17.983 1.00 87.69 193 GLY A O 1
ATOM 1487 N N . ALA A 1 194 ? 22.384 -5.139 -17.233 1.00 84.62 194 ALA A N 1
ATOM 1488 C CA . ALA A 1 194 ? 22.010 -4.380 -18.425 1.00 84.62 194 ALA A CA 1
ATOM 1489 C C . ALA A 1 194 ? 22.951 -3.187 -18.666 1.00 84.62 194 ALA A C 1
ATOM 1491 O O . ALA A 1 194 ? 23.434 -3.003 -19.786 1.00 84.62 194 ALA A O 1
ATOM 1492 N N . ARG A 1 195 ? 23.301 -2.431 -17.614 1.00 84.69 195 ARG A N 1
ATOM 1493 C CA . ARG A 1 195 ? 24.270 -1.321 -17.702 1.00 84.69 195 ARG A CA 1
ATOM 1494 C C . ARG A 1 195 ? 25.657 -1.791 -18.139 1.00 84.69 195 ARG A C 1
ATOM 1496 O O . ARG A 1 195 ? 26.254 -1.170 -19.016 1.00 84.69 195 ARG A O 1
ATOM 1503 N N . LYS A 1 196 ? 26.152 -2.909 -17.595 1.00 89.88 196 LYS A N 1
ATOM 1504 C CA . LYS A 1 196 ? 27.434 -3.507 -18.013 1.00 89.88 196 LYS A CA 1
ATOM 1505 C C . LYS A 1 196 ? 27.408 -3.934 -19.483 1.00 89.88 196 LYS A C 1
ATOM 1507 O O . LYS A 1 196 ? 28.357 -3.650 -20.213 1.00 89.88 196 LYS A O 1
ATOM 1512 N N . LYS A 1 197 ? 26.322 -4.572 -19.941 1.00 86.94 197 LYS A N 1
ATOM 1513 C CA . LYS A 1 197 ? 26.149 -4.959 -21.355 1.00 86.94 197 LYS A CA 1
ATOM 1514 C C . LYS A 1 197 ? 26.131 -3.738 -22.278 1.00 86.94 197 LYS A C 1
ATOM 1516 O O . LYS A 1 197 ? 26.793 -3.762 -23.314 1.00 86.94 197 LYS A O 1
ATOM 1521 N N . LEU A 1 198 ? 25.431 -2.671 -21.887 1.00 83.88 198 LEU A N 1
ATOM 1522 C CA . LEU A 1 198 ? 25.377 -1.415 -22.639 1.00 83.88 198 LEU A CA 1
ATOM 1523 C C . LEU A 1 198 ? 26.763 -0.763 -22.732 1.00 83.88 198 LEU A C 1
ATOM 1525 O O . LEU A 1 198 ? 27.203 -0.434 -23.832 1.00 83.88 198 LEU A O 1
ATOM 1529 N N . ALA A 1 199 ? 27.487 -0.660 -21.615 1.00 87.12 199 ALA A N 1
ATOM 1530 C CA . ALA A 1 199 ? 28.848 -0.124 -21.593 1.00 87.12 199 ALA A CA 1
ATOM 1531 C C . ALA A 1 199 ? 29.807 -0.946 -22.475 1.00 87.12 199 ALA A C 1
ATOM 1533 O O . ALA A 1 199 ? 30.580 -0.387 -23.254 1.00 87.12 199 ALA A O 1
ATOM 1534 N N . ALA A 1 200 ? 29.718 -2.280 -22.429 1.00 89.06 200 ALA A N 1
ATOM 1535 C CA . ALA A 1 200 ? 30.517 -3.156 -23.285 1.00 89.06 200 ALA A CA 1
ATOM 1536 C C . ALA A 1 200 ? 30.178 -2.990 -24.779 1.00 89.06 200 ALA A C 1
ATOM 1538 O O . ALA A 1 200 ? 31.080 -2.991 -25.621 1.00 89.06 200 ALA A O 1
ATOM 1539 N N . ALA A 1 201 ? 28.897 -2.830 -25.127 1.00 84.38 201 ALA A N 1
ATOM 1540 C CA . ALA A 1 201 ? 28.467 -2.566 -26.499 1.00 84.38 201 ALA A CA 1
ATOM 1541 C C . ALA A 1 201 ? 28.970 -1.201 -27.001 1.00 84.38 201 ALA A C 1
ATOM 1543 O O . ALA A 1 201 ? 29.495 -1.118 -28.113 1.00 84.38 201 ALA A O 1
ATOM 1544 N N . GLN A 1 202 ? 28.895 -0.159 -26.167 1.00 82.62 202 GLN A N 1
ATOM 1545 C CA . GLN A 1 202 ? 29.443 1.167 -26.471 1.00 82.62 202 GLN A CA 1
ATOM 1546 C C . GLN A 1 202 ? 30.962 1.126 -26.675 1.00 82.62 202 GLN A C 1
ATOM 1548 O O . GLN A 1 202 ? 31.457 1.667 -27.664 1.00 82.62 202 GLN A O 1
ATOM 1553 N N . ALA A 1 203 ? 31.698 0.420 -25.813 1.00 87.19 203 ALA A N 1
ATOM 1554 C CA . ALA A 1 203 ? 33.143 0.248 -25.957 1.00 87.19 203 ALA A CA 1
ATOM 1555 C C . ALA A 1 203 ? 33.509 -0.498 -27.254 1.00 87.19 203 ALA A C 1
ATOM 1557 O O . ALA A 1 203 ? 34.429 -0.095 -27.970 1.00 87.19 203 ALA A O 1
ATOM 1558 N N . LYS A 1 204 ? 32.763 -1.555 -27.614 1.00 86.44 204 LYS A N 1
ATOM 1559 C CA . LYS A 1 204 ? 32.941 -2.262 -28.896 1.00 86.44 204 LYS A CA 1
ATOM 1560 C C . LYS A 1 204 ? 32.667 -1.350 -30.095 1.00 86.44 204 LYS A C 1
ATOM 1562 O O . LYS A 1 204 ? 33.435 -1.386 -31.056 1.00 86.44 204 LYS A O 1
ATOM 1567 N N . LEU A 1 205 ? 31.623 -0.521 -30.034 1.00 78.94 205 LEU A N 1
ATOM 1568 C CA . LEU A 1 205 ? 31.299 0.456 -31.077 1.00 78.94 205 LEU A CA 1
ATOM 1569 C C . LEU A 1 205 ? 32.399 1.510 -31.238 1.00 78.94 205 LEU A C 1
ATOM 1571 O O . LEU A 1 205 ? 32.834 1.755 -32.362 1.00 78.94 205 LEU A O 1
ATOM 1575 N N . GLN A 1 206 ? 32.891 2.093 -30.143 1.00 79.81 206 GLN A N 1
ATOM 1576 C CA . GLN A 1 206 ? 33.967 3.086 -30.198 1.00 79.81 206 GLN A CA 1
ATOM 1577 C C . GLN A 1 206 ? 35.275 2.489 -30.731 1.00 79.81 206 GLN A C 1
ATOM 1579 O O . GLN A 1 206 ? 35.884 3.054 -31.642 1.00 79.81 206 GLN A O 1
ATOM 1584 N N . ASN A 1 207 ? 35.661 1.302 -30.252 1.00 80.50 207 ASN A N 1
ATOM 1585 C CA . ASN A 1 207 ? 36.857 0.607 -30.729 1.00 80.50 207 ASN A CA 1
ATOM 1586 C C . ASN A 1 207 ? 36.747 0.204 -32.207 1.00 80.50 207 ASN A C 1
ATOM 1588 O O . ASN A 1 207 ? 37.715 0.328 -32.962 1.00 80.50 207 ASN A O 1
ATOM 1592 N N . GLY A 1 208 ? 35.572 -0.264 -32.639 1.00 76.00 208 GLY A N 1
ATOM 1593 C CA . GLY A 1 208 ? 35.297 -0.565 -34.043 1.00 76.00 208 GLY A CA 1
ATOM 1594 C C . GLY A 1 208 ? 35.361 0.685 -34.920 1.00 76.00 208 GLY A C 1
ATOM 1595 O O . GLY A 1 208 ? 35.970 0.652 -35.992 1.00 76.00 208 GLY A O 1
ATOM 1596 N N . ARG A 1 209 ? 34.803 1.806 -34.443 1.00 72.62 209 ARG A N 1
ATOM 1597 C CA . ARG A 1 209 ? 34.829 3.096 -35.141 1.00 72.62 209 ARG A CA 1
ATOM 1598 C C . ARG A 1 209 ? 36.261 3.580 -35.345 1.00 72.62 209 ARG A C 1
ATOM 1600 O O . ARG A 1 209 ? 36.612 3.853 -36.486 1.00 72.62 209 ARG A O 1
ATOM 1607 N N . HIS A 1 210 ? 37.099 3.591 -34.306 1.00 75.00 210 HIS A N 1
ATOM 1608 C CA . HIS A 1 210 ? 38.506 4.006 -34.416 1.00 75.00 210 HIS A CA 1
ATOM 1609 C C . HIS A 1 210 ? 39.310 3.140 -35.394 1.00 75.00 210 HIS A C 1
ATOM 1611 O O . HIS A 1 210 ? 39.921 3.667 -36.325 1.00 75.00 210 HIS A O 1
ATOM 1617 N N . LYS A 1 211 ? 39.254 1.806 -35.250 1.00 76.94 211 LYS A N 1
ATOM 1618 C CA . LYS A 1 211 ? 40.004 0.880 -36.121 1.00 76.94 211 LYS A CA 1
ATOM 1619 C C . LYS A 1 211 ? 39.584 0.985 -37.589 1.00 76.94 211 LYS A C 1
ATOM 1621 O O . LYS A 1 211 ? 40.425 0.871 -38.482 1.00 76.94 211 LYS A O 1
ATOM 1626 N N . ASN A 1 212 ? 38.296 1.198 -37.853 1.00 73.19 212 ASN A N 1
ATOM 1627 C CA . ASN A 1 212 ? 37.790 1.370 -39.213 1.00 73.19 212 ASN A CA 1
ATOM 1628 C C . ASN A 1 212 ? 38.113 2.760 -39.777 1.00 73.19 212 ASN A C 1
ATOM 1630 O O . ASN A 1 212 ? 38.418 2.863 -40.967 1.00 73.19 212 ASN A O 1
ATOM 1634 N N . LEU A 1 213 ? 38.105 3.814 -38.951 1.00 74.00 213 LEU A N 1
ATOM 1635 C CA . LEU A 1 213 ? 38.489 5.164 -39.376 1.00 74.00 213 LEU A CA 1
ATOM 1636 C C . LEU A 1 213 ? 39.962 5.212 -39.791 1.00 74.00 213 LEU A C 1
ATOM 1638 O O . LEU A 1 213 ? 40.271 5.721 -40.861 1.00 74.00 213 LEU A O 1
ATOM 1642 N N . GLU A 1 214 ? 40.865 4.616 -39.011 1.00 76.38 214 GLU A N 1
ATOM 1643 C CA . GLU A 1 214 ? 42.295 4.589 -39.345 1.00 76.38 214 GLU A CA 1
ATOM 1644 C C . GLU A 1 214 ? 42.588 3.791 -40.618 1.00 76.38 214 GLU A C 1
ATOM 1646 O O . GLU A 1 214 ? 43.346 4.245 -41.478 1.00 76.38 214 GLU A O 1
ATOM 1651 N N . LYS A 1 215 ? 41.977 2.607 -40.770 1.00 78.25 215 LYS A N 1
ATOM 1652 C CA . LYS A 1 215 ? 42.154 1.777 -41.971 1.00 78.25 215 LYS A CA 1
ATOM 1653 C C . LYS A 1 215 ? 41.570 2.449 -43.210 1.00 78.25 215 LYS A C 1
ATOM 1655 O O . LYS A 1 215 ? 42.228 2.465 -44.247 1.00 78.25 215 LYS A O 1
ATOM 1660 N N . SER A 1 216 ? 40.362 3.007 -43.107 1.00 66.81 216 SER A N 1
ATOM 1661 C CA . SER A 1 216 ? 39.727 3.709 -44.228 1.00 66.81 216 SER A CA 1
ATOM 1662 C C . SER A 1 216 ? 40.469 4.994 -44.583 1.00 66.81 216 SER A C 1
ATOM 1664 O O . SER A 1 216 ? 40.706 5.217 -45.763 1.00 66.81 216 SER A O 1
ATOM 1666 N N . SER A 1 217 ? 40.933 5.770 -43.600 1.00 74.12 217 SER A N 1
ATOM 1667 C CA . SER A 1 217 ? 41.734 6.979 -43.819 1.00 74.12 217 SER A CA 1
ATOM 1668 C C . SER A 1 217 ? 43.052 6.665 -44.533 1.00 74.12 217 SER A C 1
ATOM 1670 O O . SER A 1 217 ? 43.322 7.231 -45.590 1.00 74.12 217 SER A O 1
ATOM 1672 N N . LYS A 1 218 ? 43.825 5.673 -44.056 1.00 78.19 218 LYS A N 1
ATOM 1673 C CA . LYS A 1 218 ? 45.070 5.233 -44.721 1.00 78.19 218 LYS A CA 1
ATOM 1674 C C . LYS A 1 218 ? 44.834 4.721 -46.144 1.00 78.19 218 LYS A C 1
ATOM 1676 O O . LYS A 1 218 ? 45.653 4.969 -47.026 1.00 78.19 218 LYS A O 1
ATOM 1681 N N . TRP A 1 219 ? 43.734 4.002 -46.373 1.00 69.88 219 TRP A N 1
ATOM 1682 C CA . TRP A 1 219 ? 43.391 3.486 -47.700 1.00 69.88 219 TRP A CA 1
ATOM 1683 C C . TRP A 1 219 ? 42.948 4.606 -48.649 1.00 69.88 219 TRP A C 1
ATOM 1685 O O . TRP A 1 219 ? 43.383 4.637 -49.795 1.00 69.88 219 TRP A O 1
ATOM 1695 N N . VAL A 1 220 ? 42.142 5.559 -48.167 1.00 66.75 220 VAL A N 1
ATOM 1696 C CA . VAL A 1 220 ? 41.701 6.736 -48.932 1.00 66.75 220 VAL A CA 1
ATOM 1697 C C . VAL A 1 220 ? 42.883 7.637 -49.287 1.00 66.75 220 VAL A C 1
ATOM 1699 O O . VAL A 1 220 ? 42.979 8.037 -50.442 1.00 66.75 220 VAL A O 1
ATOM 1702 N N . LEU A 1 221 ? 43.806 7.889 -48.353 1.00 71.75 221 LEU A N 1
ATOM 1703 C CA . LEU A 1 221 ? 45.024 8.672 -48.601 1.00 71.75 221 LEU A CA 1
ATOM 1704 C C . LEU A 1 221 ? 45.899 8.039 -49.696 1.00 71.75 221 LEU A C 1
ATOM 1706 O O . LEU A 1 221 ? 46.162 8.684 -50.707 1.00 71.75 221 LEU A O 1
ATOM 1710 N N . ARG A 1 222 ? 46.242 6.745 -49.579 1.00 68.38 222 ARG A N 1
ATOM 1711 C CA . ARG A 1 222 ? 47.063 6.043 -50.593 1.00 68.38 222 ARG A CA 1
ATOM 1712 C C . ARG A 1 222 ? 46.401 5.951 -51.972 1.00 68.38 222 ARG A C 1
ATOM 1714 O O . ARG A 1 222 ? 47.085 5.899 -52.993 1.00 68.38 222 ARG A O 1
ATOM 1721 N N . PHE A 1 223 ? 45.072 5.878 -52.016 1.00 62.78 223 PHE A N 1
ATOM 1722 C CA . PHE A 1 223 ? 44.326 5.739 -53.268 1.00 62.78 223 PHE A CA 1
ATOM 1723 C C . PHE A 1 223 ? 44.040 7.092 -53.942 1.00 62.78 223 PHE A C 1
ATOM 1725 O O . PHE A 1 223 ? 43.955 7.156 -55.168 1.00 62.78 223 PHE A O 1
ATOM 1732 N N . ALA A 1 224 ? 43.919 8.175 -53.165 1.00 61.88 224 ALA A N 1
ATOM 1733 C CA . ALA A 1 224 ? 43.763 9.538 -53.677 1.00 61.88 224 ALA A CA 1
ATOM 1734 C C . ALA A 1 224 ? 45.062 10.086 -54.296 1.00 61.88 224 ALA A C 1
ATOM 1736 O O . ALA A 1 224 ? 44.993 10.830 -55.271 1.00 61.88 224 ALA A O 1
ATOM 1737 N N . GLU A 1 225 ? 46.227 9.674 -53.787 1.00 63.88 225 GLU A N 1
ATOM 1738 C CA . GLU A 1 225 ? 47.540 10.080 -54.315 1.00 63.88 225 GLU A CA 1
ATOM 1739 C C . GLU A 1 225 ? 47.867 9.491 -55.698 1.00 63.88 225 GLU A C 1
ATOM 1741 O O . GLU A 1 225 ? 48.697 10.042 -56.415 1.00 63.88 225 GLU A O 1
ATOM 1746 N N . THR A 1 226 ? 47.227 8.390 -56.112 1.00 61.19 226 THR A N 1
ATOM 1747 C CA . THR A 1 226 ? 47.686 7.599 -57.271 1.00 61.19 226 THR A CA 1
ATOM 1748 C C . THR A 1 226 ? 46.820 7.700 -58.533 1.00 61.19 226 THR A C 1
ATOM 1750 O O . THR A 1 226 ? 47.314 7.381 -59.615 1.00 61.19 226 THR A O 1
ATOM 1753 N N . SER A 1 227 ? 45.552 8.146 -58.480 1.00 59.09 227 SER A N 1
ATOM 1754 C CA . SER A 1 227 ? 44.741 8.325 -59.706 1.00 59.09 227 SER A CA 1
ATOM 1755 C C . SER A 1 227 ? 43.421 9.087 -59.504 1.00 59.09 227 SER A C 1
ATOM 1757 O O . SER A 1 227 ? 42.586 8.685 -58.694 1.00 59.09 227 SER A O 1
ATOM 1759 N N . SER A 1 228 ? 43.127 10.094 -60.343 1.00 65.62 228 SER A N 1
ATOM 1760 C CA . SER A 1 228 ? 41.843 10.833 -60.307 1.00 65.62 228 SER A CA 1
ATOM 1761 C C . SER A 1 228 ? 40.613 9.960 -60.619 1.00 65.62 228 SER A C 1
ATOM 1763 O O . SER A 1 228 ? 39.522 10.194 -60.093 1.00 65.62 228 SER A O 1
ATOM 1765 N N . ARG A 1 229 ? 40.782 8.888 -61.410 1.00 68.50 229 ARG A N 1
ATOM 1766 C CA . ARG A 1 229 ? 39.743 7.861 -61.635 1.00 68.50 229 ARG A CA 1
ATOM 1767 C C . ARG A 1 229 ? 39.469 7.030 -60.378 1.00 68.50 229 ARG A C 1
ATOM 1769 O O . ARG A 1 229 ? 38.352 6.538 -60.204 1.00 68.50 229 ARG A O 1
ATOM 1776 N N . GLY A 1 230 ? 40.459 6.895 -59.496 1.00 65.00 230 GLY A N 1
ATOM 1777 C CA . GLY A 1 230 ? 40.325 6.225 -58.208 1.00 65.00 230 GLY A CA 1
ATOM 1778 C C . GLY A 1 230 ? 39.376 6.966 -57.264 1.00 65.00 230 GLY A C 1
ATOM 1779 O O . GLY A 1 230 ? 38.457 6.358 -56.710 1.00 65.00 230 GLY A O 1
ATOM 1780 N N . SER A 1 231 ? 39.506 8.289 -57.168 1.00 67.50 231 SER A N 1
ATOM 1781 C CA . SER A 1 231 ? 38.669 9.139 -56.307 1.00 67.50 231 SER A CA 1
ATOM 1782 C C . SER A 1 231 ? 37.173 9.028 -56.629 1.00 67.50 231 SER A C 1
ATOM 1784 O O . SER A 1 231 ? 36.343 8.942 -55.723 1.00 67.50 231 SER A O 1
ATOM 1786 N N . VAL A 1 232 ? 36.814 8.925 -57.915 1.00 73.00 232 VAL A N 1
ATOM 1787 C CA . VAL A 1 232 ? 35.421 8.707 -58.346 1.00 73.00 232 VAL A CA 1
ATOM 1788 C C . VAL A 1 232 ? 34.895 7.351 -57.864 1.00 73.00 232 VAL A C 1
ATOM 1790 O O . VAL A 1 232 ? 33.786 7.267 -57.334 1.00 73.00 232 VAL A O 1
ATOM 1793 N N . ARG A 1 233 ? 35.691 6.280 -57.984 1.00 69.38 233 ARG A N 1
ATOM 1794 C CA . ARG A 1 233 ? 35.304 4.937 -57.518 1.00 69.38 233 ARG A CA 1
ATOM 1795 C C . ARG A 1 233 ? 35.162 4.883 -55.989 1.00 69.38 233 ARG A C 1
ATOM 1797 O O . ARG A 1 233 ? 34.261 4.203 -55.499 1.00 69.38 233 ARG A O 1
ATOM 1804 N N . VAL A 1 234 ? 35.995 5.617 -55.245 1.00 72.94 234 VAL A N 1
ATOM 1805 C CA . VAL A 1 234 ? 35.887 5.753 -53.780 1.00 72.94 234 VAL A CA 1
ATOM 1806 C C . VAL A 1 234 ? 34.601 6.469 -53.383 1.00 72.94 234 VAL A C 1
ATOM 1808 O O . VAL A 1 234 ? 33.897 5.962 -52.516 1.00 72.94 234 VAL A O 1
ATOM 1811 N N . LEU A 1 235 ? 34.249 7.578 -54.044 1.00 75.62 235 LEU A N 1
ATOM 1812 C CA . LEU A 1 235 ? 33.005 8.312 -53.780 1.00 75.62 235 LEU A CA 1
ATOM 1813 C C . LEU A 1 235 ? 31.756 7.457 -54.032 1.00 75.62 235 LEU A C 1
ATOM 1815 O O . LEU A 1 235 ? 30.851 7.423 -53.203 1.00 75.62 235 LEU A O 1
ATOM 1819 N N . PHE A 1 236 ? 31.705 6.720 -55.145 1.00 73.38 236 PHE A N 1
ATOM 1820 C CA . PHE A 1 236 ? 30.568 5.833 -55.409 1.00 73.38 236 PHE A CA 1
ATOM 1821 C C . PHE A 1 236 ? 30.506 4.661 -54.430 1.00 73.38 236 PHE A C 1
ATOM 1823 O O . PHE A 1 236 ? 29.418 4.266 -54.010 1.00 73.38 236 PHE A O 1
ATOM 1830 N N . ARG A 1 237 ? 31.658 4.117 -54.022 1.00 75.06 237 ARG A N 1
ATOM 1831 C CA . ARG A 1 237 ? 31.690 3.041 -53.030 1.00 75.06 237 ARG A CA 1
ATOM 1832 C C . ARG A 1 237 ? 31.290 3.540 -51.642 1.00 75.06 237 ARG A C 1
ATOM 1834 O O . ARG A 1 237 ? 30.492 2.863 -50.998 1.00 75.06 237 ARG A O 1
ATOM 1841 N N . SER A 1 238 ? 31.763 4.704 -51.198 1.00 71.44 238 SER A N 1
ATOM 1842 C CA . SER A 1 238 ? 31.370 5.289 -49.910 1.00 71.44 238 SER A CA 1
ATOM 1843 C C . SER A 1 238 ? 29.885 5.642 -49.885 1.00 71.44 238 SER A C 1
ATOM 1845 O O . SER A 1 238 ? 29.207 5.284 -48.925 1.00 71.44 238 SER A O 1
ATOM 1847 N N . TRP A 1 239 ? 29.351 6.211 -50.970 1.00 81.88 239 TRP A N 1
ATOM 1848 C CA . TRP A 1 239 ? 27.912 6.424 -51.126 1.00 81.88 239 TRP A CA 1
ATOM 1849 C C . TRP A 1 239 ? 27.132 5.105 -51.073 1.00 81.88 239 TRP A C 1
ATOM 1851 O O . TRP A 1 239 ? 26.159 5.008 -50.335 1.00 81.88 239 TRP A O 1
ATOM 1861 N N . SER A 1 240 ? 27.589 4.055 -51.768 1.00 78.56 240 SER A N 1
ATOM 1862 C CA . SER A 1 240 ? 26.920 2.744 -51.739 1.00 78.56 240 SER A CA 1
ATOM 1863 C C . SER A 1 240 ? 26.915 2.104 -50.344 1.00 78.56 240 SER A C 1
ATOM 1865 O O . SER A 1 240 ? 25.929 1.483 -49.951 1.00 78.56 240 SER A O 1
ATOM 1867 N N . VAL A 1 241 ? 28.000 2.267 -49.577 1.00 78.94 241 VAL A N 1
ATOM 1868 C CA . VAL A 1 241 ? 28.110 1.767 -48.199 1.00 78.94 241 VAL A CA 1
ATOM 1869 C C . VAL A 1 241 ? 27.207 2.575 -47.274 1.00 78.94 241 VAL A C 1
ATOM 1871 O O . VAL A 1 241 ? 26.474 1.977 -46.491 1.00 78.94 241 VAL A O 1
ATOM 1874 N N . TYR A 1 242 ? 27.201 3.903 -47.401 1.00 80.88 242 TYR A N 1
ATOM 1875 C CA . TYR A 1 242 ? 26.318 4.778 -46.635 1.00 80.88 242 TYR A CA 1
ATOM 1876 C C . TYR A 1 242 ? 24.841 4.505 -46.936 1.00 80.88 242 TYR A C 1
ATOM 1878 O O . TYR A 1 242 ? 24.054 4.356 -46.010 1.00 80.88 242 TYR A O 1
ATOM 1886 N N . ALA A 1 243 ? 24.463 4.345 -48.206 1.00 77.00 243 ALA A N 1
ATOM 1887 C CA . ALA A 1 243 ? 23.092 4.025 -48.598 1.00 77.00 243 ALA A CA 1
ATOM 1888 C C . ALA A 1 243 ? 22.628 2.679 -48.013 1.00 77.00 243 ALA A C 1
ATOM 1890 O O . ALA A 1 243 ? 21.512 2.573 -47.506 1.00 77.00 243 ALA A O 1
ATOM 1891 N N . ARG A 1 244 ? 23.498 1.658 -48.018 1.00 83.12 244 ARG A N 1
ATOM 1892 C CA . ARG A 1 244 ? 23.217 0.362 -47.373 1.00 83.12 244 ARG A CA 1
ATOM 1893 C C . ARG A 1 244 ? 23.107 0.487 -45.855 1.00 83.12 244 ARG A C 1
ATOM 1895 O O . ARG A 1 244 ? 22.191 -0.087 -45.277 1.00 83.12 244 ARG A O 1
ATOM 1902 N N . PHE A 1 245 ? 24.012 1.234 -45.226 1.00 84.94 245 PHE A N 1
ATOM 1903 C CA . PHE A 1 245 ? 23.995 1.475 -43.785 1.00 84.94 245 PHE A CA 1
ATOM 1904 C C . PHE A 1 245 ? 22.733 2.233 -43.358 1.00 84.94 245 PHE A C 1
ATOM 1906 O O . PHE A 1 245 ? 22.015 1.750 -42.496 1.00 84.94 245 PHE A O 1
ATOM 1913 N N . SER A 1 246 ? 22.404 3.344 -44.022 1.00 76.38 246 SER A N 1
ATOM 1914 C CA . SER A 1 246 ? 21.194 4.129 -43.754 1.00 76.38 246 SER A CA 1
ATOM 1915 C C . SER A 1 246 ? 19.923 3.307 -43.986 1.00 76.38 246 SER A C 1
ATOM 1917 O O . SER A 1 246 ? 18.984 3.385 -43.202 1.00 76.38 246 SER A O 1
ATOM 1919 N N . SER A 1 247 ? 19.892 2.448 -45.013 1.00 86.50 247 SER A N 1
ATOM 1920 C CA . SER A 1 247 ? 18.772 1.521 -45.213 1.00 86.50 247 SER A CA 1
ATOM 1921 C C . SER A 1 247 ? 18.647 0.502 -44.073 1.00 86.50 247 SER A C 1
ATOM 1923 O O . SER A 1 247 ? 17.534 0.241 -43.619 1.00 86.50 247 SER A O 1
ATOM 1925 N N . ALA A 1 248 ? 19.762 -0.050 -43.586 1.00 85.50 248 ALA A N 1
ATOM 1926 C CA . ALA A 1 248 ? 19.762 -0.966 -42.447 1.00 85.50 248 ALA A CA 1
ATOM 1927 C C . ALA A 1 248 ? 19.354 -0.263 -41.140 1.00 85.50 248 ALA A C 1
ATOM 1929 O O . ALA A 1 248 ? 18.553 -0.803 -40.384 1.00 85.50 248 ALA A O 1
ATOM 1930 N N . GLU A 1 249 ? 19.845 0.951 -40.901 1.00 82.75 249 GLU A N 1
ATOM 1931 C CA . GLU A 1 249 ? 19.499 1.771 -39.738 1.00 82.75 249 GLU A CA 1
ATOM 1932 C C . GLU A 1 249 ? 18.013 2.137 -39.724 1.00 82.75 249 GLU A C 1
ATOM 1934 O O . GLU A 1 249 ? 17.364 1.978 -38.695 1.00 82.75 249 GLU A O 1
ATOM 1939 N N . ARG A 1 250 ? 17.437 2.518 -40.874 1.00 84.56 250 ARG A N 1
ATOM 1940 C CA . ARG A 1 250 ? 15.989 2.755 -40.995 1.00 84.56 250 ARG A CA 1
ATOM 1941 C C . ARG A 1 250 ? 15.173 1.514 -40.643 1.00 84.56 250 ARG A C 1
ATOM 1943 O O . ARG A 1 250 ? 14.192 1.646 -39.927 1.00 84.56 250 ARG A O 1
ATOM 1950 N N . ARG A 1 251 ? 15.584 0.318 -41.092 1.00 87.94 251 ARG A N 1
ATOM 1951 C CA . ARG A 1 251 ? 14.905 -0.937 -40.710 1.00 87.94 251 ARG A CA 1
ATOM 1952 C C . ARG A 1 251 ? 14.956 -1.158 -39.203 1.00 87.94 251 ARG A C 1
ATOM 1954 O O . ARG A 1 251 ? 13.927 -1.402 -38.594 1.00 87.94 251 ARG A O 1
ATOM 1961 N N . VAL A 1 252 ? 16.133 -0.997 -38.602 1.00 89.44 252 VAL A N 1
ATOM 1962 C CA . VAL A 1 252 ? 16.307 -1.125 -37.150 1.00 89.44 252 VAL A CA 1
ATOM 1963 C C . VAL A 1 252 ? 15.464 -0.090 -36.394 1.00 89.44 252 VAL A C 1
ATOM 1965 O O . VAL A 1 252 ? 14.861 -0.425 -35.379 1.00 89.44 252 VAL A O 1
ATOM 1968 N N . HIS A 1 253 ? 15.378 1.148 -36.886 1.00 86.94 253 HIS A N 1
ATOM 1969 C CA . HIS A 1 253 ? 14.532 2.186 -36.298 1.00 86.94 253 HIS A CA 1
ATOM 1970 C C .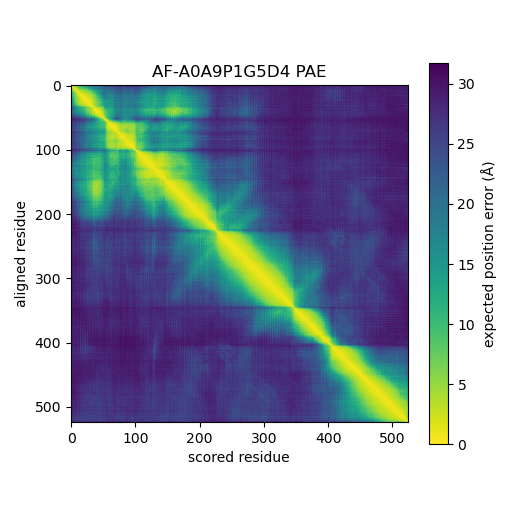 HIS A 1 253 ? 13.045 1.820 -36.375 1.00 86.94 253 HIS A C 1
ATOM 1972 O O . HIS A 1 253 ? 12.346 1.950 -35.374 1.00 86.94 253 HIS A O 1
ATOM 1978 N N . CYS A 1 254 ? 12.570 1.327 -37.524 1.00 91.25 254 CYS A N 1
ATOM 1979 C CA . CYS A 1 254 ? 11.204 0.821 -37.666 1.00 91.25 254 CYS A CA 1
ATOM 1980 C C . CYS A 1 254 ? 10.922 -0.313 -36.667 1.00 91.25 254 CYS A C 1
ATOM 1982 O O . CYS A 1 254 ? 9.961 -0.210 -35.908 1.00 91.25 254 CYS A O 1
ATOM 1984 N N . ASP A 1 255 ? 11.804 -1.314 -36.566 1.00 89.75 255 ASP A N 1
ATOM 1985 C CA . ASP A 1 255 ? 11.652 -2.430 -35.619 1.00 89.75 255 ASP A CA 1
ATOM 1986 C C . ASP A 1 255 ? 11.598 -1.948 -34.154 1.00 89.75 255 ASP A C 1
ATOM 1988 O O . ASP A 1 255 ? 10.808 -2.447 -33.348 1.00 89.75 255 ASP A O 1
ATOM 1992 N N . TYR A 1 256 ? 12.441 -0.981 -33.768 1.00 89.19 256 TYR A N 1
ATOM 1993 C CA . TYR A 1 256 ? 12.413 -0.414 -32.414 1.00 89.19 256 TYR A CA 1
ATOM 1994 C C . TYR A 1 256 ? 11.158 0.413 -32.155 1.00 89.19 256 TYR A C 1
ATOM 1996 O O . TYR A 1 256 ? 10.614 0.346 -31.053 1.00 89.19 256 TYR A O 1
ATOM 2004 N N . GLN A 1 257 ? 10.689 1.168 -33.145 1.00 89.56 257 GLN A N 1
ATOM 2005 C CA . GLN A 1 257 ? 9.466 1.949 -33.034 1.00 89.56 257 GLN A CA 1
ATOM 2006 C C . GLN A 1 257 ? 8.246 1.034 -32.862 1.00 89.56 257 GLN A C 1
ATOM 2008 O O . GLN A 1 257 ? 7.429 1.279 -31.978 1.00 89.56 257 GLN A O 1
ATOM 2013 N N . GLU A 1 258 ? 8.168 -0.069 -33.610 1.00 91.50 258 GLU A N 1
ATOM 2014 C CA . GLU A 1 258 ? 7.132 -1.094 -33.428 1.00 91.50 258 GLU A CA 1
ATOM 2015 C C . GLU A 1 258 ? 7.191 -1.729 -32.033 1.00 91.50 258 GLU A C 1
ATOM 2017 O O . GLU A 1 258 ? 6.164 -1.871 -31.364 1.00 91.50 258 GLU A O 1
ATOM 2022 N N . ARG A 1 259 ? 8.393 -2.060 -31.543 1.00 91.62 259 ARG A N 1
ATOM 2023 C CA . ARG A 1 259 ? 8.574 -2.598 -30.184 1.00 91.62 259 ARG A CA 1
ATOM 2024 C C . ARG A 1 259 ? 8.174 -1.602 -29.100 1.00 91.62 259 ARG A C 1
ATOM 2026 O O . ARG A 1 259 ? 7.593 -2.027 -28.105 1.00 91.62 259 ARG A O 1
ATOM 2033 N N . LEU A 1 260 ? 8.471 -0.314 -29.274 1.00 86.44 260 LEU A N 1
ATOM 2034 C CA . LEU A 1 260 ? 8.059 0.739 -28.343 1.00 86.44 260 LEU A CA 1
ATOM 2035 C C . LEU A 1 260 ? 6.536 0.868 -28.307 1.00 86.44 260 LEU A C 1
ATOM 2037 O O . LEU A 1 260 ? 5.957 0.780 -27.231 1.00 86.44 260 LEU A O 1
ATOM 2041 N N . VAL A 1 261 ? 5.886 0.948 -29.471 1.00 93.81 261 VAL A N 1
ATOM 2042 C CA . VAL A 1 261 ? 4.417 0.995 -29.565 1.00 93.81 261 VAL A CA 1
ATOM 2043 C C . VAL A 1 261 ? 3.783 -0.248 -28.932 1.00 93.81 261 VAL A C 1
ATOM 2045 O O . VAL A 1 261 ? 2.820 -0.137 -28.174 1.00 93.81 261 VAL A O 1
ATOM 2048 N N . SER A 1 262 ? 4.341 -1.438 -29.177 1.00 93.19 262 SER A N 1
ATOM 2049 C CA . SER A 1 262 ? 3.864 -2.674 -28.549 1.00 93.19 262 SER A CA 1
ATOM 2050 C C . SER A 1 262 ? 4.067 -2.678 -27.030 1.00 93.19 262 SER A C 1
ATOM 2052 O O . SER A 1 262 ? 3.200 -3.176 -26.310 1.00 93.19 262 SER A O 1
ATOM 2054 N N . ALA A 1 263 ? 5.193 -2.165 -26.532 1.00 87.69 263 ALA A N 1
ATOM 2055 C CA . ALA A 1 263 ? 5.470 -2.082 -25.101 1.00 87.69 263 ALA A CA 1
ATOM 2056 C C . ALA A 1 263 ? 4.537 -1.081 -24.404 1.00 87.69 263 ALA A C 1
ATOM 2058 O O . ALA A 1 263 ? 3.998 -1.401 -23.343 1.00 87.69 263 ALA A O 1
ATOM 2059 N N . ASP A 1 264 ? 4.282 0.074 -25.021 1.00 90.00 264 ASP A N 1
ATOM 2060 C CA . ASP A 1 264 ? 3.335 1.074 -24.523 1.00 90.00 264 ASP A CA 1
ATOM 2061 C C . ASP A 1 264 ? 1.904 0.519 -24.494 1.00 90.00 264 ASP A C 1
ATOM 2063 O O . ASP A 1 264 ? 1.223 0.621 -23.472 1.00 90.00 264 ASP A O 1
ATOM 2067 N N . ALA A 1 265 ? 1.476 -0.190 -25.545 1.00 93.56 265 ALA A N 1
ATOM 2068 C CA . ALA A 1 265 ? 0.172 -0.855 -25.572 1.00 93.56 265 ALA A CA 1
ATOM 2069 C C . ALA A 1 265 ? 0.028 -1.914 -24.459 1.00 93.56 265 ALA A C 1
ATOM 2071 O O . ALA A 1 265 ? -1.016 -2.010 -23.802 1.00 93.56 265 ALA A O 1
ATOM 2072 N N . LEU A 1 266 ? 1.081 -2.698 -24.195 1.00 92.81 266 LEU A N 1
ATOM 2073 C CA . LEU A 1 266 ? 1.098 -3.649 -23.080 1.00 92.81 266 LEU A CA 1
ATOM 2074 C C . LEU A 1 266 ? 1.011 -2.934 -21.729 1.00 92.81 266 LEU A C 1
ATOM 2076 O O . LEU A 1 266 ? 0.253 -3.373 -20.857 1.00 92.81 266 LEU A O 1
ATOM 2080 N N . LEU A 1 267 ? 1.738 -1.831 -21.566 1.00 89.62 267 LEU A N 1
ATOM 2081 C CA . LEU A 1 267 ? 1.746 -1.027 -20.349 1.00 89.62 267 LEU A CA 1
ATOM 2082 C C . LEU A 1 267 ? 0.365 -0.415 -20.082 1.00 89.62 267 LEU A C 1
ATOM 2084 O O . LEU A 1 267 ? -0.140 -0.501 -18.958 1.00 89.62 267 LEU A O 1
ATOM 2088 N N . ASP A 1 268 ? -0.293 0.113 -21.107 1.00 91.75 268 ASP A N 1
ATOM 2089 C CA . ASP A 1 268 ? -1.649 0.645 -20.992 1.00 91.75 268 ASP A CA 1
ATOM 2090 C C . ASP A 1 268 ? -2.671 -0.454 -20.697 1.00 91.75 268 ASP A C 1
ATOM 2092 O O . ASP A 1 268 ? -3.499 -0.289 -19.798 1.00 91.75 268 ASP A O 1
ATOM 2096 N N . SER A 1 269 ? -2.559 -1.627 -21.331 1.00 93.50 269 SER A N 1
ATOM 2097 C CA . SER A 1 269 ? -3.403 -2.785 -20.997 1.00 93.50 269 SER A CA 1
ATOM 2098 C C . SER A 1 269 ? -3.229 -3.231 -19.538 1.00 93.50 269 SER A C 1
ATOM 2100 O O . SER A 1 269 ? -4.182 -3.669 -18.887 1.00 93.50 269 SER A O 1
ATOM 2102 N N . PHE A 1 270 ? -2.011 -3.130 -18.997 1.00 91.19 270 PHE A N 1
ATOM 2103 C CA . PHE A 1 270 ? -1.719 -3.452 -17.605 1.00 91.19 270 PHE A CA 1
ATOM 2104 C C . PHE A 1 270 ? -2.316 -2.403 -16.664 1.00 91.19 270 PHE A C 1
ATOM 2106 O O . PHE A 1 270 ? -2.979 -2.771 -15.695 1.00 91.19 270 PHE A O 1
ATOM 2113 N N . ARG A 1 271 ? -2.169 -1.108 -16.979 1.00 91.25 271 ARG A N 1
ATOM 2114 C CA . ARG A 1 271 ? -2.801 -0.005 -16.235 1.00 91.25 271 ARG A CA 1
ATOM 2115 C C . ARG A 1 271 ? -4.326 -0.104 -16.237 1.00 91.25 271 ARG A C 1
ATOM 2117 O O . ARG A 1 271 ? -4.954 0.166 -15.216 1.00 91.25 271 ARG A O 1
ATOM 2124 N N . LEU A 1 272 ? -4.934 -0.497 -17.356 1.00 91.31 272 LEU A N 1
ATOM 2125 C CA . LEU A 1 272 ? -6.383 -0.686 -17.439 1.00 91.31 272 LEU A CA 1
ATOM 2126 C C . LEU A 1 272 ? -6.835 -1.860 -16.563 1.00 91.31 272 LEU A C 1
ATOM 2128 O O . LEU A 1 272 ? -7.793 -1.736 -15.797 1.00 91.31 272 LEU A O 1
ATOM 2132 N N . ARG A 1 273 ? -6.110 -2.986 -16.627 1.00 92.75 273 ARG A N 1
ATOM 2133 C CA . ARG A 1 273 ? -6.374 -4.167 -15.793 1.00 92.75 273 ARG A CA 1
ATOM 2134 C C . ARG A 1 273 ? -6.209 -3.868 -14.306 1.00 92.75 273 ARG A C 1
ATOM 2136 O O . ARG A 1 273 ? -7.065 -4.278 -13.525 1.00 92.75 273 ARG A O 1
ATOM 2143 N N . SER A 1 274 ? -5.167 -3.134 -13.916 1.00 87.56 274 SER A N 1
ATOM 2144 C CA . SER A 1 274 ? -4.931 -2.771 -12.516 1.00 87.56 274 SER A CA 1
ATOM 2145 C C . SER A 1 274 ? -5.993 -1.805 -11.991 1.00 87.56 274 SER A C 1
ATOM 2147 O O . SER A 1 274 ? -6.536 -2.044 -10.915 1.00 87.56 274 SER A O 1
ATOM 2149 N N . LYS A 1 275 ? -6.390 -0.790 -12.774 1.00 91.88 275 LYS A N 1
ATOM 2150 C CA . LYS A 1 275 ? -7.524 0.092 -12.438 1.00 91.88 275 LYS A CA 1
ATOM 2151 C C . LYS A 1 275 ? -8.830 -0.689 -12.285 1.00 91.88 275 LYS A C 1
ATOM 2153 O O . LYS A 1 275 ? -9.558 -0.468 -11.322 1.00 91.88 275 LYS A O 1
ATOM 2158 N N . GLY A 1 276 ? -9.114 -1.624 -13.192 1.00 92.56 276 GLY A N 1
ATOM 2159 C CA . GLY A 1 276 ? -10.298 -2.482 -13.105 1.00 92.56 276 GLY A CA 1
ATOM 2160 C C . GLY A 1 276 ? -10.283 -3.402 -11.880 1.00 92.56 276 GLY A C 1
ATOM 2161 O O . GLY A 1 276 ? -11.31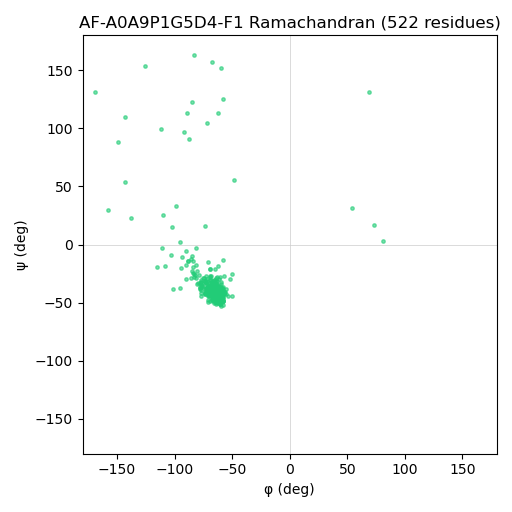3 -3.590 -11.238 1.00 92.56 276 GLY A O 1
ATOM 2162 N N . ALA A 1 277 ? -9.119 -3.950 -11.521 1.00 89.88 277 ALA A N 1
ATOM 2163 C CA . ALA A 1 277 ? -8.957 -4.755 -10.312 1.00 89.88 277 ALA A CA 1
ATOM 2164 C C . ALA A 1 277 ? -9.151 -3.922 -9.034 1.00 89.88 277 ALA A C 1
ATOM 2166 O O . ALA A 1 277 ? -9.897 -4.347 -8.155 1.00 89.88 277 ALA A O 1
ATOM 2167 N N . LEU A 1 278 ? -8.553 -2.725 -8.965 1.00 89.50 278 LEU A N 1
ATOM 2168 C CA . LEU A 1 278 ? -8.722 -1.796 -7.844 1.00 89.50 278 LEU A CA 1
ATOM 2169 C C . LEU A 1 278 ? -10.189 -1.379 -7.688 1.00 89.50 278 LEU A C 1
ATOM 2171 O O . LEU A 1 278 ? -10.723 -1.421 -6.586 1.00 89.50 278 LEU A O 1
ATOM 2175 N N . ARG A 1 279 ? -10.862 -1.038 -8.793 1.00 94.69 279 ARG A N 1
ATOM 2176 C CA . ARG A 1 279 ? -12.280 -0.663 -8.779 1.00 94.69 279 ARG A CA 1
ATOM 2177 C C . ARG A 1 279 ? -13.161 -1.793 -8.246 1.00 94.69 279 ARG A C 1
ATOM 2179 O O . ARG A 1 279 ? -13.955 -1.546 -7.351 1.00 94.69 279 ARG A O 1
ATOM 2186 N N . ARG A 1 280 ? -12.965 -3.031 -8.714 1.00 94.00 280 ARG A N 1
ATOM 2187 C CA . ARG A 1 280 ? -13.697 -4.201 -8.193 1.00 94.00 280 ARG A CA 1
ATOM 2188 C C . ARG A 1 280 ? -13.425 -4.455 -6.710 1.00 94.00 280 ARG A C 1
ATOM 2190 O O . ARG A 1 280 ? -14.327 -4.881 -5.999 1.00 94.00 280 ARG A O 1
ATOM 2197 N N . LEU A 1 281 ? -12.197 -4.225 -6.245 1.00 94.00 281 LEU A N 1
ATOM 2198 C CA . LEU A 1 281 ? -11.856 -4.347 -4.827 1.00 94.00 281 LEU A CA 1
ATOM 2199 C C . LEU A 1 281 ? -12.581 -3.284 -3.994 1.00 94.00 281 LEU A C 1
ATOM 2201 O O . LEU A 1 281 ? -13.182 -3.629 -2.982 1.00 94.00 281 LEU A O 1
ATOM 2205 N N . LEU A 1 282 ? -12.575 -2.028 -4.445 1.00 90.81 282 LEU A N 1
ATOM 2206 C CA . LEU A 1 282 ? -13.280 -0.930 -3.780 1.00 90.81 282 LEU A CA 1
ATOM 2207 C C . LEU A 1 282 ? -14.798 -1.139 -3.785 1.00 90.81 282 LEU A C 1
ATOM 2209 O O . LEU A 1 282 ? -15.438 -0.912 -2.768 1.00 90.81 282 LEU A O 1
ATOM 2213 N N . GLU A 1 283 ? -15.370 -1.626 -4.888 1.00 92.75 283 GLU A N 1
ATOM 2214 C CA . GLU A 1 283 ? -16.794 -1.973 -4.974 1.00 92.75 283 GLU A CA 1
ATOM 2215 C C . GLU A 1 283 ? -17.148 -3.104 -3.996 1.00 92.75 283 GLU A C 1
ATOM 2217 O O . GLU A 1 283 ? -18.124 -2.987 -3.261 1.00 92.75 283 GLU A O 1
ATOM 2222 N N . ARG A 1 284 ? -16.325 -4.160 -3.899 1.00 94.94 284 ARG A N 1
ATOM 2223 C CA . ARG A 1 284 ? -16.517 -5.223 -2.893 1.00 94.94 284 ARG A CA 1
ATOM 2224 C C . ARG A 1 284 ? -16.422 -4.692 -1.464 1.00 94.94 284 ARG A C 1
ATOM 2226 O O . ARG A 1 284 ? -17.255 -5.049 -0.641 1.00 94.94 284 ARG A O 1
ATOM 2233 N N . GLN A 1 285 ? -15.443 -3.834 -1.172 1.00 91.25 285 GLN A N 1
ATOM 2234 C CA . GLN A 1 285 ? -15.303 -3.217 0.151 1.00 91.25 285 GLN A CA 1
ATOM 2235 C C . GLN A 1 285 ? -16.479 -2.297 0.489 1.00 91.25 285 GLN A C 1
ATOM 2237 O O . GLN A 1 285 ? -16.932 -2.291 1.629 1.00 91.25 285 GLN A O 1
ATOM 2242 N N . ALA A 1 286 ? -16.985 -1.536 -0.481 1.00 90.50 286 ALA A N 1
ATOM 2243 C CA . ALA A 1 286 ? -18.152 -0.684 -0.289 1.00 90.50 286 ALA A CA 1
ATOM 2244 C C . ALA A 1 286 ? -19.400 -1.521 0.022 1.00 90.50 286 ALA A C 1
ATOM 2246 O O . ALA A 1 286 ? -20.099 -1.225 0.986 1.00 90.50 286 ALA A O 1
ATOM 2247 N N . VAL A 1 287 ? -19.636 -2.600 -0.733 1.00 93.25 287 VAL A N 1
ATOM 2248 C CA . VAL A 1 287 ? -20.751 -3.528 -0.483 1.00 93.25 287 VAL A CA 1
ATOM 2249 C C . VAL A 1 287 ? -20.634 -4.179 0.895 1.00 93.25 287 VAL A C 1
ATOM 2251 O O . VAL A 1 287 ? -21.623 -4.221 1.625 1.00 93.25 287 VAL A O 1
ATOM 2254 N N . GLU A 1 288 ? -19.440 -4.634 1.281 1.00 92.69 288 GLU A N 1
ATOM 2255 C CA . GLU A 1 288 ? -19.220 -5.230 2.603 1.00 92.69 288 GLU A CA 1
ATOM 2256 C C . GLU A 1 288 ? -19.482 -4.221 3.728 1.00 92.69 288 GLU A C 1
ATOM 2258 O O . GLU A 1 288 ? -20.174 -4.544 4.688 1.00 92.69 288 GLU A O 1
ATOM 2263 N N . ARG A 1 289 ? -19.028 -2.969 3.586 1.00 88.12 289 ARG A N 1
ATOM 2264 C CA . ARG A 1 289 ? -19.317 -1.904 4.562 1.00 88.12 289 ARG A CA 1
ATOM 2265 C C . ARG A 1 289 ? -20.802 -1.565 4.642 1.00 88.12 289 ARG A C 1
ATOM 2267 O O . ARG A 1 289 ? -21.316 -1.379 5.736 1.00 88.12 289 ARG A O 1
ATOM 2274 N N . CYS A 1 290 ? -21.510 -1.512 3.513 1.00 93.81 290 CYS A N 1
ATOM 2275 C CA . CYS A 1 290 ? -22.961 -1.313 3.517 1.00 93.81 290 CYS A CA 1
ATOM 2276 C C . CYS A 1 290 ? -23.687 -2.462 4.228 1.00 93.81 290 CYS A C 1
ATOM 2278 O O . CYS A 1 290 ? -24.633 -2.220 4.973 1.00 93.81 290 CYS A O 1
ATOM 2280 N N . ARG A 1 291 ? -23.234 -3.705 4.027 1.00 93.50 291 ARG A N 1
ATOM 2281 C CA . ARG A 1 291 ? -23.760 -4.884 4.725 1.00 93.50 291 ARG A CA 1
ATOM 2282 C C . ARG A 1 291 ? -23.473 -4.825 6.229 1.00 93.50 291 ARG A C 1
ATOM 2284 O O . ARG A 1 291 ? -24.374 -5.114 7.007 1.00 93.50 291 ARG A O 1
ATOM 2291 N N . GLN A 1 292 ? -22.263 -4.435 6.631 1.00 90.06 292 GLN A N 1
ATOM 2292 C CA . GLN A 1 292 ? -21.897 -4.243 8.040 1.00 90.06 292 GLN A CA 1
ATOM 2293 C C . GLN A 1 292 ? -22.766 -3.171 8.700 1.00 90.06 292 GLN A C 1
ATOM 2295 O O . GLN A 1 292 ? -23.377 -3.447 9.725 1.00 90.06 292 GLN A O 1
ATOM 2300 N N . LEU A 1 293 ? -22.930 -2.013 8.057 1.00 92.19 293 LEU A N 1
ATOM 2301 C CA . LEU A 1 293 ? -23.788 -0.941 8.562 1.00 92.19 293 LEU A CA 1
ATOM 2302 C C . LEU A 1 293 ? -25.252 -1.392 8.696 1.00 92.19 293 LEU A C 1
ATOM 2304 O O . LEU A 1 293 ? -25.908 -1.087 9.685 1.00 92.19 293 LEU A O 1
ATOM 2308 N N . ALA A 1 294 ? -25.769 -2.158 7.730 1.00 91.75 294 ALA A N 1
ATOM 2309 C CA . ALA A 1 294 ? -27.121 -2.707 7.814 1.00 91.75 294 ALA A CA 1
ATOM 2310 C C . ALA A 1 294 ? -27.284 -3.686 8.992 1.00 91.75 294 ALA A C 1
ATOM 2312 O O . ALA A 1 294 ? -28.322 -3.676 9.654 1.00 91.75 294 ALA A O 1
ATOM 2313 N N . LEU A 1 295 ? -26.264 -4.508 9.269 1.00 91.19 295 LEU A N 1
ATOM 2314 C CA . LEU A 1 295 ? -26.245 -5.391 10.437 1.00 91.19 295 LEU A CA 1
ATOM 2315 C C . LEU A 1 295 ? -26.177 -4.593 11.743 1.00 91.19 295 LEU A C 1
ATOM 2317 O O . LEU A 1 295 ? -26.935 -4.888 12.659 1.00 91.19 295 LEU A O 1
ATOM 2321 N N . GLU A 1 296 ? -25.334 -3.564 11.826 1.00 87.81 296 GLU A N 1
ATOM 2322 C CA . GLU A 1 296 ? -25.259 -2.673 12.993 1.00 87.81 296 GLU A CA 1
ATOM 2323 C C . GLU A 1 296 ? -26.603 -1.987 13.266 1.00 87.81 296 GLU A C 1
ATOM 2325 O O . GLU A 1 296 ? -27.079 -2.002 14.400 1.00 87.81 296 GLU A O 1
ATOM 2330 N N . CYS A 1 297 ? -27.275 -1.464 12.233 1.00 89.25 297 CYS A N 1
ATOM 2331 C CA . CYS A 1 297 ? -28.618 -0.898 12.376 1.00 89.25 297 CYS A CA 1
ATOM 2332 C C . CYS A 1 297 ? -29.638 -1.927 12.887 1.00 89.25 297 CYS A C 1
ATOM 2334 O O . CYS A 1 297 ? -30.501 -1.581 13.693 1.00 89.25 297 CYS A O 1
ATOM 2336 N N . PHE A 1 298 ? -29.550 -3.180 12.433 1.00 93.31 298 PHE A N 1
ATOM 2337 C CA . PHE A 1 298 ? -30.421 -4.255 12.906 1.00 93.31 298 PHE A CA 1
ATOM 2338 C C . PHE A 1 298 ? -30.177 -4.583 14.386 1.00 93.31 298 PHE A C 1
ATOM 2340 O O . PHE A 1 298 ? -31.137 -4.680 15.150 1.00 93.31 298 PHE A O 1
ATOM 2347 N N . TRP A 1 299 ? -28.915 -4.701 14.806 1.00 92.69 299 TRP A N 1
ATOM 2348 C CA . TRP A 1 299 ? -28.564 -4.977 16.202 1.00 92.69 299 TRP A CA 1
ATOM 2349 C C . TRP A 1 299 ? -28.955 -3.832 17.136 1.00 92.69 299 TRP A C 1
ATOM 2351 O O . TRP A 1 299 ? -29.555 -4.091 18.175 1.00 92.69 299 TRP A O 1
ATOM 2361 N N . LEU A 1 300 ? -28.716 -2.579 16.734 1.00 83.94 300 LEU A N 1
ATOM 2362 C CA . LEU A 1 300 ? -29.171 -1.399 17.480 1.00 83.94 300 LEU A CA 1
ATOM 2363 C C . LEU A 1 300 ? -30.695 -1.387 17.639 1.00 83.94 300 LEU A C 1
ATOM 2365 O O . LEU A 1 300 ? -31.213 -1.105 18.716 1.00 83.94 300 LEU A O 1
ATOM 2369 N N . TRP A 1 301 ? -31.434 -1.723 16.581 1.00 94.44 301 TRP A N 1
ATOM 2370 C CA . TRP A 1 301 ? -32.889 -1.825 16.661 1.00 94.44 301 TRP A CA 1
ATOM 2371 C C . TRP A 1 301 ? -33.341 -2.929 17.626 1.00 94.44 301 TRP A C 1
ATOM 2373 O O . TRP A 1 301 ? -34.238 -2.701 18.439 1.00 94.44 301 TRP A O 1
ATOM 2383 N N . GLN A 1 302 ? -32.708 -4.103 17.578 1.00 94.50 302 GLN A N 1
ATOM 2384 C CA . GLN A 1 302 ? -32.992 -5.192 18.511 1.00 94.50 302 GLN A CA 1
ATOM 2385 C C . GLN A 1 302 ? -32.691 -4.796 19.962 1.00 94.50 302 GLN A C 1
ATOM 2387 O O . GLN A 1 302 ? -33.496 -5.087 20.845 1.00 94.50 302 GLN A O 1
ATOM 2392 N N . GLU A 1 303 ? -31.572 -4.117 20.212 1.00 87.12 303 GLU A N 1
ATOM 2393 C CA . GLU A 1 303 ? -31.201 -3.626 21.540 1.00 87.12 303 GLU A CA 1
ATOM 2394 C C . GLU A 1 303 ? -32.253 -2.656 22.090 1.00 87.12 303 GLU A C 1
ATOM 2396 O O . GLU A 1 303 ? -32.714 -2.835 23.216 1.00 87.12 303 GLU A O 1
ATOM 2401 N N . ILE A 1 304 ? -32.722 -1.711 21.268 1.00 87.62 304 ILE A N 1
ATOM 2402 C CA . ILE A 1 304 ? -33.797 -0.777 21.639 1.00 87.62 304 ILE A CA 1
ATOM 2403 C C . ILE A 1 304 ? -35.087 -1.528 22.001 1.00 87.62 304 ILE A C 1
ATOM 2405 O O . ILE A 1 304 ? -35.765 -1.164 22.961 1.00 87.62 304 ILE A O 1
ATOM 2409 N N . LEU A 1 305 ? -35.446 -2.583 21.260 1.00 92.38 305 LEU A N 1
ATOM 2410 C CA . LEU A 1 305 ? -36.629 -3.392 21.575 1.00 92.38 305 LEU A CA 1
ATOM 2411 C C . LEU A 1 305 ? -36.482 -4.149 22.902 1.00 92.38 305 LEU A C 1
ATOM 2413 O O . LEU A 1 305 ? -37.446 -4.234 23.664 1.00 92.38 305 LEU A O 1
ATOM 2417 N N . VAL A 1 306 ? -35.293 -4.687 23.184 1.00 91.75 306 VAL A N 1
ATOM 2418 C CA . VAL A 1 306 ? -35.004 -5.378 24.449 1.00 91.75 306 VAL A CA 1
ATOM 2419 C C . VAL A 1 306 ? -35.028 -4.396 25.619 1.00 91.75 306 VAL A C 1
ATOM 2421 O O . VAL A 1 306 ? -35.691 -4.677 26.616 1.00 91.75 306 VAL A O 1
ATOM 2424 N N . GLN A 1 307 ? -34.373 -3.239 25.488 1.00 85.12 307 GLN A N 1
ATOM 2425 C CA . GLN A 1 307 ? -34.381 -2.182 26.503 1.00 85.12 307 GLN A CA 1
ATOM 2426 C C . GLN A 1 307 ? -35.804 -1.712 26.795 1.00 85.12 307 GLN A C 1
ATOM 2428 O O . GLN A 1 307 ? -36.221 -1.721 27.947 1.00 85.12 307 GLN A O 1
ATOM 2433 N N . ARG A 1 308 ? -36.600 -1.435 25.756 1.00 90.38 308 ARG A N 1
ATOM 2434 C CA . ARG A 1 308 ? -38.000 -1.035 25.924 1.00 90.38 308 ARG A CA 1
ATOM 2435 C C . ARG A 1 308 ? -38.821 -2.075 26.685 1.00 90.38 308 ARG A C 1
ATOM 2437 O O . ARG A 1 308 ? -39.616 -1.711 27.543 1.00 90.38 308 ARG A O 1
ATOM 2444 N N . LYS A 1 309 ? -38.635 -3.365 26.392 1.00 95.25 309 LYS A N 1
ATOM 2445 C CA . LYS A 1 309 ? -39.326 -4.436 27.121 1.00 95.25 309 LYS A CA 1
ATOM 2446 C C . LYS A 1 309 ? -38.916 -4.467 28.599 1.00 95.25 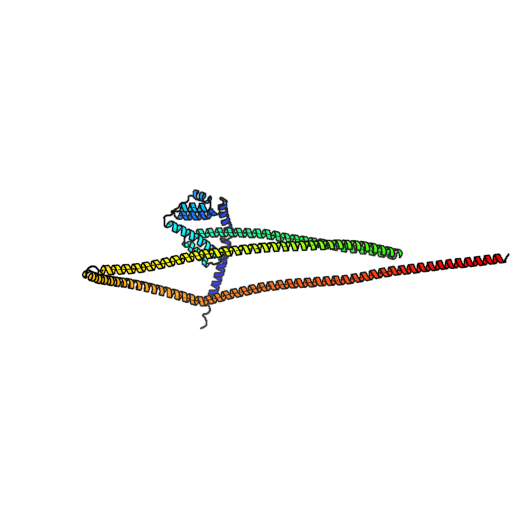309 LYS A C 1
ATOM 2448 O O . LYS A 1 309 ? -39.772 -4.635 29.461 1.00 95.25 309 LYS A O 1
ATOM 2453 N N . LEU A 1 310 ? -37.625 -4.298 28.891 1.00 85.81 310 LEU A N 1
ATOM 2454 C CA . LEU A 1 310 ? -37.124 -4.226 30.267 1.00 85.81 310 LEU A CA 1
ATOM 2455 C C . LEU A 1 310 ? -37.667 -3.000 31.011 1.00 85.81 310 LEU A C 1
ATOM 2457 O O . LEU A 1 310 ? -38.045 -3.123 32.175 1.00 85.81 310 LEU A O 1
ATOM 2461 N N . ASP A 1 311 ? -37.752 -1.852 30.340 1.00 86.31 311 ASP A N 1
ATOM 2462 C CA . ASP A 1 311 ? -38.333 -0.629 30.896 1.00 86.31 311 ASP A CA 1
ATOM 2463 C C . ASP A 1 311 ? -39.821 -0.824 31.218 1.00 86.31 311 ASP A C 1
ATOM 2465 O O . ASP A 1 311 ? -40.253 -0.501 32.324 1.00 86.31 311 ASP A O 1
ATOM 2469 N N . GLU A 1 312 ? -40.585 -1.437 30.307 1.00 92.50 312 GLU A N 1
ATOM 2470 C CA . GLU A 1 312 ? -41.999 -1.780 30.519 1.00 92.50 312 GLU A CA 1
ATOM 2471 C C . GLU A 1 312 ? -42.177 -2.751 31.708 1.00 92.50 312 GLU A C 1
ATOM 2473 O O . GLU A 1 312 ? -43.052 -2.552 32.554 1.00 92.50 312 GLU A O 1
ATOM 2478 N N . GLU A 1 313 ? -41.321 -3.772 31.839 1.00 93.06 313 GLU A N 1
ATOM 2479 C CA . GLU A 1 313 ? -41.329 -4.691 32.990 1.00 93.06 313 GLU A CA 1
ATOM 2480 C C . GLU A 1 313 ? -40.941 -3.992 34.309 1.00 93.06 313 GLU A C 1
ATOM 2482 O O . GLU A 1 313 ? -41.476 -4.317 35.376 1.00 93.06 313 GLU A O 1
ATOM 2487 N N . CYS A 1 314 ? -40.009 -3.037 34.267 1.00 84.00 314 CYS A N 1
ATOM 2488 C CA . CYS A 1 314 ? -39.586 -2.254 35.428 1.00 84.00 314 CYS A CA 1
ATOM 2489 C C . CYS A 1 314 ? -40.695 -1.299 35.891 1.00 84.00 314 CYS A C 1
ATOM 2491 O O . CYS A 1 314 ? -41.001 -1.233 37.086 1.00 84.00 314 CYS A O 1
ATOM 2493 N N . GLU A 1 315 ? -41.349 -0.617 34.949 1.00 91.19 315 GLU A N 1
ATOM 2494 C CA . GLU A 1 315 ? -42.487 0.265 35.209 1.00 91.19 315 GLU A CA 1
ATOM 2495 C C . GLU A 1 315 ? -43.662 -0.513 35.820 1.00 91.19 315 GLU A C 1
ATOM 2497 O O . GLU A 1 315 ? -44.223 -0.088 36.833 1.00 91.19 315 GLU A O 1
ATOM 2502 N N . GLN A 1 316 ? -43.973 -1.703 35.292 1.00 94.25 316 GLN A N 1
ATOM 2503 C CA . GLN A 1 316 ? -44.988 -2.588 35.875 1.00 94.25 316 GLN A CA 1
ATOM 2504 C C . GLN A 1 316 ? -44.652 -2.983 37.317 1.00 94.25 316 GLN A C 1
ATOM 2506 O O . GLN A 1 316 ? -45.499 -2.859 38.203 1.00 94.25 316 GLN A O 1
ATOM 2511 N N . LYS A 1 317 ? -43.406 -3.388 37.595 1.00 90.38 317 LYS A N 1
ATOM 2512 C CA . LYS A 1 317 ? -42.976 -3.721 38.965 1.00 90.38 317 LYS A CA 1
ATOM 2513 C C . LYS A 1 317 ? -43.083 -2.520 39.905 1.00 90.38 317 LYS A C 1
ATOM 2515 O O . LYS A 1 317 ? -43.495 -2.684 41.054 1.00 90.38 317 LYS A O 1
ATOM 2520 N N . LEU A 1 318 ? -42.736 -1.318 39.442 1.00 84.88 318 LEU A N 1
ATOM 2521 C CA . LEU A 1 318 ? -42.881 -0.090 40.226 1.00 84.88 318 LEU A CA 1
ATOM 2522 C C . LEU A 1 318 ? -44.349 0.205 40.555 1.00 84.88 318 LEU A C 1
ATOM 2524 O O . LEU A 1 318 ? -44.650 0.544 41.703 1.00 84.88 318 LEU A O 1
ATOM 2528 N N . LEU A 1 319 ? -45.259 0.035 39.594 1.00 93.50 319 LEU A N 1
ATOM 2529 C CA . LEU A 1 319 ? -46.698 0.186 39.818 1.00 93.50 319 LEU A CA 1
ATOM 2530 C C . LEU A 1 319 ? -47.224 -0.844 40.826 1.00 93.50 319 LEU A C 1
ATOM 2532 O O . LEU A 1 319 ? -47.914 -0.465 41.775 1.00 93.50 319 LEU A O 1
ATOM 2536 N N . ASP A 1 320 ? -46.826 -2.110 40.700 1.00 92.94 320 ASP A N 1
ATOM 2537 C CA . ASP A 1 320 ? -47.195 -3.170 41.646 1.00 92.94 320 ASP A CA 1
ATOM 2538 C C . ASP A 1 320 ? -46.706 -2.866 43.069 1.00 92.94 320 ASP A C 1
ATOM 2540 O O . ASP A 1 320 ? -47.448 -3.042 44.041 1.00 92.94 320 ASP A O 1
ATOM 2544 N N . PHE A 1 321 ? -45.473 -2.373 43.221 1.00 86.12 321 PHE A N 1
ATOM 2545 C CA . PHE A 1 321 ? -44.948 -1.947 44.520 1.00 86.12 321 PHE A CA 1
ATOM 2546 C C . PHE A 1 321 ? -45.720 -0.755 45.094 1.00 86.12 321 PHE A C 1
ATOM 2548 O O . PHE A 1 321 ? -46.024 -0.742 46.290 1.00 86.12 321 PHE A O 1
ATOM 2555 N N . GLN A 1 322 ? -46.077 0.229 44.266 1.00 90.81 322 GLN A N 1
ATOM 2556 C CA . GLN A 1 322 ? -46.890 1.365 44.703 1.00 90.81 322 GLN A CA 1
ATOM 2557 C C . GLN A 1 322 ? -48.295 0.932 45.141 1.00 90.81 322 GLN A C 1
ATOM 2559 O O . GLN A 1 322 ? -48.788 1.430 46.157 1.00 90.81 322 GLN A O 1
ATOM 2564 N N . CYS A 1 323 ? -48.925 -0.005 44.428 1.00 93.12 323 CYS A N 1
ATOM 2565 C CA . CYS A 1 323 ? -50.207 -0.592 44.819 1.00 93.12 323 CYS A CA 1
ATOM 2566 C C . CYS A 1 323 ? -50.096 -1.354 46.143 1.00 93.12 323 CYS A C 1
ATOM 2568 O O . CYS A 1 323 ? -50.837 -1.038 47.071 1.00 93.12 323 CYS A O 1
ATOM 2570 N N . LYS A 1 324 ? -49.101 -2.237 46.305 1.00 92.56 324 LYS A N 1
ATOM 2571 C CA . LYS A 1 324 ? -48.858 -2.949 47.576 1.00 92.56 324 LYS A CA 1
ATOM 2572 C C . LYS A 1 324 ? -48.645 -1.992 48.750 1.00 92.56 324 LYS A C 1
ATOM 2574 O O . LYS A 1 324 ? -49.175 -2.220 49.833 1.00 92.56 324 LYS A O 1
ATOM 2579 N N . MET A 1 325 ? -47.913 -0.897 48.543 1.00 85.25 325 MET A N 1
ATOM 2580 C CA . MET A 1 325 ? -47.711 0.128 49.574 1.00 85.25 325 MET A CA 1
ATOM 2581 C C . MET A 1 325 ? -49.008 0.859 49.935 1.00 85.25 325 MET A C 1
ATOM 2583 O O . MET A 1 325 ? -49.228 1.171 51.107 1.00 85.25 325 MET A O 1
ATOM 2587 N N . LYS A 1 326 ? -49.878 1.135 48.955 1.00 92.38 326 LYS A N 1
ATOM 2588 C CA . LYS A 1 326 ? -51.211 1.700 49.211 1.00 92.38 326 LYS A CA 1
ATOM 2589 C C . LYS A 1 326 ? -52.089 0.713 49.981 1.00 92.38 326 LYS A C 1
ATOM 2591 O O . LYS A 1 326 ? -52.674 1.111 50.984 1.00 92.38 326 LYS A O 1
ATOM 2596 N N . ASP A 1 327 ? -52.106 -0.556 49.584 1.00 92.00 327 ASP A N 1
ATOM 2597 C CA . ASP A 1 327 ? -52.890 -1.604 50.245 1.00 92.00 327 ASP A CA 1
ATOM 2598 C C . ASP A 1 327 ? -52.418 -1.845 51.682 1.00 92.00 327 ASP A C 1
ATOM 2600 O O . ASP A 1 327 ? -53.241 -1.929 52.592 1.00 92.00 327 ASP A O 1
ATOM 2604 N N . MET A 1 328 ? -51.102 -1.863 51.927 1.00 85.75 328 MET A N 1
ATOM 2605 C CA . MET A 1 328 ? -50.543 -1.956 53.282 1.00 85.75 328 MET A CA 1
ATOM 2606 C C . MET A 1 328 ? -50.956 -0.768 54.152 1.00 85.75 328 MET A C 1
ATOM 2608 O O . MET A 1 328 ? -51.377 -0.968 55.292 1.00 85.75 328 MET A O 1
ATOM 2612 N N . LYS A 1 329 ? -50.885 0.463 53.626 1.00 86.19 329 LYS A N 1
ATOM 2613 C CA . LYS A 1 329 ? -51.348 1.659 54.351 1.00 86.19 329 LYS A CA 1
ATOM 2614 C C . LYS A 1 329 ? -52.841 1.577 54.665 1.00 86.19 329 LYS A C 1
ATOM 2616 O O . LYS A 1 329 ? -53.245 1.869 55.789 1.00 86.19 329 LYS A O 1
ATOM 2621 N N . GLN A 1 330 ? -53.657 1.144 53.706 1.00 90.50 330 GLN A N 1
ATOM 2622 C CA . GLN A 1 330 ? -55.099 0.998 53.893 1.00 90.50 330 GLN A CA 1
ATOM 2623 C C . GLN A 1 330 ? -55.424 -0.087 54.932 1.00 90.50 330 GLN A C 1
ATOM 2625 O O . GLN A 1 330 ? -56.249 0.139 55.816 1.00 90.50 330 GLN A O 1
ATOM 2630 N N . ALA A 1 331 ? -54.740 -1.233 54.875 1.00 88.25 331 ALA A N 1
ATOM 2631 C CA . ALA A 1 331 ? -54.900 -2.331 55.824 1.00 88.25 331 ALA A CA 1
ATOM 2632 C C . ALA A 1 331 ? -54.495 -1.928 57.249 1.00 88.25 331 ALA A C 1
ATOM 2634 O O . ALA A 1 331 ? -55.185 -2.281 58.204 1.00 88.25 331 ALA A O 1
ATOM 2635 N N . GLN A 1 332 ? -53.420 -1.147 57.406 1.00 83.81 332 GLN A N 1
ATOM 2636 C CA . GLN A 1 332 ? -53.029 -0.587 58.703 1.00 83.81 332 GLN A CA 1
ATOM 2637 C C . GLN A 1 332 ? -54.105 0.351 59.264 1.00 83.81 332 GLN A C 1
ATOM 2639 O O . GLN A 1 332 ? -54.466 0.231 60.434 1.00 83.81 332 GLN A O 1
ATOM 2644 N N . ILE A 1 333 ? -54.671 1.231 58.428 1.00 85.94 333 ILE A N 1
ATOM 2645 C CA . ILE A 1 333 ? -55.760 2.135 58.827 1.00 85.94 333 ILE A CA 1
ATOM 2646 C C . ILE A 1 333 ? -57.014 1.348 59.237 1.00 85.94 333 ILE A C 1
ATOM 2648 O O . ILE A 1 333 ? -57.620 1.652 60.263 1.00 85.94 333 ILE A O 1
ATOM 2652 N N . GLU A 1 334 ? -57.423 0.343 58.460 1.00 86.94 334 GLU A N 1
ATOM 2653 C CA . GLU A 1 334 ? -58.605 -0.470 58.774 1.00 86.94 334 GLU A CA 1
ATOM 2654 C C . GLU A 1 334 ? -58.404 -1.322 60.034 1.00 86.94 334 GLU A C 1
ATOM 2656 O O . GLU A 1 334 ? -59.298 -1.368 60.879 1.00 86.94 334 GLU A O 1
ATOM 2661 N N . ASN A 1 335 ? -57.222 -1.914 60.232 1.00 83.88 335 ASN A N 1
ATOM 2662 C CA . ASN A 1 335 ? -56.900 -2.623 61.473 1.00 83.88 335 ASN A CA 1
ATOM 2663 C C . ASN A 1 335 ? -56.934 -1.685 62.687 1.00 83.88 335 ASN A C 1
ATOM 2665 O O . ASN A 1 335 ? -57.547 -2.031 63.698 1.00 83.88 335 ASN A O 1
ATOM 2669 N N . ALA A 1 336 ? -56.371 -0.477 62.575 1.00 75.50 336 ALA A N 1
ATOM 2670 C CA . ALA A 1 336 ? -56.446 0.530 63.634 1.00 75.50 336 ALA A CA 1
ATOM 2671 C C . ALA A 1 336 ? -57.904 0.911 63.958 1.00 75.50 336 ALA A C 1
ATOM 2673 O O . ALA A 1 336 ? -58.297 0.950 65.126 1.00 75.50 336 ALA A O 1
ATOM 2674 N N . LYS A 1 337 ? -58.754 1.107 62.938 1.00 81.56 337 LYS A N 1
ATOM 2675 C CA . LYS A 1 337 ? -60.196 1.358 63.127 1.00 81.56 337 LYS A CA 1
ATOM 2676 C C . LYS A 1 337 ? -60.920 0.179 63.778 1.00 81.56 337 LYS A C 1
ATOM 2678 O O . LYS A 1 337 ? -61.833 0.397 64.571 1.00 81.56 337 LYS A O 1
ATOM 2683 N N . LEU A 1 338 ? -60.572 -1.057 63.428 1.00 82.44 338 LEU A N 1
ATOM 2684 C CA . LEU A 1 338 ? -61.238 -2.257 63.938 1.00 82.44 338 LEU A CA 1
ATOM 2685 C C . LEU A 1 338 ? -60.899 -2.507 65.411 1.00 82.44 338 LEU A C 1
ATOM 2687 O O . LEU A 1 338 ? -61.795 -2.845 66.186 1.00 82.44 338 LEU A O 1
ATOM 2691 N N . ILE A 1 339 ? -59.644 -2.261 65.801 1.00 76.62 339 ILE A N 1
ATOM 2692 C CA . ILE A 1 339 ? -59.213 -2.240 67.205 1.00 76.62 339 ILE A CA 1
ATOM 2693 C C . ILE A 1 339 ? -60.011 -1.179 67.978 1.00 76.62 339 ILE A C 1
ATOM 2695 O O . ILE A 1 339 ? -60.635 -1.510 68.986 1.00 76.62 339 ILE A O 1
ATOM 2699 N N . LEU A 1 340 ? -60.105 0.050 67.453 1.00 72.12 340 LEU A N 1
ATOM 2700 C CA . LEU A 1 340 ? -60.896 1.128 68.066 1.00 72.12 340 LEU A CA 1
ATOM 2701 C C . LEU A 1 340 ? -62.388 0.778 68.201 1.00 72.12 340 LEU A C 1
ATOM 2703 O O . LEU A 1 340 ? -63.001 1.048 69.229 1.00 72.12 340 LEU A O 1
ATOM 2707 N N . ARG A 1 341 ? -62.993 0.148 67.188 1.00 76.38 341 ARG A N 1
ATOM 2708 C CA . ARG A 1 341 ? -64.414 -0.244 67.233 1.00 76.38 341 ARG A CA 1
ATOM 2709 C C . ARG A 1 341 ? -64.688 -1.369 68.227 1.00 76.38 341 ARG A C 1
ATOM 2711 O O . ARG A 1 341 ? -65.708 -1.311 68.907 1.00 76.38 341 ARG A O 1
ATOM 2718 N N . ARG A 1 342 ? -63.808 -2.374 68.326 1.00 70.69 342 ARG A N 1
ATOM 2719 C CA . ARG A 1 342 ? -63.939 -3.449 69.329 1.00 70.69 342 ARG A CA 1
ATOM 2720 C C . ARG A 1 342 ? -63.799 -2.908 70.749 1.00 70.69 342 ARG A C 1
ATOM 2722 O O . ARG A 1 342 ? -64.587 -3.287 71.604 1.00 70.69 342 ARG A O 1
ATOM 2729 N N . ALA A 1 343 ? -62.870 -1.978 70.964 1.00 60.41 343 ALA A N 1
ATOM 2730 C CA . ALA A 1 343 ? -62.690 -1.313 72.251 1.00 60.41 343 ALA A CA 1
ATOM 2731 C C . ALA A 1 343 ? -63.929 -0.509 72.704 1.00 60.41 343 ALA A C 1
ATOM 2733 O O . ALA A 1 343 ? -64.175 -0.391 73.899 1.00 60.41 343 ALA A O 1
ATOM 2734 N N . CYS A 1 344 ? -64.731 0.013 71.767 1.00 57.91 344 CYS A N 1
ATOM 2735 C CA . CYS A 1 344 ? -65.924 0.808 72.084 1.00 57.91 344 CYS A CA 1
ATOM 2736 C C . CYS A 1 344 ? -67.229 0.010 72.274 1.00 57.91 344 CYS A C 1
ATOM 2738 O O . CYS A 1 344 ? -68.206 0.590 72.738 1.00 57.91 344 CYS A O 1
ATOM 2740 N N . ALA A 1 345 ? -67.303 -1.266 71.879 1.00 61.88 345 ALA A N 1
ATOM 2741 C CA . ALA A 1 345 ? -68.583 -1.987 71.781 1.00 61.88 345 ALA A CA 1
ATOM 2742 C C . ALA A 1 345 ? -68.965 -2.813 73.023 1.00 61.88 345 ALA A C 1
ATOM 2744 O O . ALA A 1 345 ? -70.141 -3.127 73.203 1.00 61.88 345 ALA A O 1
ATOM 2745 N N . GLU A 1 346 ? -68.016 -3.165 73.890 1.00 52.12 346 GLU A N 1
ATOM 2746 C CA . GLU A 1 346 ? -68.292 -3.988 75.068 1.00 52.12 346 GLU A CA 1
ATOM 2747 C C . GLU A 1 346 ? -68.127 -3.168 76.344 1.00 52.12 346 GLU A C 1
ATOM 2749 O O . GLU A 1 346 ? -67.027 -3.042 76.849 1.00 52.12 346 GLU A O 1
ATOM 2754 N N . ASN A 1 347 ? -69.242 -2.693 76.909 1.00 57.16 347 ASN A N 1
ATOM 2755 C CA . ASN A 1 347 ? -69.354 -2.211 78.292 1.00 57.16 347 ASN A CA 1
ATOM 2756 C C . ASN A 1 347 ? -68.598 -0.891 78.597 1.00 57.16 347 ASN A C 1
ATOM 2758 O O . ASN A 1 347 ? -67.401 -0.765 78.357 1.00 57.16 347 ASN A O 1
ATOM 2762 N N . ASP A 1 348 ? -69.252 0.086 79.234 1.00 61.78 348 ASP A N 1
ATOM 2763 C CA . ASP A 1 348 ? -68.608 1.360 79.628 1.00 61.78 348 ASP A CA 1
ATOM 2764 C C . ASP A 1 348 ? -67.375 1.135 80.524 1.00 61.78 348 ASP A C 1
ATOM 2766 O O . ASP A 1 348 ? -66.405 1.891 80.493 1.00 61.78 348 ASP A O 1
ATOM 2770 N N . LEU A 1 349 ? -67.362 0.025 81.269 1.00 62.94 349 LEU A N 1
ATOM 2771 C CA . LEU A 1 349 ? -66.206 -0.437 82.034 1.00 62.94 349 LEU A CA 1
ATOM 2772 C C . LEU A 1 349 ? -65.040 -0.924 81.164 1.00 62.94 349 LEU A C 1
ATOM 2774 O O . LEU A 1 349 ? -63.893 -0.744 81.573 1.00 62.94 349 LEU A O 1
ATOM 2778 N N . ALA A 1 350 ? -65.285 -1.517 79.992 1.00 58.59 350 ALA A N 1
ATOM 2779 C CA . ALA A 1 350 ? -64.211 -1.859 79.063 1.00 58.59 350 ALA A CA 1
ATOM 2780 C C . ALA A 1 350 ? -63.808 -0.673 78.187 1.00 58.59 350 ALA A C 1
ATOM 2782 O O . ALA A 1 350 ? -62.636 -0.604 77.855 1.00 58.59 350 ALA A O 1
ATOM 2783 N N . LEU A 1 351 ? -64.679 0.313 77.933 1.00 64.38 351 LEU A N 1
ATOM 2784 C CA . LEU A 1 351 ? -64.246 1.603 77.382 1.00 64.38 351 LEU A CA 1
ATOM 2785 C C . LEU A 1 351 ? -63.294 2.301 78.358 1.00 64.38 351 LEU A C 1
ATOM 2787 O O . LEU A 1 351 ? -62.213 2.713 77.963 1.00 64.38 351 LEU A O 1
ATOM 2791 N N . ILE A 1 352 ? -63.639 2.359 79.648 1.00 71.62 352 ILE A N 1
ATOM 2792 C CA . ILE A 1 352 ? -62.752 2.897 80.687 1.00 71.62 352 ILE A CA 1
ATOM 2793 C C . ILE A 1 352 ? -61.467 2.065 80.767 1.00 71.62 352 ILE A C 1
ATOM 2795 O O . ILE A 1 352 ? -60.380 2.638 80.782 1.00 71.62 352 ILE A O 1
ATOM 2799 N N . ARG A 1 353 ? -61.549 0.728 80.751 1.00 69.25 353 ARG A N 1
ATOM 2800 C CA . ARG A 1 353 ? -60.361 -0.140 80.755 1.00 69.25 353 ARG A CA 1
ATOM 2801 C C . ARG A 1 353 ? -59.522 0.020 79.490 1.00 69.25 353 ARG A C 1
ATOM 2803 O O . ARG A 1 353 ? -58.313 0.024 79.617 1.00 69.25 353 ARG A O 1
ATOM 2810 N N . CYS A 1 354 ? -60.118 0.217 78.317 1.00 63.91 354 CYS A N 1
ATOM 2811 C CA . CYS A 1 354 ? -59.433 0.514 77.061 1.00 63.91 354 CYS A CA 1
ATOM 2812 C C . CYS A 1 354 ? -58.889 1.937 77.032 1.00 63.91 354 CYS A C 1
ATOM 2814 O O . CYS A 1 354 ? -57.837 2.134 76.458 1.00 63.91 354 CYS A O 1
ATOM 2816 N N . CYS A 1 355 ? -59.522 2.922 77.666 1.00 72.12 355 CYS A N 1
ATOM 2817 C CA . CYS A 1 355 ? -58.957 4.258 77.824 1.00 72.12 355 CYS A CA 1
ATOM 2818 C C . CYS A 1 355 ? -57.767 4.225 78.781 1.00 72.12 355 CYS A C 1
ATOM 2820 O O . CYS A 1 355 ? -56.752 4.837 78.486 1.00 72.12 355 CYS A O 1
ATOM 2822 N N . PHE A 1 356 ? -57.848 3.479 79.887 1.00 74.69 356 PHE A N 1
ATOM 2823 C CA . PHE A 1 356 ? -56.726 3.292 80.809 1.00 74.69 356 PHE A CA 1
ATOM 2824 C C . PHE A 1 356 ? -55.639 2.388 80.238 1.00 74.69 356 PHE A C 1
ATOM 2826 O O . PHE A 1 356 ? -54.471 2.615 80.521 1.00 74.69 356 PHE A O 1
ATOM 2833 N N . GLN A 1 357 ? -55.993 1.393 79.430 1.00 74.00 357 GLN A N 1
ATOM 2834 C CA . GLN A 1 357 ? -55.042 0.520 78.760 1.00 74.00 357 GLN A CA 1
ATOM 2835 C C . GLN A 1 357 ? -54.418 1.216 77.560 1.00 74.00 357 GLN A C 1
ATOM 2837 O O . GLN A 1 357 ? -53.218 1.130 77.430 1.00 74.00 357 GLN A O 1
ATOM 2842 N N . ALA A 1 358 ? -55.155 2.005 76.780 1.00 70.31 358 ALA A N 1
ATOM 2843 C CA . ALA A 1 358 ? -54.585 2.902 75.782 1.00 70.31 358 ALA A CA 1
ATOM 2844 C C . ALA A 1 358 ? -53.772 4.013 76.449 1.00 70.31 358 ALA A C 1
ATOM 2846 O O . ALA A 1 358 ? -52.767 4.414 75.897 1.00 70.31 358 ALA A O 1
ATOM 2847 N N . PHE A 1 359 ? -54.139 4.503 77.637 1.00 75.25 359 PHE A N 1
ATOM 2848 C CA . PHE A 1 359 ? -53.307 5.434 78.409 1.00 75.25 359 PHE A CA 1
ATOM 2849 C C . PHE A 1 359 ? -52.039 4.751 78.933 1.00 75.25 359 PHE A C 1
ATOM 2851 O O . PHE A 1 359 ? -50.970 5.345 78.927 1.00 75.25 359 PHE A O 1
ATOM 2858 N N . HIS A 1 360 ? -52.132 3.492 79.360 1.00 78.25 360 HIS A N 1
ATOM 2859 C CA . HIS A 1 360 ? -50.989 2.706 79.806 1.00 78.25 360 HIS A CA 1
ATOM 2860 C C . HIS A 1 360 ? -50.085 2.315 78.640 1.00 78.25 360 HIS A C 1
ATOM 2862 O O . HIS A 1 360 ? -48.880 2.446 78.765 1.00 78.25 360 HIS A O 1
ATOM 2868 N N . GLU A 1 361 ? -50.655 1.897 77.513 1.00 74.88 361 GLU A N 1
ATOM 2869 C CA . GLU A 1 361 ? -49.970 1.575 76.266 1.00 74.88 361 GLU A CA 1
ATOM 2870 C C . GLU A 1 361 ? -49.382 2.842 75.667 1.00 74.88 361 GLU A C 1
ATOM 2872 O O . GLU A 1 361 ? -48.208 2.826 75.386 1.00 74.88 361 GLU A O 1
ATOM 2877 N N . THR A 1 362 ? -50.083 3.977 75.607 1.00 72.38 362 THR A N 1
ATOM 2878 C CA . THR A 1 362 ? -49.477 5.260 75.190 1.00 72.38 362 THR A CA 1
ATOM 2879 C C . THR A 1 362 ? -48.423 5.751 76.174 1.00 72.38 362 THR A C 1
ATOM 2881 O O . THR A 1 362 ? -47.465 6.383 75.757 1.00 72.38 362 THR A O 1
ATOM 2884 N N . TRP A 1 363 ? -48.532 5.455 77.471 1.00 81.25 363 TRP A N 1
ATOM 2885 C CA . TRP A 1 363 ? -47.474 5.745 78.443 1.00 81.25 363 TRP A CA 1
ATOM 2886 C C . TRP A 1 363 ? -46.270 4.806 78.281 1.00 81.25 363 TRP A C 1
ATOM 2888 O O . TRP A 1 363 ? -45.127 5.234 78.413 1.00 81.25 363 TRP A O 1
ATOM 2898 N N . GLN A 1 364 ? -46.508 3.534 77.967 1.00 76.12 364 GLN A N 1
ATOM 2899 C CA . GLN A 1 364 ? -45.485 2.515 77.756 1.00 76.12 364 GLN A CA 1
ATOM 2900 C C . GLN A 1 364 ? -44.818 2.679 76.387 1.00 76.12 364 GLN A C 1
ATOM 2902 O O . GLN A 1 364 ? -43.609 2.526 76.290 1.00 76.12 364 GLN A O 1
ATOM 2907 N N . GLU A 1 365 ? -45.577 3.065 75.367 1.00 73.62 365 GLU A N 1
ATOM 2908 C CA . GLU A 1 365 ? -45.143 3.536 74.058 1.00 73.62 365 GLU A CA 1
ATOM 2909 C C . GLU A 1 365 ? -44.428 4.866 74.206 1.00 73.62 365 GLU A C 1
ATOM 2911 O O . GLU A 1 365 ? -43.380 4.988 73.619 1.00 73.62 365 GLU A O 1
ATOM 2916 N N . ALA A 1 366 ? -44.861 5.812 75.043 1.00 72.94 366 ALA A N 1
ATOM 2917 C CA . ALA A 1 366 ? -44.089 7.028 75.314 1.00 72.94 366 ALA A CA 1
ATOM 2918 C C . ALA A 1 366 ? -42.779 6.714 76.050 1.00 72.94 366 ALA A C 1
ATOM 2920 O O . ALA A 1 366 ? -41.766 7.346 75.783 1.00 72.94 366 ALA A O 1
ATOM 2921 N N . ALA A 1 367 ? -42.753 5.719 76.944 1.00 76.38 367 ALA A N 1
ATOM 2922 C CA . ALA A 1 367 ? -41.531 5.258 77.603 1.00 76.38 367 ALA A CA 1
ATOM 2923 C C . ALA A 1 367 ? -40.614 4.476 76.643 1.00 76.38 367 ALA A C 1
ATOM 2925 O O . ALA A 1 367 ? -39.393 4.621 76.695 1.00 76.38 367 ALA A O 1
ATOM 2926 N N . GLN A 1 368 ? -41.183 3.673 75.740 1.00 76.19 368 GLN A N 1
ATOM 2927 C CA . GLN A 1 368 ? -40.461 2.975 74.677 1.00 76.19 368 GLN A CA 1
ATOM 2928 C C . GLN A 1 368 ? -40.005 3.939 73.588 1.00 76.19 368 GLN A C 1
ATOM 2930 O O . GLN A 1 368 ? -38.893 3.799 73.116 1.00 76.19 368 GLN A O 1
ATOM 2935 N N . GLU A 1 369 ? -40.793 4.944 73.232 1.00 72.81 369 GLU A N 1
ATOM 2936 C CA . GLU A 1 369 ? -40.441 6.059 72.362 1.00 72.81 369 GLU A CA 1
ATOM 2937 C C . GLU A 1 369 ? -39.406 6.925 73.040 1.00 72.81 369 GLU A C 1
ATOM 2939 O O . GLU A 1 369 ? -38.537 7.411 72.349 1.00 72.81 369 GLU A O 1
ATOM 2944 N N . GLN A 1 370 ? -39.411 7.083 74.362 1.00 73.31 370 GLN A N 1
ATOM 2945 C CA . GLN A 1 370 ? -38.331 7.759 75.068 1.00 73.31 370 GLN A CA 1
ATOM 2946 C C . GLN A 1 370 ? -37.067 6.893 75.077 1.00 73.31 370 GLN A C 1
ATOM 2948 O O . GLN A 1 370 ? -35.978 7.422 74.908 1.00 73.31 370 GLN A O 1
ATOM 2953 N N . HIS A 1 371 ? -37.176 5.566 75.187 1.00 73.75 371 HIS A N 1
ATOM 2954 C CA . HIS A 1 371 ? -36.036 4.653 75.060 1.00 73.75 371 HIS A CA 1
ATOM 2955 C C . HIS A 1 371 ? -35.503 4.593 73.621 1.00 73.75 371 HIS A C 1
ATOM 2957 O O . HIS A 1 371 ? -34.295 4.608 73.414 1.00 73.75 371 HIS A O 1
ATOM 2963 N N . ILE A 1 372 ? -36.383 4.567 72.621 1.00 70.88 372 ILE A N 1
ATOM 2964 C CA . ILE A 1 372 ? -36.060 4.615 71.196 1.00 70.88 372 ILE A CA 1
ATOM 2965 C C . ILE A 1 372 ? -35.579 6.012 70.838 1.00 70.88 372 ILE A C 1
ATOM 2967 O O . ILE A 1 372 ? -34.651 6.098 70.067 1.00 70.88 372 ILE A O 1
ATOM 2971 N N . ALA A 1 373 ? -36.106 7.091 71.407 1.00 72.75 373 ALA A N 1
ATOM 2972 C CA . ALA A 1 373 ? -35.622 8.454 71.212 1.00 72.75 373 ALA A CA 1
ATOM 2973 C C . ALA A 1 373 ? -34.262 8.625 71.868 1.00 72.75 373 ALA A C 1
ATOM 2975 O O . ALA A 1 373 ? -33.392 9.189 71.240 1.00 72.75 373 ALA A O 1
ATOM 2976 N N . VAL A 1 374 ? -34.018 8.053 73.050 1.00 78.19 374 VAL A N 1
ATOM 2977 C CA . VAL A 1 374 ? -32.680 7.994 73.652 1.00 78.19 374 VAL A CA 1
ATOM 2978 C C . VAL A 1 374 ? -31.755 7.129 72.805 1.00 78.19 374 VAL A C 1
ATOM 2980 O O . VAL A 1 374 ? -30.611 7.507 72.616 1.00 78.19 374 VAL A O 1
ATOM 2983 N N . GLN A 1 375 ? -32.211 6.003 72.250 1.00 71.50 375 GLN A N 1
ATOM 2984 C CA . GLN A 1 375 ? -31.411 5.139 71.377 1.00 71.50 375 GLN A CA 1
ATOM 2985 C C . GLN A 1 375 ? -31.183 5.771 70.000 1.00 71.50 375 GLN A C 1
ATOM 2987 O O . GLN A 1 375 ? -30.118 5.586 69.421 1.00 71.50 375 GLN A O 1
ATOM 2992 N N . VAL A 1 376 ? -32.148 6.533 69.492 1.00 68.38 376 VAL A N 1
ATOM 2993 C CA . VAL A 1 376 ? -32.097 7.308 68.258 1.00 68.38 376 VAL A CA 1
ATOM 2994 C C . VAL A 1 376 ? -31.208 8.508 68.489 1.00 68.38 376 VAL A C 1
ATOM 2996 O O . VAL A 1 376 ? -30.371 8.720 67.641 1.00 68.38 376 VAL A O 1
ATOM 2999 N N . ASP A 1 377 ? -31.268 9.195 69.623 1.00 75.62 377 ASP A N 1
ATOM 3000 C CA . ASP A 1 377 ? -30.373 10.282 70.019 1.00 75.62 377 ASP A CA 1
ATOM 3001 C C . ASP A 1 377 ? -28.964 9.761 70.260 1.00 75.62 377 ASP A C 1
ATOM 3003 O O . ASP A 1 377 ? -28.029 10.374 69.778 1.00 75.62 377 ASP A O 1
ATOM 3007 N N . LEU A 1 378 ? -28.779 8.585 70.869 1.00 75.69 378 LEU A N 1
ATOM 3008 C CA . LEU A 1 378 ? -27.481 7.907 70.958 1.00 75.69 378 LEU A CA 1
ATOM 3009 C C . LEU A 1 378 ? -27.000 7.450 69.586 1.00 75.69 378 LEU A C 1
ATOM 3011 O O . LEU A 1 378 ? -25.808 7.496 69.311 1.00 75.69 378 LEU A O 1
ATOM 3015 N N . SER A 1 379 ? -27.896 6.982 68.716 1.00 62.53 379 SER A N 1
ATOM 3016 C CA . SER A 1 379 ? -27.553 6.593 67.350 1.00 62.53 379 SER A CA 1
ATOM 3017 C C . SER A 1 379 ? -27.295 7.812 66.484 1.00 62.53 379 SER A C 1
ATOM 3019 O O . SER A 1 379 ? -26.441 7.725 65.626 1.00 62.53 379 SER A O 1
ATOM 3021 N N . GLN A 1 380 ? -27.952 8.945 66.735 1.00 65.44 380 GLN A N 1
ATOM 3022 C CA . GLN A 1 380 ? -27.807 10.231 66.071 1.00 65.44 380 GLN A CA 1
ATOM 3023 C C . GLN A 1 380 ? -26.619 10.983 66.640 1.00 65.44 380 GLN A C 1
ATOM 3025 O O . GLN A 1 380 ? -26.023 11.736 65.897 1.00 65.44 380 GLN A O 1
ATOM 3030 N N . GLU A 1 381 ? -26.231 10.792 67.897 1.00 74.19 381 GLU A N 1
ATOM 3031 C CA . GLU A 1 381 ? -24.969 11.243 68.477 1.00 74.19 381 GLU A CA 1
ATOM 3032 C C . GLU A 1 381 ? -23.847 10.372 67.963 1.00 74.19 381 GLU A C 1
ATOM 3034 O O . GLU A 1 381 ? -22.859 10.922 67.515 1.00 74.19 381 GLU A O 1
ATOM 3039 N N . LYS A 1 382 ? -24.016 9.049 67.876 1.00 70.44 382 LYS A N 1
ATOM 3040 C CA . LYS A 1 382 ? -23.082 8.172 67.162 1.00 70.44 382 LYS A CA 1
ATOM 3041 C C . LYS A 1 382 ? -23.037 8.500 65.680 1.00 70.44 382 LYS A C 1
ATOM 3043 O O . LYS A 1 382 ? -21.959 8.456 65.123 1.00 70.44 382 LYS A O 1
ATOM 3048 N N . MET A 1 383 ? -24.141 8.884 65.042 1.00 61.12 383 MET A N 1
ATOM 3049 C CA . MET A 1 383 ? -24.196 9.302 63.640 1.00 61.12 383 MET A CA 1
ATOM 3050 C C . MET A 1 383 ? -23.658 10.717 63.497 1.00 61.12 383 MET A C 1
ATOM 3052 O O . MET A 1 383 ? -23.047 10.991 62.490 1.00 61.12 383 MET A O 1
ATOM 3056 N N . LYS A 1 384 ? -23.817 11.616 64.473 1.00 69.31 384 LYS A N 1
ATOM 3057 C CA . LYS A 1 384 ? -23.241 12.971 64.501 1.00 69.31 384 LYS A CA 1
ATOM 3058 C C . LYS A 1 384 ? -21.773 12.924 64.872 1.00 69.31 384 LYS A C 1
ATOM 3060 O O . LYS A 1 384 ? -21.045 13.767 64.393 1.00 69.31 384 LYS A O 1
ATOM 3065 N N . GLU A 1 385 ? -21.311 11.971 65.666 1.00 71.50 385 GLU A N 1
ATOM 3066 C CA . GLU A 1 385 ? -19.907 11.684 65.945 1.00 71.50 385 GLU A CA 1
ATOM 3067 C C . GLU A 1 385 ? -19.288 10.928 64.785 1.00 71.50 385 GLU A C 1
ATOM 3069 O O . GLU A 1 385 ? -18.162 11.222 64.429 1.00 71.50 385 GLU A O 1
ATOM 3074 N N . PHE A 1 386 ? -20.008 10.013 64.141 1.00 64.12 386 PHE A N 1
ATOM 3075 C CA . PHE A 1 386 ? -19.582 9.341 62.919 1.00 64.12 386 PHE A CA 1
ATOM 3076 C C . PHE A 1 386 ? -19.606 10.306 61.746 1.00 64.12 386 PHE A C 1
ATOM 3078 O O . PHE A 1 386 ? -18.692 10.256 60.949 1.00 64.12 386 PHE A O 1
ATOM 3085 N N . MET A 1 387 ? -20.555 11.239 61.676 1.00 61.69 387 MET A N 1
ATOM 3086 C CA . MET A 1 387 ? -20.615 12.337 60.711 1.00 61.69 387 MET A CA 1
ATOM 3087 C C . MET A 1 387 ? -19.686 13.466 61.105 1.00 61.69 387 MET A C 1
ATOM 3089 O O . MET A 1 387 ? -19.245 14.133 60.203 1.00 61.69 387 MET A O 1
ATOM 3093 N N . LYS A 1 388 ? -19.321 13.688 62.373 1.00 69.75 388 LYS A N 1
ATOM 3094 C CA . LYS A 1 388 ? -18.256 14.627 62.777 1.00 69.75 388 LYS A CA 1
ATOM 3095 C C . LYS A 1 388 ? -16.889 14.014 62.552 1.00 69.75 388 LYS A C 1
ATOM 3097 O O . LYS A 1 388 ? -16.013 14.742 62.140 1.00 69.75 388 LYS A O 1
ATOM 3102 N N . ARG A 1 389 ? -16.703 12.707 62.762 1.00 65.81 389 ARG A N 1
ATOM 3103 C CA . ARG A 1 389 ? -15.495 11.940 62.422 1.00 65.81 389 ARG A CA 1
ATOM 3104 C C . ARG A 1 389 ? -15.381 11.780 60.919 1.00 65.81 389 ARG A C 1
ATOM 3106 O O . ARG A 1 389 ? -14.311 12.000 60.400 1.00 65.81 389 ARG A O 1
ATOM 3113 N N . LYS A 1 390 ? -16.463 11.491 60.198 1.00 59.81 390 LYS A N 1
ATOM 3114 C CA . LYS A 1 390 ? -16.524 11.508 58.731 1.00 59.81 390 LYS A CA 1
ATOM 3115 C C . LYS A 1 390 ? -16.515 12.918 58.191 1.00 59.81 390 LYS A C 1
ATOM 3117 O O . LYS A 1 390 ? -16.034 13.061 57.100 1.00 59.81 390 LYS A O 1
ATOM 3122 N N . SER A 1 391 ? -16.978 13.945 58.895 1.00 54.53 391 SER A N 1
ATOM 3123 C CA . SER A 1 391 ? -16.869 15.353 58.487 1.00 54.53 391 SER A CA 1
ATOM 3124 C C . SER A 1 391 ? -15.485 15.875 58.784 1.00 54.53 391 SER A C 1
ATOM 3126 O O . SER A 1 391 ? -15.020 16.651 57.989 1.00 54.53 391 SER A O 1
ATOM 3128 N N . THR A 1 392 ? -14.786 15.453 59.839 1.00 64.31 392 THR A N 1
ATOM 3129 C CA . THR A 1 392 ? -13.373 15.791 60.053 1.00 64.31 392 THR A CA 1
ATOM 3130 C C . THR A 1 392 ? -12.468 14.939 59.187 1.00 64.31 392 THR A C 1
ATOM 3132 O O . THR A 1 392 ? -11.478 15.466 58.718 1.00 64.31 392 THR A O 1
ATOM 3135 N N . ILE A 1 393 ? -12.814 13.683 58.895 1.00 59.16 393 ILE A N 1
ATOM 3136 C CA . ILE A 1 393 ? -12.151 12.844 57.889 1.00 59.16 393 ILE A CA 1
ATOM 3137 C C . ILE A 1 393 ? -12.485 13.342 56.492 1.00 59.16 393 ILE A C 1
ATOM 3139 O O . ILE A 1 393 ? -11.583 13.340 55.693 1.00 59.16 393 ILE A O 1
ATOM 3143 N N . ALA A 1 394 ? -13.695 13.820 56.197 1.00 50.88 394 ALA A N 1
ATOM 3144 C CA . ALA A 1 394 ? -14.098 14.399 54.912 1.00 50.88 394 ALA A CA 1
ATOM 3145 C C . ALA A 1 394 ? -13.741 15.873 54.799 1.00 50.88 394 ALA A C 1
ATOM 3147 O O . ALA A 1 394 ? -13.667 16.327 53.685 1.00 50.88 394 ALA A O 1
ATOM 3148 N N . LEU A 1 395 ? -13.492 16.617 55.881 1.00 53.56 395 LEU A N 1
ATOM 3149 C CA . LEU A 1 395 ? -12.852 17.942 55.904 1.00 53.56 395 LEU A CA 1
ATOM 3150 C C . LEU A 1 395 ? -11.342 17.791 55.900 1.00 53.56 395 LEU A C 1
ATOM 3152 O O . LEU A 1 395 ? -10.680 18.720 55.477 1.00 53.56 395 LEU A O 1
ATOM 3156 N N . ARG A 1 396 ? -10.791 16.665 56.365 1.00 59.59 396 ARG A N 1
ATOM 3157 C CA . ARG A 1 396 ? -9.388 16.289 56.176 1.00 59.59 396 ARG A CA 1
ATOM 3158 C C . ARG A 1 396 ? -9.184 15.771 54.761 1.00 59.59 396 ARG A C 1
ATOM 3160 O O . ARG A 1 396 ? -8.275 16.265 54.145 1.00 59.59 396 ARG A O 1
ATOM 3167 N N . LEU A 1 397 ? -10.093 14.967 54.208 1.00 51.84 397 LEU A N 1
ATOM 3168 C CA . LEU A 1 397 ? -10.162 14.569 52.798 1.00 51.84 397 LEU A CA 1
ATOM 3169 C C . LEU A 1 397 ? -10.616 15.714 51.903 1.00 51.84 397 LEU A C 1
ATOM 3171 O O . LEU A 1 397 ? -10.189 15.724 50.779 1.00 51.84 397 LEU A O 1
ATOM 3175 N N . LEU A 1 398 ? -11.428 16.685 52.338 1.00 48.47 398 LEU A N 1
ATOM 3176 C CA . LEU A 1 398 ? -11.732 17.911 51.579 1.00 48.47 398 LEU A CA 1
ATOM 3177 C C . LEU A 1 398 ? -10.674 18.975 51.812 1.00 48.47 398 LEU A C 1
ATOM 3179 O O . LEU A 1 398 ? -10.559 19.838 50.974 1.00 48.47 398 LEU A O 1
ATOM 3183 N N . LYS A 1 399 ? -9.888 18.983 52.891 1.00 50.16 399 LYS A N 1
ATOM 3184 C CA . LYS A 1 399 ? -8.689 19.837 52.963 1.00 50.16 399 LYS A CA 1
ATOM 3185 C C . LYS A 1 399 ? -7.567 19.216 52.157 1.00 50.16 399 LYS A C 1
ATOM 3187 O O . LYS A 1 399 ? -6.955 19.930 51.389 1.00 50.16 399 LYS A O 1
ATOM 3192 N N . GLU A 1 400 ? -7.340 17.917 52.264 1.00 54.03 400 GLU A N 1
ATOM 3193 C CA . GLU A 1 400 ? -6.414 17.170 51.419 1.00 54.03 400 GLU A CA 1
ATOM 3194 C C . GLU A 1 400 ? -6.894 17.218 49.977 1.00 54.03 400 GLU A C 1
ATOM 3196 O O . GLU A 1 400 ? -6.093 17.571 49.143 1.00 54.03 400 GLU A O 1
ATOM 3201 N N . MET A 1 401 ? -8.181 17.052 49.663 1.00 42.44 401 MET A N 1
ATOM 3202 C CA . MET A 1 401 ? -8.698 17.249 48.306 1.00 42.44 401 MET A CA 1
ATOM 3203 C C . MET A 1 401 ? -8.831 18.713 47.918 1.00 42.44 401 MET A C 1
ATOM 3205 O O . MET A 1 401 ? -8.699 18.952 46.747 1.00 42.44 401 MET A O 1
ATOM 3209 N N . CYS A 1 402 ? -9.058 19.720 48.764 1.00 39.28 402 CYS A N 1
ATOM 3210 C CA . CYS A 1 402 ? -9.104 21.128 48.309 1.00 39.28 402 CYS A CA 1
ATOM 3211 C C . CYS A 1 402 ? -7.704 21.746 48.195 1.00 39.28 402 CYS A C 1
ATOM 3213 O O . CYS A 1 402 ? -7.503 22.611 47.348 1.00 39.28 402 CYS A O 1
ATOM 3215 N N . TYR A 1 403 ? -6.718 21.283 48.970 1.00 43.69 403 TYR A N 1
ATOM 3216 C CA . TYR A 1 403 ? -5.308 21.611 48.743 1.00 43.69 403 TYR A CA 1
ATOM 3217 C C . TYR A 1 403 ? -4.695 20.732 47.634 1.00 43.69 403 TYR A C 1
ATOM 3219 O O . TYR A 1 403 ? -3.930 21.257 46.831 1.00 43.69 403 TYR A O 1
ATOM 3227 N N . ALA A 1 404 ? -5.102 19.463 47.480 1.00 49.28 404 ALA A N 1
ATOM 3228 C CA . ALA A 1 404 ? -4.687 18.587 46.374 1.00 49.28 404 ALA A CA 1
ATOM 3229 C C . ALA A 1 404 ? -5.531 18.734 45.102 1.00 49.28 404 ALA A C 1
ATOM 3231 O O . ALA A 1 404 ? -5.085 18.281 44.065 1.00 49.28 404 ALA A O 1
ATOM 3232 N N . THR A 1 405 ? -6.691 19.394 45.100 1.00 49.69 405 THR A N 1
ATOM 3233 C CA . THR A 1 405 ? -7.376 19.770 43.849 1.00 49.69 405 THR A CA 1
ATOM 3234 C C . THR A 1 405 ? -6.924 21.128 43.382 1.00 49.69 405 THR A C 1
ATOM 3236 O O . THR A 1 405 ? -6.856 21.289 42.189 1.00 49.69 405 THR A O 1
ATOM 3239 N N . ALA A 1 406 ? -6.519 22.088 44.217 1.00 51.38 406 ALA A N 1
ATOM 3240 C CA . ALA A 1 406 ? -5.876 23.289 43.673 1.00 51.38 406 ALA A CA 1
ATOM 3241 C C . ALA A 1 406 ? -4.468 22.968 43.139 1.00 51.38 406 ALA A C 1
ATOM 3243 O O . ALA A 1 406 ? -4.164 23.291 41.991 1.00 51.38 406 ALA A O 1
ATOM 3244 N N . ALA A 1 407 ? -3.642 22.276 43.936 1.00 57.16 407 ALA A N 1
ATOM 3245 C CA . ALA A 1 407 ? -2.293 21.880 43.532 1.00 57.16 407 ALA A CA 1
ATOM 3246 C C . ALA A 1 407 ? -2.299 20.727 42.520 1.00 57.16 407 ALA A C 1
ATOM 3248 O O . ALA A 1 407 ? -1.528 20.769 41.574 1.00 57.16 407 ALA A O 1
ATOM 3249 N N . GLY A 1 408 ? -3.187 19.740 42.658 1.00 59.38 408 GLY A N 1
ATOM 3250 C CA . GLY A 1 408 ? -3.322 18.633 41.707 1.00 59.38 408 GLY A CA 1
ATOM 3251 C C . GLY A 1 408 ? -4.060 19.022 40.432 1.00 59.38 408 GLY A C 1
ATOM 3252 O O . GLY A 1 408 ? -3.650 18.565 39.382 1.00 59.38 408 GLY A O 1
ATOM 3253 N N . PHE A 1 409 ? -5.032 19.946 40.453 1.00 58.78 409 PHE A N 1
ATOM 3254 C CA . PHE A 1 409 ? -5.543 20.544 39.208 1.00 58.78 409 PHE A CA 1
ATOM 3255 C C . PHE A 1 409 ? -4.475 21.411 38.552 1.00 58.78 409 PHE A C 1
ATOM 3257 O O . PHE A 1 409 ? -4.328 21.355 37.341 1.00 58.78 409 PHE A O 1
ATOM 3264 N N . GLN A 1 410 ? -3.680 22.179 39.311 1.00 62.34 410 GLN A N 1
ATOM 3265 C CA . GLN A 1 410 ? -2.506 22.843 38.737 1.00 62.34 410 GLN A CA 1
ATOM 3266 C C . GLN A 1 410 ? -1.538 21.820 38.144 1.00 62.34 410 GLN A C 1
ATOM 3268 O O . GLN A 1 410 ? -1.098 22.016 37.021 1.00 62.34 410 GLN A O 1
ATOM 3273 N N . GLN A 1 411 ? -1.245 20.721 38.835 1.00 69.88 411 GLN A N 1
ATOM 3274 C CA . GLN A 1 411 ? -0.330 19.688 38.361 1.00 69.88 411 GLN A CA 1
ATOM 3275 C C . GLN A 1 411 ? -0.889 18.925 37.153 1.00 69.88 411 GLN A C 1
ATOM 3277 O O . GLN A 1 411 ? -0.126 18.605 36.255 1.00 69.88 411 GLN A O 1
ATOM 3282 N N . GLU A 1 412 ? -2.197 18.692 37.080 1.00 62.75 412 GLU A N 1
ATOM 3283 C CA . GLU A 1 412 ? -2.890 18.033 35.969 1.00 62.75 412 GLU A CA 1
ATOM 3284 C C . GLU A 1 412 ? -3.054 18.971 34.768 1.00 62.75 412 GLU A C 1
ATOM 3286 O O . GLU A 1 412 ? -2.879 18.552 33.627 1.00 62.75 412 GLU A O 1
ATOM 3291 N N . VAL A 1 413 ? -3.286 20.267 34.999 1.00 65.19 413 VAL A N 1
ATOM 3292 C CA . VAL A 1 413 ? -3.242 21.303 33.956 1.00 65.19 413 VAL A CA 1
ATOM 3293 C C . VAL A 1 413 ? -1.813 21.482 33.445 1.00 65.19 413 VAL A C 1
ATOM 3295 O O . VAL A 1 413 ? -1.622 21.585 32.236 1.00 65.19 413 VAL A O 1
ATOM 3298 N N . PHE A 1 414 ? -0.802 21.477 34.319 1.00 71.62 414 PHE A N 1
ATOM 3299 C CA . PHE A 1 414 ? 0.605 21.550 33.920 1.00 71.62 414 PHE A CA 1
ATOM 3300 C C . PHE A 1 414 ? 1.075 20.266 33.239 1.00 71.62 414 PHE A C 1
ATOM 3302 O O . PHE A 1 414 ? 1.793 20.367 32.251 1.00 71.62 414 PHE A O 1
ATOM 3309 N N . SER A 1 415 ? 0.663 19.080 33.694 1.00 69.69 415 SER A N 1
ATOM 3310 C CA . SER A 1 415 ? 1.010 17.816 33.038 1.00 69.69 415 SER A CA 1
ATOM 3311 C C . SER A 1 415 ? 0.329 17.729 31.680 1.00 69.69 415 SER A C 1
ATOM 3313 O O . SER A 1 415 ? 1.012 17.500 30.690 1.00 69.69 415 SER A O 1
ATOM 3315 N N . SER A 1 416 ? -0.964 18.059 31.595 1.00 60.47 416 SER A N 1
ATOM 3316 C CA . SER A 1 416 ? -1.698 18.138 30.330 1.00 60.47 416 SER A CA 1
ATOM 3317 C C . SER A 1 416 ? -1.078 19.171 29.397 1.00 60.47 416 SER A C 1
ATOM 3319 O O . SER A 1 416 ? -0.923 18.901 28.212 1.00 60.47 416 SER A O 1
ATOM 3321 N N . TRP A 1 417 ? -0.661 20.333 29.908 1.00 81.38 417 TRP A N 1
ATOM 3322 C CA . TRP A 1 417 ? 0.049 21.339 29.120 1.00 81.38 417 TRP A CA 1
ATOM 3323 C C . TRP A 1 417 ? 1.416 20.837 28.648 1.00 81.38 417 TRP A C 1
ATOM 3325 O O . TRP A 1 417 ? 1.730 20.997 27.474 1.00 81.38 417 TRP A O 1
ATOM 3335 N N . VAL A 1 418 ? 2.204 20.178 29.500 1.00 80.88 418 VAL A N 1
ATOM 3336 C CA . VAL A 1 418 ? 3.492 19.571 29.127 1.00 80.88 418 VAL A CA 1
ATOM 3337 C C . VAL A 1 418 ? 3.292 18.487 28.072 1.00 80.88 418 VAL A C 1
ATOM 3339 O O . VAL A 1 418 ? 4.008 18.486 27.074 1.00 80.88 418 VAL A O 1
ATOM 3342 N N . THR A 1 419 ? 2.295 17.617 28.225 1.00 76.88 419 THR A N 1
ATOM 3343 C CA . THR A 1 419 ? 1.939 16.604 27.227 1.00 76.88 419 THR A CA 1
ATOM 3344 C C . THR A 1 419 ? 1.513 17.257 25.916 1.00 76.88 419 THR A C 1
ATOM 3346 O O . THR A 1 419 ? 1.969 16.840 24.856 1.00 76.88 419 THR A O 1
ATOM 3349 N N . LEU A 1 420 ? 0.714 18.323 25.962 1.00 70.75 420 LEU A N 1
ATOM 3350 C CA . LEU A 1 420 ? 0.246 19.044 24.776 1.00 70.75 420 LEU A CA 1
ATOM 3351 C C . LEU A 1 420 ? 1.389 19.813 24.091 1.00 70.75 420 LEU A C 1
ATOM 3353 O O . LEU A 1 420 ? 1.460 19.851 22.864 1.00 70.75 420 LEU A O 1
ATOM 3357 N N . VAL A 1 421 ? 2.347 20.348 24.853 1.00 82.25 421 VAL A N 1
ATOM 3358 C CA . VAL A 1 421 ? 3.584 20.962 24.340 1.00 82.25 421 VAL A CA 1
ATOM 3359 C C . VAL A 1 421 ? 4.512 19.907 23.733 1.00 82.25 421 VAL A C 1
ATOM 3361 O O . VAL A 1 421 ? 5.060 20.136 22.658 1.00 82.25 421 VAL A O 1
ATOM 3364 N N . GLN A 1 422 ? 4.665 18.738 24.359 1.00 82.56 422 GLN A N 1
ATOM 3365 C CA . GLN A 1 422 ? 5.451 17.623 23.820 1.00 82.56 422 GLN A CA 1
ATOM 3366 C C . GLN A 1 422 ? 4.824 17.056 22.542 1.00 82.56 422 GLN A C 1
ATOM 3368 O O . GLN A 1 422 ? 5.539 16.819 21.568 1.00 82.56 422 GLN A O 1
ATOM 3373 N N . GLN A 1 423 ? 3.498 16.899 22.511 1.00 74.88 423 GLN A N 1
ATOM 3374 C CA . GLN A 1 423 ? 2.748 16.497 21.320 1.00 74.88 423 GLN A CA 1
ATOM 3375 C C . GLN A 1 423 ? 2.890 17.538 20.208 1.00 74.88 423 GLN A C 1
ATOM 3377 O O . GLN A 1 423 ? 3.276 17.179 19.102 1.00 74.88 423 GLN A O 1
ATOM 3382 N N . SER A 1 424 ? 2.703 18.826 20.509 1.00 74.50 424 SER A N 1
ATOM 3383 C CA . SER A 1 424 ? 2.905 19.931 19.559 1.00 74.50 424 SER A CA 1
ATOM 3384 C C . SER A 1 424 ? 4.343 19.984 19.025 1.00 74.50 424 SER A C 1
ATOM 3386 O O . SER A 1 424 ? 4.568 20.192 17.831 1.00 74.50 424 SER A O 1
ATOM 3388 N N . HIS A 1 425 ? 5.343 19.713 19.871 1.00 85.88 425 HIS A N 1
ATOM 3389 C CA . HIS A 1 425 ? 6.737 19.631 19.444 1.00 85.88 425 HIS A CA 1
ATOM 3390 C C . HIS A 1 425 ? 6.996 18.404 18.554 1.00 85.88 425 HIS A C 1
ATOM 3392 O O . HIS A 1 425 ? 7.668 18.526 17.529 1.00 85.88 425 HIS A O 1
ATOM 3398 N N . GLY A 1 426 ? 6.427 17.243 18.893 1.00 80.19 426 GLY A N 1
ATOM 3399 C CA . GLY A 1 426 ? 6.489 16.026 18.079 1.00 80.19 426 GLY A CA 1
ATOM 3400 C C . GLY A 1 426 ? 5.801 16.187 16.720 1.00 80.19 426 GLY A C 1
ATOM 3401 O O . GLY A 1 426 ? 6.370 15.823 15.689 1.00 80.19 426 GLY A O 1
ATOM 3402 N N . GLU A 1 427 ? 4.624 16.812 16.690 1.00 73.62 427 GLU A N 1
ATOM 3403 C CA . GLU A 1 427 ? 3.913 17.187 15.465 1.00 73.62 427 GLU A CA 1
ATOM 3404 C C . GLU A 1 427 ? 4.728 18.179 14.631 1.00 73.62 427 GLU A C 1
ATOM 3406 O O . GLU A 1 427 ? 4.862 17.993 13.422 1.00 73.62 427 GLU A O 1
ATOM 3411 N N . GLY A 1 428 ? 5.354 19.175 15.264 1.00 82.25 428 GLY A N 1
ATOM 3412 C CA . GLY A 1 428 ? 6.252 20.122 14.605 1.00 82.25 428 GLY A CA 1
ATOM 3413 C C . GLY A 1 428 ? 7.486 19.453 13.992 1.00 82.25 428 GLY A C 1
ATOM 3414 O O . GLY A 1 428 ? 7.859 19.765 12.859 1.00 82.25 428 GLY A O 1
ATOM 3415 N N . GLN A 1 429 ? 8.094 18.483 14.682 1.00 85.25 429 GLN A N 1
ATOM 3416 C CA . GLN A 1 429 ? 9.205 17.688 14.144 1.00 85.25 429 GLN A CA 1
ATOM 3417 C C . GLN A 1 429 ? 8.757 16.806 12.972 1.00 85.25 429 GLN A C 1
ATOM 3419 O O . GLN A 1 429 ? 9.437 16.760 11.943 1.00 85.25 429 GLN A O 1
ATOM 3424 N N . LEU A 1 430 ? 7.598 16.148 13.082 1.00 72.25 430 LEU A N 1
ATOM 3425 C CA . LEU A 1 430 ? 7.032 15.327 12.009 1.00 72.25 430 LEU A CA 1
ATOM 3426 C C . LEU A 1 430 ? 6.669 16.182 10.786 1.00 72.25 430 LEU A C 1
ATOM 3428 O O . LEU A 1 430 ? 6.986 15.816 9.653 1.00 72.25 430 LEU A O 1
ATOM 3432 N N . GLN A 1 431 ? 6.067 17.351 11.005 1.00 82.31 431 GLN A N 1
ATOM 3433 C CA . GLN A 1 431 ? 5.747 18.320 9.962 1.00 82.31 431 GLN A CA 1
ATOM 3434 C C . GLN A 1 431 ? 7.022 18.887 9.324 1.00 82.31 431 GLN A C 1
ATOM 3436 O O . GLN A 1 431 ? 7.077 19.030 8.102 1.00 82.31 431 GLN A O 1
ATOM 3441 N N . GLY A 1 432 ? 8.073 19.129 10.112 1.00 85.50 432 GLY A N 1
ATOM 3442 C CA . GLY A 1 432 ? 9.398 19.518 9.629 1.00 85.50 432 GLY A CA 1
ATOM 3443 C C . GLY A 1 432 ? 10.049 18.440 8.757 1.00 85.50 432 GLY A C 1
ATOM 3444 O O . GLY A 1 432 ? 10.534 18.743 7.666 1.00 85.50 432 GLY A O 1
ATOM 3445 N N . LEU A 1 433 ? 9.994 17.170 9.171 1.00 81.19 433 LEU A N 1
ATOM 3446 C CA . LEU A 1 433 ? 10.467 16.035 8.371 1.00 81.19 433 LEU A CA 1
ATOM 3447 C C . LEU A 1 433 ? 9.660 15.881 7.077 1.00 81.19 433 LEU A C 1
ATOM 3449 O O . LEU A 1 433 ? 10.243 15.663 6.012 1.00 81.19 433 LEU A O 1
ATOM 3453 N N . LEU A 1 434 ? 8.336 16.045 7.135 1.00 76.44 434 LEU A N 1
ATOM 3454 C CA . LEU A 1 434 ? 7.475 16.030 5.952 1.00 76.44 434 LEU A CA 1
ATOM 3455 C C . LEU A 1 434 ? 7.815 17.176 4.997 1.00 76.44 434 LEU A C 1
ATOM 3457 O O . LEU A 1 434 ? 7.988 16.931 3.805 1.00 76.44 434 LEU A O 1
ATOM 3461 N N . GLN A 1 435 ? 7.991 18.401 5.497 1.00 87.19 435 GLN A N 1
ATOM 3462 C CA . GLN A 1 435 ? 8.414 19.541 4.680 1.00 87.19 435 GLN A CA 1
ATOM 3463 C C . GLN A 1 435 ? 9.805 19.324 4.076 1.00 87.19 435 GLN A C 1
ATOM 3465 O O . GLN A 1 435 ? 10.008 19.604 2.895 1.00 87.19 435 GLN A O 1
ATOM 3470 N N . GLN A 1 436 ? 10.752 18.763 4.830 1.00 88.56 436 GLN A N 1
ATOM 3471 C CA . GLN A 1 436 ? 12.091 18.451 4.329 1.00 88.56 436 GLN A CA 1
ATOM 3472 C C . GLN A 1 436 ? 12.050 17.390 3.217 1.00 88.56 436 GLN A C 1
ATOM 3474 O O . GLN A 1 436 ? 12.746 17.517 2.204 1.00 88.56 436 GLN A O 1
ATOM 3479 N N . GLN A 1 437 ? 11.222 16.353 3.365 1.00 81.62 437 GLN A N 1
ATOM 3480 C CA . GLN A 1 437 ? 11.022 15.344 2.322 1.00 81.62 437 GLN A CA 1
ATOM 3481 C C . GLN A 1 437 ? 10.302 15.928 1.102 1.00 81.62 437 GLN A C 1
ATOM 3483 O O . GLN A 1 437 ? 10.713 15.664 -0.030 1.00 81.62 437 GLN A O 1
ATOM 3488 N N . GLN A 1 438 ? 9.298 16.783 1.311 1.00 84.50 438 GLN A N 1
ATOM 3489 C CA . GLN A 1 438 ? 8.610 17.515 0.246 1.00 84.50 438 GLN A CA 1
ATOM 3490 C C . GLN A 1 438 ? 9.610 18.365 -0.555 1.00 84.50 438 GLN A C 1
ATOM 3492 O O . GLN A 1 438 ? 9.674 18.243 -1.776 1.00 84.50 438 GLN A O 1
ATOM 3497 N N . GLN A 1 439 ? 10.467 19.138 0.122 1.00 89.00 439 GLN A N 1
ATOM 3498 C CA . GLN A 1 439 ? 11.523 19.943 -0.504 1.00 89.00 439 GLN A CA 1
ATOM 3499 C C . GLN A 1 439 ? 12.541 19.082 -1.263 1.00 89.00 439 GLN A C 1
ATOM 3501 O O . GLN A 1 439 ? 12.963 19.449 -2.362 1.00 89.00 439 GLN A O 1
ATOM 3506 N N . ARG A 1 440 ? 12.920 17.910 -0.733 1.00 86.75 440 ARG A N 1
ATOM 3507 C CA . ARG A 1 440 ? 13.785 16.955 -1.448 1.00 86.75 440 ARG A CA 1
ATOM 3508 C C . ARG A 1 440 ? 13.127 16.442 -2.727 1.00 86.75 440 ARG A C 1
ATOM 3510 O O . ARG A 1 440 ? 13.789 16.390 -3.765 1.00 86.75 440 ARG A O 1
ATOM 3517 N N . ILE A 1 441 ? 11.842 16.096 -2.678 1.00 83.88 441 ILE A N 1
ATOM 3518 C CA . ILE A 1 441 ? 11.077 15.658 -3.852 1.00 83.88 441 ILE A CA 1
ATOM 3519 C C . ILE A 1 441 ? 10.967 16.796 -4.875 1.00 83.88 441 ILE A C 1
ATOM 3521 O O . ILE A 1 441 ? 11.187 16.564 -6.065 1.00 83.88 441 ILE A O 1
ATOM 3525 N N . GLU A 1 442 ? 10.687 18.021 -4.429 1.00 88.38 442 GLU A N 1
ATOM 3526 C CA . GLU A 1 442 ? 10.635 19.224 -5.269 1.00 88.38 442 GLU A CA 1
ATOM 3527 C C . GLU A 1 442 ? 11.982 19.467 -5.968 1.00 88.38 442 GLU A C 1
ATOM 3529 O O . GLU A 1 442 ? 12.033 19.652 -7.185 1.00 88.38 442 GLU A O 1
ATOM 3534 N N . ALA A 1 443 ? 13.092 19.361 -5.230 1.00 86.25 443 ALA A N 1
ATOM 3535 C CA . ALA A 1 443 ? 14.442 19.517 -5.762 1.00 86.25 443 ALA A CA 1
ATOM 3536 C C . ALA A 1 443 ? 14.794 18.421 -6.782 1.00 86.25 443 ALA A C 1
ATOM 3538 O O . ALA A 1 443 ? 15.406 18.706 -7.813 1.00 86.25 443 ALA A O 1
ATOM 3539 N N . VAL A 1 444 ? 14.387 17.168 -6.546 1.00 83.44 444 VAL A N 1
ATOM 3540 C CA . VAL A 1 444 ? 14.556 16.075 -7.520 1.00 83.44 444 VAL A CA 1
ATOM 3541 C C . VAL A 1 444 ? 13.703 16.321 -8.767 1.00 83.44 444 VAL A C 1
ATOM 3543 O O . VAL A 1 444 ? 14.197 16.143 -9.883 1.00 83.44 444 VAL A O 1
ATOM 3546 N N . ARG A 1 445 ? 12.458 16.788 -8.610 1.00 78.69 445 ARG A N 1
ATOM 3547 C CA . ARG A 1 445 ? 11.583 17.163 -9.733 1.00 78.69 445 ARG A CA 1
ATOM 3548 C C . ARG A 1 445 ? 12.169 18.313 -10.545 1.00 78.69 445 ARG A C 1
ATOM 3550 O O . ARG A 1 445 ? 12.189 18.219 -11.769 1.00 78.69 445 ARG A O 1
ATOM 3557 N N . GLN A 1 446 ? 12.685 19.357 -9.900 1.00 85.94 446 GLN A N 1
ATOM 3558 C CA . GLN A 1 446 ? 13.358 20.467 -10.579 1.00 85.94 446 GLN A CA 1
ATOM 3559 C C . GLN A 1 446 ? 14.623 20.004 -11.305 1.00 85.94 446 GLN A C 1
ATOM 3561 O O . GLN A 1 446 ? 14.786 20.317 -12.482 1.00 85.94 446 GLN A O 1
ATOM 3566 N N . ARG A 1 447 ? 15.478 19.186 -10.673 1.00 83.69 447 ARG A N 1
ATOM 3567 C CA . ARG A 1 447 ? 16.656 18.604 -11.344 1.00 83.69 447 ARG A CA 1
ATOM 3568 C C . ARG A 1 447 ? 16.261 17.751 -12.546 1.00 83.69 447 ARG A C 1
ATOM 3570 O O . ARG A 1 447 ? 16.891 17.853 -13.592 1.00 83.69 447 ARG A O 1
ATOM 3577 N N . SER A 1 448 ? 15.208 16.943 -12.429 1.00 75.44 448 SER A N 1
ATOM 3578 C CA . SER A 1 448 ? 14.704 16.133 -13.540 1.00 75.44 448 SER A CA 1
ATOM 3579 C C . SER A 1 448 ? 14.149 16.998 -14.673 1.00 75.44 448 SER A C 1
ATOM 3581 O O . SER A 1 448 ? 14.477 16.743 -15.829 1.00 75.44 448 SER A O 1
ATOM 3583 N N . ARG A 1 449 ? 13.381 18.052 -14.365 1.00 81.44 449 ARG A N 1
ATOM 3584 C CA . ARG A 1 449 ? 12.893 19.016 -15.364 1.00 81.44 449 ARG A CA 1
ATOM 3585 C C . ARG A 1 449 ? 14.044 19.722 -16.073 1.00 81.44 449 ARG A C 1
ATOM 3587 O O . ARG A 1 449 ? 14.038 19.774 -17.297 1.00 81.44 449 ARG A O 1
ATOM 3594 N N . ASN A 1 450 ? 15.047 20.186 -15.331 1.00 84.06 450 ASN A N 1
ATOM 3595 C CA . ASN A 1 450 ? 16.215 20.854 -15.902 1.00 84.06 450 ASN A CA 1
ATOM 3596 C C . ASN A 1 450 ? 17.036 19.898 -16.777 1.00 84.06 450 ASN A C 1
ATOM 3598 O O . ASN A 1 450 ? 17.392 20.254 -17.896 1.00 84.06 450 ASN A O 1
ATOM 3602 N N . ASN A 1 451 ? 17.263 18.659 -16.330 1.00 76.06 451 ASN A N 1
ATOM 3603 C CA . ASN A 1 451 ? 17.964 17.649 -17.127 1.00 76.06 451 ASN A CA 1
ATOM 3604 C C . ASN A 1 451 ? 17.191 17.284 -18.401 1.00 76.06 451 ASN A C 1
ATOM 3606 O O . ASN A 1 451 ? 17.787 17.189 -19.471 1.00 76.06 451 ASN A O 1
ATOM 3610 N N . ASN A 1 452 ? 15.869 17.126 -18.310 1.00 70.50 452 ASN A N 1
ATOM 3611 C CA . ASN A 1 452 ? 15.028 16.869 -19.477 1.00 70.50 452 ASN A CA 1
ATOM 3612 C C . ASN A 1 452 ? 15.031 18.062 -20.438 1.00 70.50 452 ASN A C 1
ATOM 3614 O O . ASN A 1 452 ? 15.114 17.863 -21.644 1.00 70.50 452 ASN A O 1
ATOM 3618 N N . HIS A 1 453 ? 15.003 19.295 -19.928 1.00 75.38 453 HIS A N 1
ATOM 3619 C CA . HIS A 1 453 ? 15.080 20.486 -20.767 1.00 75.38 453 HIS A CA 1
ATOM 3620 C C . HIS A 1 453 ? 16.428 20.590 -21.493 1.00 75.38 453 HIS A C 1
ATOM 3622 O O . HIS A 1 453 ? 16.448 20.862 -22.690 1.00 75.38 453 HIS A O 1
ATOM 3628 N N . LEU A 1 454 ? 17.540 20.291 -20.815 1.00 78.88 454 LEU A N 1
ATOM 3629 C CA . LEU A 1 454 ? 18.869 20.243 -21.434 1.00 78.88 454 LEU A CA 1
ATOM 3630 C C . LEU A 1 454 ? 18.975 19.144 -22.500 1.00 78.88 454 LEU A C 1
ATOM 3632 O O . LEU A 1 454 ? 19.581 19.369 -23.546 1.00 78.88 454 LEU A O 1
ATOM 3636 N N . LEU A 1 455 ? 18.360 17.979 -22.271 1.00 70.00 455 LEU A N 1
ATOM 3637 C CA . LEU A 1 455 ? 18.276 16.916 -23.278 1.00 70.00 455 LEU A CA 1
ATOM 3638 C C . LEU A 1 455 ? 17.456 17.357 -24.494 1.00 70.00 455 LEU A C 1
ATOM 3640 O O . LEU A 1 455 ? 17.898 17.149 -25.619 1.00 70.00 455 LEU A O 1
ATOM 3644 N N . VAL A 1 456 ? 16.308 18.006 -24.284 1.00 71.81 456 VAL A N 1
ATOM 3645 C CA . VAL A 1 456 ? 15.470 18.538 -25.371 1.00 71.81 456 VAL A CA 1
ATOM 3646 C C . VAL A 1 456 ? 16.212 19.619 -26.157 1.00 71.81 456 VAL A C 1
ATOM 3648 O O . VAL A 1 456 ? 16.250 19.538 -27.379 1.00 71.81 456 VAL A O 1
ATOM 3651 N N . GLN A 1 457 ? 16.883 20.562 -25.491 1.00 81.69 457 GLN A N 1
ATOM 3652 C CA . GLN A 1 457 ? 17.724 21.558 -26.169 1.00 81.69 457 GLN A CA 1
ATOM 3653 C C . GLN A 1 457 ? 18.887 20.910 -26.937 1.00 81.69 457 GLN A C 1
ATOM 3655 O O . GLN A 1 457 ? 19.267 21.376 -28.010 1.00 81.69 457 GLN A O 1
ATOM 3660 N N . GLY A 1 458 ? 19.471 19.835 -26.398 1.00 78.94 458 GLY A N 1
ATOM 3661 C CA . GLY A 1 458 ? 20.495 19.049 -27.087 1.00 78.94 458 GLY A CA 1
ATOM 3662 C C . GLY A 1 458 ? 19.959 18.397 -28.363 1.00 78.94 458 GLY A C 1
ATOM 3663 O O . GLY A 1 458 ? 20.595 18.498 -29.412 1.00 78.94 458 GLY A O 1
ATOM 3664 N N . LEU A 1 459 ? 18.769 17.796 -28.289 1.00 72.00 459 LEU A N 1
ATOM 3665 C CA . LEU A 1 459 ? 18.079 17.200 -29.434 1.00 72.00 459 LEU A CA 1
ATOM 3666 C C . LEU A 1 459 ? 17.661 18.248 -30.468 1.00 72.00 459 LEU A C 1
ATOM 3668 O O . LEU A 1 459 ? 17.800 17.999 -31.658 1.00 72.00 459 LEU A O 1
ATOM 3672 N N . GLU A 1 460 ? 17.210 19.426 -30.043 1.00 77.12 460 GLU A N 1
ATOM 3673 C CA . GLU A 1 460 ? 16.843 20.531 -30.935 1.00 77.12 460 GLU A CA 1
ATOM 3674 C C . GLU A 1 460 ? 18.061 21.056 -31.710 1.00 77.12 460 GLU A C 1
ATOM 3676 O O . GLU A 1 460 ? 18.017 21.202 -32.932 1.00 77.12 460 GLU A O 1
ATOM 3681 N N . LYS A 1 461 ? 19.200 21.249 -31.030 1.00 81.31 461 LYS A N 1
ATOM 3682 C CA . LYS A 1 461 ? 20.467 21.609 -31.690 1.00 81.31 461 LYS A CA 1
ATOM 3683 C C . LYS A 1 461 ? 20.924 20.533 -32.671 1.00 81.31 461 LYS A C 1
ATOM 3685 O O . LYS A 1 461 ? 21.386 20.864 -33.763 1.00 81.31 461 LYS A O 1
ATOM 3690 N N . GLN A 1 462 ? 20.793 19.262 -32.292 1.00 76.25 462 GLN A N 1
ATOM 3691 C CA . GLN A 1 462 ? 21.124 18.147 -33.173 1.00 76.25 462 GLN A CA 1
ATOM 3692 C C . GLN A 1 462 ? 20.204 18.125 -34.400 1.00 76.25 462 GLN A C 1
ATOM 3694 O O . GLN A 1 462 ? 20.701 18.058 -35.518 1.00 76.25 462 GLN A O 1
ATOM 3699 N N . TYR A 1 463 ? 18.896 18.294 -34.207 1.00 80.94 463 TYR A N 1
ATOM 3700 C CA . TYR A 1 463 ? 17.908 18.362 -35.280 1.00 80.94 463 TYR A CA 1
ATOM 3701 C C . TYR A 1 463 ? 18.204 19.499 -36.267 1.00 80.94 463 TYR A C 1
ATOM 3703 O O . TYR A 1 463 ? 18.198 19.288 -37.479 1.00 80.94 463 TYR A O 1
ATOM 3711 N N . HIS A 1 464 ? 18.546 20.694 -35.774 1.00 83.38 464 HIS A N 1
ATOM 3712 C CA . HIS A 1 464 ? 18.959 21.801 -36.639 1.00 83.38 464 HIS A CA 1
ATOM 3713 C C . HIS A 1 464 ? 20.244 21.498 -37.416 1.00 83.38 464 HIS A C 1
ATOM 3715 O O . HIS A 1 464 ? 20.335 21.838 -38.598 1.00 83.38 464 HIS A O 1
ATOM 3721 N N . SER A 1 465 ? 21.225 20.851 -36.781 1.00 82.00 465 SER A N 1
ATOM 3722 C CA . SER A 1 465 ? 22.460 20.448 -37.456 1.00 82.00 465 SER A CA 1
ATOM 3723 C C . SER A 1 465 ? 22.198 19.393 -38.534 1.00 82.00 465 SER A C 1
ATOM 3725 O O . SER A 1 465 ? 22.743 19.507 -39.633 1.00 82.00 465 SER A O 1
ATOM 3727 N N . ASP A 1 466 ? 21.337 18.414 -38.256 1.00 79.56 466 ASP A N 1
ATOM 3728 C CA . ASP A 1 466 ? 20.949 17.366 -39.201 1.00 79.56 466 ASP A CA 1
ATOM 3729 C C . ASP A 1 466 ? 20.186 17.959 -40.396 1.00 79.56 466 ASP A C 1
ATOM 3731 O O . ASP A 1 466 ? 20.503 17.647 -41.545 1.00 79.56 466 ASP A O 1
ATOM 3735 N N . MET A 1 467 ? 19.273 18.906 -40.153 1.00 85.75 467 MET A N 1
ATOM 3736 C CA . MET A 1 467 ? 18.557 19.630 -41.209 1.00 85.75 467 MET A CA 1
ATOM 3737 C C . MET A 1 467 ? 19.513 20.435 -42.105 1.00 85.75 467 MET A C 1
ATOM 3739 O O . MET A 1 467 ? 19.386 20.421 -43.330 1.00 85.75 467 MET A O 1
ATOM 3743 N N . GLN A 1 468 ? 20.508 21.116 -41.524 1.00 83.38 468 GLN A N 1
ATOM 3744 C CA . GLN A 1 468 ? 21.532 21.822 -42.304 1.00 83.38 468 GLN A CA 1
ATOM 3745 C C . GLN A 1 468 ? 22.348 20.851 -43.166 1.00 83.38 468 GLN A C 1
ATOM 3747 O O . GLN A 1 468 ? 22.561 21.111 -44.353 1.00 83.38 468 GLN A O 1
ATOM 3752 N N . LEU A 1 469 ? 22.777 19.718 -42.601 1.00 80.81 469 LEU A N 1
ATOM 3753 C CA . LEU A 1 469 ? 23.508 18.685 -43.339 1.00 80.81 469 LEU A CA 1
ATOM 3754 C C . LEU A 1 469 ? 22.675 18.103 -44.486 1.00 80.81 469 LEU A C 1
ATOM 3756 O O . LEU A 1 469 ? 23.212 17.862 -45.571 1.00 80.81 469 LEU A O 1
ATOM 3760 N N . GLU A 1 470 ? 21.373 17.922 -44.279 1.00 84.44 470 GLU A N 1
ATOM 3761 C CA . GLU A 1 470 ? 20.450 17.458 -45.310 1.00 84.44 470 GLU A CA 1
ATOM 3762 C C . GLU A 1 470 ? 20.326 18.474 -46.457 1.00 84.44 470 GLU A C 1
ATOM 3764 O O . GLU A 1 470 ? 20.455 18.098 -47.626 1.00 84.44 470 GLU A O 1
ATOM 3769 N N . ILE A 1 471 ? 20.185 19.770 -46.155 1.00 86.25 471 ILE A N 1
ATOM 3770 C CA . ILE A 1 471 ? 20.176 20.842 -47.168 1.00 86.25 471 ILE A CA 1
ATOM 3771 C C . ILE A 1 471 ? 21.488 20.851 -47.965 1.00 86.25 471 ILE A C 1
ATOM 3773 O O . ILE A 1 471 ? 21.465 20.874 -49.199 1.00 86.25 471 ILE A O 1
ATOM 3777 N N . PHE A 1 472 ? 22.641 20.770 -47.293 1.00 81.88 472 PHE A N 1
ATOM 3778 C CA . PHE A 1 472 ? 23.942 20.723 -47.969 1.00 81.88 472 PHE A CA 1
ATOM 3779 C C . PHE A 1 472 ? 24.116 19.465 -48.827 1.00 81.88 472 PHE A C 1
ATOM 3781 O O . PHE A 1 472 ? 24.704 19.531 -49.910 1.00 81.88 472 PHE A O 1
ATOM 3788 N N . SER A 1 473 ? 23.593 18.323 -48.380 1.00 80.38 473 SER A N 1
ATOM 3789 C CA . SER A 1 473 ? 23.592 17.074 -49.145 1.00 80.38 473 SER A CA 1
ATOM 3790 C C . SER A 1 473 ? 22.753 17.194 -50.422 1.00 80.38 473 SER A C 1
ATOM 3792 O O . SER A 1 473 ? 23.215 16.823 -51.511 1.00 80.38 473 SER A O 1
ATOM 3794 N N . HIS A 1 474 ? 21.555 17.779 -50.322 1.00 83.81 474 HIS A N 1
ATOM 3795 C CA . HIS A 1 474 ? 20.696 18.055 -51.473 1.00 83.81 474 HIS A CA 1
ATOM 3796 C C . HIS A 1 474 ? 21.355 19.029 -52.449 1.00 83.81 474 HIS A C 1
ATOM 3798 O O . HIS A 1 474 ? 21.423 18.735 -53.643 1.00 83.81 474 HIS A O 1
ATOM 3804 N N . TRP A 1 475 ? 21.926 20.130 -51.954 1.00 91.12 475 TRP A N 1
ATOM 3805 C CA . TRP A 1 475 ? 22.645 21.095 -52.788 1.00 91.12 475 TRP A CA 1
ATOM 3806 C C . TRP A 1 475 ? 23.839 20.461 -53.505 1.00 91.12 475 TRP A C 1
ATOM 3808 O O . TRP A 1 475 ? 23.996 20.615 -54.715 1.00 91.12 475 TRP A O 1
ATOM 3818 N N . ARG A 1 476 ? 24.651 19.671 -52.795 1.00 87.62 476 ARG A N 1
ATOM 3819 C CA . ARG A 1 476 ? 25.783 18.949 -53.392 1.00 87.62 476 ARG A CA 1
ATOM 3820 C C . ARG A 1 476 ? 25.328 17.988 -54.488 1.00 87.62 476 ARG A C 1
ATOM 3822 O O . ARG A 1 476 ? 25.993 17.868 -55.519 1.00 87.62 476 ARG A O 1
ATOM 3829 N N . THR A 1 477 ? 24.215 17.292 -54.265 1.00 85.94 477 THR A N 1
ATOM 3830 C CA . THR A 1 477 ? 23.631 16.382 -55.255 1.00 85.94 477 THR A CA 1
ATOM 3831 C C . THR A 1 477 ? 23.156 17.159 -56.478 1.00 85.94 477 THR A C 1
ATOM 3833 O O . THR A 1 477 ? 23.506 16.788 -57.598 1.00 85.94 477 THR A O 1
ATOM 3836 N N . PHE A 1 478 ? 22.444 18.268 -56.269 1.00 90.25 478 PHE A N 1
ATOM 3837 C CA . PHE A 1 478 ? 21.985 19.164 -57.327 1.00 90.25 478 PHE A CA 1
ATOM 3838 C C . PHE A 1 478 ? 23.151 19.714 -58.158 1.00 90.25 478 PHE A C 1
ATOM 3840 O O . PHE A 1 478 ? 23.180 19.505 -59.368 1.00 90.25 478 PHE A O 1
ATOM 3847 N N . ALA A 1 479 ? 24.167 20.295 -57.517 1.00 86.94 479 ALA A N 1
ATOM 3848 C CA . ALA A 1 479 ? 25.359 20.813 -58.189 1.00 86.94 479 ALA A CA 1
ATOM 3849 C C . ALA A 1 479 ? 26.095 19.717 -58.984 1.00 86.94 479 ALA A C 1
ATOM 3851 O O . ALA A 1 479 ? 26.585 19.945 -60.091 1.00 86.94 479 ALA A O 1
ATOM 3852 N N . GLY A 1 480 ? 26.141 18.490 -58.453 1.00 88.31 480 GLY A N 1
ATOM 3853 C CA . GLY A 1 480 ? 26.705 17.337 -59.154 1.00 88.31 480 GLY A CA 1
ATOM 3854 C C . GLY A 1 480 ? 25.901 16.915 -60.389 1.00 88.31 480 GLY A C 1
ATOM 3855 O O . GLY A 1 480 ? 26.491 16.510 -61.394 1.00 88.31 480 GLY A O 1
ATOM 3856 N N . VAL A 1 481 ? 24.569 17.000 -60.336 1.00 89.62 481 VAL A N 1
ATOM 3857 C CA . VAL A 1 481 ? 23.687 16.752 -61.487 1.00 89.62 481 VAL A CA 1
ATOM 3858 C C . VAL A 1 481 ? 23.849 17.859 -62.523 1.00 89.62 481 VAL A C 1
ATOM 3860 O O . VAL A 1 481 ? 24.085 17.558 -63.691 1.00 89.62 481 VAL A O 1
ATOM 3863 N N . GLU A 1 482 ? 23.806 19.119 -62.104 1.00 90.75 482 GLU A N 1
ATOM 3864 C CA . GLU A 1 482 ? 23.951 20.285 -62.976 1.00 90.75 482 GLU A CA 1
ATOM 3865 C C . GLU A 1 482 ? 25.296 20.284 -63.711 1.00 90.75 482 GLU A C 1
ATOM 3867 O O . GLU A 1 482 ? 25.338 20.417 -64.934 1.00 90.75 482 GLU A O 1
ATOM 3872 N N . SER A 1 483 ? 26.394 20.002 -63.003 1.00 90.19 483 SER A N 1
ATOM 3873 C CA . SER A 1 483 ? 27.721 19.855 -63.608 1.00 90.19 483 SER A CA 1
ATOM 3874 C C . SER A 1 483 ? 27.748 18.770 -64.697 1.00 90.19 483 SER A C 1
ATOM 3876 O O . SER A 1 483 ? 28.316 18.974 -65.774 1.00 90.19 483 SER A O 1
ATOM 3878 N N . LYS A 1 484 ? 27.080 17.627 -64.472 1.00 91.19 484 LYS A N 1
ATOM 3879 C CA . LYS A 1 484 ? 26.959 16.565 -65.487 1.00 91.19 484 LYS A CA 1
ATOM 3880 C C . LYS A 1 484 ? 26.092 16.992 -66.665 1.00 91.19 484 LYS A C 1
ATOM 3882 O O . LYS A 1 484 ? 26.457 16.701 -67.802 1.00 91.19 484 LYS A O 1
ATOM 3887 N N . VAL A 1 485 ? 24.973 17.671 -66.414 1.00 92.00 485 VAL A N 1
ATOM 3888 C CA . VAL A 1 485 ? 24.085 18.195 -67.463 1.00 92.00 485 VAL A CA 1
ATOM 3889 C C . VAL A 1 485 ? 24.843 19.179 -68.350 1.00 92.00 485 VAL A C 1
ATOM 3891 O O . VAL A 1 485 ? 24.828 19.022 -69.570 1.00 92.00 485 VAL A O 1
ATOM 3894 N N . LEU A 1 486 ? 25.582 20.121 -67.760 1.00 91.12 486 LEU A N 1
ATOM 3895 C CA . LEU A 1 486 ? 26.444 21.049 -68.494 1.00 91.12 486 LEU A CA 1
ATOM 3896 C C . LEU A 1 486 ? 27.516 20.301 -69.296 1.00 91.12 486 LEU A C 1
ATOM 3898 O O . LEU A 1 486 ? 27.688 20.560 -70.487 1.00 91.12 486 LEU A O 1
ATOM 3902 N N . GLY A 1 487 ? 28.177 19.311 -68.691 1.00 90.38 487 GLY A N 1
ATOM 3903 C CA . GLY A 1 487 ? 29.162 18.477 -69.383 1.00 90.38 487 GLY A CA 1
ATOM 3904 C C . GLY A 1 487 ? 28.582 17.704 -70.575 1.00 90.38 487 GLY A C 1
ATOM 3905 O O . GLY A 1 487 ? 29.234 17.580 -71.614 1.00 90.38 487 GLY A O 1
ATOM 3906 N N . HIS A 1 488 ? 27.352 17.197 -70.464 1.00 94.12 488 HIS A N 1
ATOM 3907 C CA . HIS A 1 488 ? 26.654 16.551 -71.576 1.00 94.12 488 HIS A CA 1
ATOM 3908 C C . HIS A 1 488 ? 26.210 17.551 -72.639 1.00 94.12 488 HIS A C 1
ATOM 3910 O O . HIS A 1 488 ? 26.374 17.257 -73.820 1.00 94.12 488 HIS A O 1
ATOM 3916 N N . LYS A 1 489 ? 25.726 18.732 -72.244 1.00 92.25 489 LYS A N 1
ATOM 3917 C CA . LYS A 1 489 ? 25.346 19.806 -73.166 1.00 92.25 489 LYS A CA 1
ATOM 3918 C C . LYS A 1 489 ? 26.524 20.214 -74.051 1.00 92.25 489 LYS A C 1
ATOM 3920 O O . LYS A 1 489 ? 26.400 20.162 -75.267 1.00 92.25 489 LYS A O 1
ATOM 3925 N N . VAL A 1 490 ? 27.699 20.447 -73.459 1.00 93.69 490 VAL A N 1
ATOM 3926 C CA . VAL A 1 490 ? 28.935 20.748 -74.207 1.00 93.69 490 VAL A CA 1
ATOM 3927 C C . VAL A 1 490 ? 29.284 19.634 -75.203 1.00 93.69 490 VAL A C 1
ATOM 3929 O O . VAL A 1 490 ? 29.639 19.910 -76.346 1.00 93.69 490 VAL A O 1
ATOM 3932 N N . LYS A 1 491 ? 29.155 18.359 -74.810 1.00 93.75 491 LYS A N 1
ATOM 3933 C CA . LYS A 1 491 ? 29.417 17.223 -75.715 1.00 93.75 491 LYS A CA 1
ATOM 3934 C C . LYS A 1 491 ? 28.400 17.124 -76.851 1.00 93.75 491 LYS A C 1
ATOM 3936 O O . LYS A 1 491 ? 28.786 16.819 -77.978 1.00 93.75 491 LYS A O 1
ATOM 3941 N N . VAL A 1 492 ? 27.120 17.345 -76.558 1.00 94.12 492 VAL A N 1
ATOM 3942 C CA . VAL A 1 492 ? 26.042 17.348 -77.555 1.00 94.12 492 VAL A CA 1
ATOM 3943 C C . VAL A 1 492 ? 26.250 18.492 -78.542 1.00 94.12 492 VAL A C 1
ATOM 3945 O O . VAL A 1 492 ? 26.179 18.257 -79.745 1.00 94.12 492 VAL A O 1
ATOM 3948 N N . ASP A 1 493 ? 26.595 19.684 -78.062 1.00 94.50 493 ASP A N 1
ATOM 3949 C CA . ASP A 1 493 ? 26.876 20.843 -78.909 1.00 94.50 493 ASP A CA 1
ATOM 3950 C C . ASP A 1 493 ? 28.105 20.603 -79.795 1.00 94.50 493 ASP A C 1
ATOM 3952 O O . ASP A 1 493 ? 28.044 20.836 -81.002 1.00 94.50 493 ASP A O 1
ATOM 3956 N N . ALA A 1 494 ? 29.180 20.019 -79.255 1.00 92.75 494 ALA A N 1
ATOM 3957 C CA . ALA A 1 494 ? 30.342 19.617 -80.049 1.00 92.75 494 ALA A CA 1
ATOM 3958 C C . ALA A 1 494 ? 29.976 18.583 -81.133 1.00 92.75 494 ALA A C 1
ATOM 3960 O O . ALA A 1 494 ? 30.425 18.683 -82.276 1.00 92.75 494 ALA A O 1
ATOM 3961 N N . LYS A 1 495 ? 29.123 17.599 -80.815 1.00 95.12 495 LYS A N 1
ATOM 3962 C CA . LYS A 1 495 ? 28.625 16.621 -81.799 1.00 95.12 495 LYS A CA 1
ATOM 3963 C C . LYS A 1 495 ? 27.722 17.265 -82.848 1.00 95.12 495 LYS A C 1
ATOM 3965 O O . LYS A 1 495 ? 27.814 16.915 -84.023 1.00 95.12 495 LYS A O 1
ATOM 3970 N N . ARG A 1 496 ? 26.893 18.230 -82.452 1.00 95.62 496 ARG A N 1
ATOM 3971 C CA . ARG A 1 496 ? 26.052 19.013 -83.361 1.00 95.62 496 ARG A CA 1
ATOM 3972 C C . ARG A 1 496 ? 26.902 19.841 -84.325 1.00 95.62 496 ARG A C 1
ATOM 3974 O O . ARG A 1 496 ? 26.620 19.824 -85.518 1.00 95.62 496 ARG A O 1
ATOM 3981 N N . GLN A 1 497 ? 27.969 20.476 -83.839 1.00 93.94 497 GLN A N 1
ATOM 3982 C CA . GLN A 1 497 ? 28.947 21.185 -84.672 1.00 93.94 497 GLN A CA 1
ATOM 3983 C C . GLN A 1 497 ? 29.668 20.236 -85.642 1.00 93.94 497 GLN A C 1
ATOM 3985 O O . GLN A 1 497 ? 29.803 20.559 -86.819 1.00 93.94 497 GLN A O 1
ATOM 3990 N N . GLN A 1 498 ? 30.065 19.037 -85.195 1.00 93.94 498 GLN A N 1
ATOM 3991 C CA . GLN A 1 498 ? 30.644 18.012 -86.078 1.00 93.94 498 GLN A CA 1
ATOM 3992 C C . GLN A 1 498 ? 29.673 17.608 -87.196 1.00 93.94 498 GLN A C 1
ATOM 3994 O O . GLN A 1 498 ? 30.062 17.574 -88.362 1.00 93.94 498 GLN A O 1
ATOM 3999 N N . LEU A 1 499 ? 28.405 17.344 -86.863 1.00 94.69 499 LEU A N 1
ATOM 4000 C CA . LEU A 1 499 ? 27.374 17.010 -87.851 1.00 94.69 499 LEU A CA 1
ATOM 4001 C C . LEU A 1 499 ? 27.128 18.159 -88.834 1.00 94.69 499 LEU A C 1
ATOM 4003 O O . LEU A 1 499 ? 27.011 17.911 -90.031 1.00 94.69 499 LEU A O 1
ATOM 4007 N N . GLN A 1 500 ? 27.101 19.406 -88.358 1.00 94.44 500 GLN A N 1
ATOM 4008 C CA . GLN A 1 500 ? 27.015 20.586 -89.224 1.00 94.44 500 GLN A CA 1
ATOM 4009 C C . GLN A 1 500 ? 28.225 20.696 -90.163 1.00 94.44 500 GLN A C 1
ATOM 4011 O O . GLN A 1 500 ? 28.052 20.992 -91.344 1.00 94.44 500 GLN A O 1
ATOM 4016 N N . GLY A 1 501 ? 29.435 20.398 -89.677 1.00 93.50 501 GLY A N 1
ATOM 4017 C CA . GLY A 1 501 ? 30.645 20.338 -90.500 1.00 93.50 501 GLY A CA 1
ATOM 4018 C C . GLY A 1 501 ? 30.552 19.276 -91.598 1.00 93.50 501 GLY A C 1
ATOM 4019 O O . GLY A 1 501 ? 30.808 19.571 -92.763 1.00 93.50 501 GLY A O 1
ATOM 4020 N N . VAL A 1 502 ? 30.097 18.068 -91.256 1.00 95.19 502 VAL A N 1
ATOM 4021 C CA . VAL A 1 502 ? 29.871 16.982 -92.227 1.00 95.19 502 VAL A CA 1
ATOM 4022 C C . VAL A 1 502 ? 28.797 17.363 -93.251 1.00 95.19 502 VAL A C 1
ATOM 4024 O O . VAL A 1 502 ? 28.995 17.163 -94.446 1.00 95.19 502 VAL A O 1
ATOM 4027 N N . GLN A 1 503 ? 27.688 17.971 -92.823 1.00 94.25 503 GLN A N 1
ATOM 4028 C CA . GLN A 1 503 ? 26.655 18.472 -93.738 1.00 94.25 503 GLN A CA 1
ATOM 4029 C C . GLN A 1 503 ? 27.194 19.547 -94.689 1.00 94.25 503 GLN A C 1
ATOM 4031 O O . GLN A 1 503 ? 26.842 19.546 -95.867 1.00 94.25 503 GLN A O 1
ATOM 4036 N N . SER A 1 504 ? 28.055 20.444 -94.202 1.00 94.00 504 SER A N 1
ATOM 4037 C CA . SER A 1 504 ? 28.726 21.448 -95.034 1.00 94.00 504 SER A CA 1
ATOM 4038 C C . SER A 1 504 ? 29.627 20.795 -96.088 1.00 94.00 504 SER A C 1
ATOM 4040 O O . SER A 1 504 ? 29.545 21.160 -97.259 1.00 94.00 504 SER A O 1
ATOM 4042 N N . LEU A 1 505 ? 30.401 19.769 -95.706 1.00 93.06 505 LEU A N 1
ATOM 4043 C CA . LEU A 1 505 ? 31.237 18.991 -96.630 1.00 93.06 505 LEU A CA 1
ATOM 4044 C C . LEU A 1 505 ? 30.411 18.253 -97.691 1.00 93.06 505 LEU A C 1
ATOM 4046 O O . LEU A 1 505 ? 30.782 18.247 -98.860 1.00 93.06 505 LEU A O 1
ATOM 4050 N N . PHE A 1 506 ? 29.270 17.665 -97.322 1.00 96.50 506 PHE A N 1
ATOM 4051 C CA . PHE A 1 506 ? 28.379 17.042 -98.304 1.00 96.50 506 PHE A CA 1
ATOM 4052 C C . PHE A 1 506 ? 27.781 18.064 -99.272 1.00 96.50 506 PHE A C 1
ATOM 4054 O O . PHE A 1 506 ? 27.697 17.792 -100.467 1.00 96.50 506 PHE A O 1
ATOM 4061 N N . ARG A 1 507 ? 27.396 19.250 -98.783 1.00 95.62 507 ARG A N 1
ATOM 4062 C CA . ARG A 1 507 ? 26.893 20.332 -99.641 1.00 95.62 507 ARG A CA 1
ATOM 4063 C C . ARG A 1 507 ? 27.970 20.855 -100.589 1.00 95.62 507 ARG A C 1
ATOM 4065 O O . ARG A 1 507 ? 27.675 21.066 -101.761 1.00 95.62 507 ARG A O 1
ATOM 4072 N N . SER A 1 508 ? 29.203 21.049 -100.115 1.00 94.25 508 SER A N 1
ATOM 4073 C CA . SER A 1 508 ? 30.307 21.496 -100.972 1.00 94.25 508 SER A CA 1
ATOM 4074 C C . SER A 1 508 ? 30.705 20.431 -101.993 1.00 94.25 508 SER A C 1
ATOM 4076 O O . SER A 1 508 ? 30.943 20.772 -103.149 1.00 94.25 508 SER A O 1
ATOM 4078 N N . PHE A 1 509 ? 30.706 19.153 -101.605 1.00 96.31 509 PHE A N 1
ATOM 4079 C CA . PHE A 1 509 ? 30.938 18.029 -102.510 1.00 96.31 509 PHE A CA 1
ATOM 4080 C C . PHE A 1 509 ? 29.853 17.928 -103.589 1.00 96.31 509 PHE A C 1
ATOM 4082 O O . PHE A 1 509 ? 30.178 17.832 -104.769 1.00 96.31 509 PHE A O 1
ATOM 4089 N N . ALA A 1 510 ? 28.573 18.026 -103.213 1.00 95.00 510 ALA A N 1
ATOM 4090 C CA . ALA A 1 510 ? 27.467 18.061 -104.170 1.00 95.00 510 ALA A CA 1
ATOM 4091 C C . ALA A 1 510 ? 27.599 19.244 -105.147 1.00 95.00 510 ALA A C 1
ATOM 4093 O O . ALA A 1 510 ? 27.486 19.057 -106.355 1.00 95.00 510 ALA A O 1
ATOM 4094 N N . ALA A 1 511 ? 27.940 20.439 -104.650 1.00 94.31 511 ALA A N 1
ATOM 4095 C CA . ALA A 1 511 ? 28.174 21.611 -105.495 1.00 94.31 511 ALA A CA 1
ATOM 4096 C C . ALA A 1 511 ? 29.386 21.448 -106.439 1.00 94.31 511 ALA A C 1
ATOM 4098 O O . ALA A 1 511 ? 29.355 21.932 -107.572 1.00 94.31 511 ALA A O 1
ATOM 4099 N N . GLN A 1 512 ? 30.457 20.774 -106.003 1.00 94.06 512 GLN A N 1
ATOM 4100 C CA . GLN A 1 512 ? 31.604 20.440 -106.858 1.00 94.06 512 GLN A CA 1
ATOM 4101 C C . GLN A 1 512 ? 31.236 19.419 -107.937 1.00 94.06 512 GLN A C 1
ATOM 4103 O O . GLN A 1 512 ? 31.600 19.619 -109.094 1.00 94.06 512 GLN A O 1
ATOM 4108 N N . LEU A 1 513 ? 30.484 18.374 -107.583 1.00 94.12 513 LEU A N 1
ATOM 4109 C CA . LEU A 1 513 ? 29.954 17.400 -108.539 1.00 94.12 513 LEU A CA 1
ATOM 4110 C C . LEU A 1 513 ? 29.079 18.076 -109.599 1.00 94.12 513 LEU A C 1
ATOM 4112 O O . LEU A 1 513 ? 29.253 17.820 -110.787 1.00 94.12 513 LEU A O 1
ATOM 4116 N N . GLU A 1 514 ? 28.183 18.977 -109.192 1.00 93.88 514 GLU A N 1
ATOM 4117 C CA . GLU A 1 514 ? 27.355 19.749 -110.125 1.00 93.88 514 GLU A CA 1
ATOM 4118 C C . GLU A 1 514 ? 28.196 20.630 -111.059 1.00 93.88 514 GLU A C 1
ATOM 4120 O O . GLU A 1 514 ? 27.894 20.715 -112.251 1.00 93.88 514 GLU A O 1
ATOM 4125 N N . ARG A 1 515 ? 29.268 21.262 -110.557 1.00 93.12 515 ARG A N 1
ATOM 4126 C CA . ARG A 1 515 ? 30.205 22.026 -111.401 1.00 93.12 515 ARG A CA 1
ATOM 4127 C C . ARG A 1 515 ? 30.925 21.137 -112.411 1.00 93.12 515 ARG A C 1
ATOM 4129 O O . ARG A 1 515 ? 30.904 21.464 -113.591 1.00 93.12 515 ARG A O 1
ATOM 4136 N N . GLN A 1 516 ? 31.490 20.010 -111.977 1.00 92.12 516 GLN A N 1
ATOM 4137 C CA . GLN A 1 516 ? 32.188 19.075 -112.868 1.00 92.12 516 GLN A CA 1
ATOM 4138 C C . GLN A 1 516 ? 31.254 18.487 -113.933 1.00 92.12 516 GLN A C 1
ATOM 4140 O O . GLN A 1 516 ? 31.629 18.374 -115.099 1.00 92.12 516 GLN A O 1
ATOM 4145 N N . LEU A 1 517 ? 30.010 18.163 -113.561 1.00 88.69 517 LEU A N 1
ATOM 4146 C CA . LEU A 1 517 ? 28.993 17.715 -114.512 1.00 88.69 517 LEU A CA 1
ATOM 4147 C C . LEU A 1 517 ? 28.679 18.798 -115.552 1.00 88.69 517 LEU A C 1
ATOM 4149 O O . LEU A 1 517 ? 28.648 18.489 -116.744 1.00 88.69 517 LEU A O 1
ATOM 4153 N N . ARG A 1 518 ? 28.519 20.063 -115.139 1.00 89.25 518 ARG A N 1
ATOM 4154 C CA . ARG A 1 518 ? 28.312 21.187 -116.071 1.00 89.25 518 ARG A CA 1
ATOM 4155 C C . ARG A 1 518 ? 29.506 21.402 -117.003 1.00 89.25 518 ARG A C 1
ATOM 4157 O O . ARG A 1 518 ? 29.302 21.546 -118.202 1.00 89.25 518 ARG A O 1
ATOM 4164 N N . GLU A 1 519 ? 30.731 21.368 -116.483 1.00 87.38 519 GLU A N 1
ATOM 4165 C CA . GLU A 1 519 ? 31.957 21.504 -117.286 1.00 87.38 519 GLU A CA 1
ATOM 4166 C C . GLU A 1 519 ? 32.090 20.375 -118.321 1.00 87.38 519 GLU A C 1
ATOM 4168 O O . GLU A 1 519 ? 32.376 20.642 -119.487 1.00 87.38 519 GLU A O 1
ATOM 4173 N N . SER A 1 520 ? 31.782 19.129 -117.938 1.00 79.69 520 SER A N 1
ATOM 4174 C CA . SER A 1 520 ? 31.792 17.982 -118.860 1.00 79.69 520 SER A CA 1
ATOM 4175 C C . SER A 1 520 ? 30.746 18.084 -119.979 1.00 79.69 520 SER A C 1
ATOM 4177 O O . SER A 1 520 ? 30.954 17.555 -121.069 1.00 79.69 520 SER A O 1
ATOM 4179 N N . HIS A 1 521 ? 29.624 18.770 -119.729 1.00 79.44 521 HIS A N 1
ATOM 4180 C CA . HIS A 1 521 ? 28.582 19.013 -120.729 1.00 79.44 521 HIS A CA 1
ATOM 4181 C C . HIS A 1 521 ? 28.915 20.169 -121.678 1.00 79.44 521 HIS A C 1
ATOM 4183 O O . HIS A 1 521 ? 28.387 20.187 -122.781 1.00 79.44 521 HIS A O 1
ATOM 4189 N N . SER A 1 522 ? 29.792 21.101 -121.292 1.00 71.75 522 SER A N 1
ATOM 4190 C CA . SER A 1 522 ? 30.262 22.181 -122.174 1.00 71.75 522 SER A CA 1
ATOM 4191 C C . SER A 1 522 ? 31.445 21.793 -123.075 1.00 71.75 522 SER A C 1
ATOM 4193 O O . SER A 1 522 ? 31.796 22.571 -123.954 1.00 71.75 522 SER A O 1
ATOM 4195 N N . GLN A 1 523 ? 32.078 20.631 -122.863 1.00 59.12 523 GLN A N 1
ATOM 4196 C CA . GLN A 1 523 ? 33.174 20.116 -123.706 1.00 59.12 523 GLN A CA 1
ATOM 4197 C C . GLN A 1 523 ? 32.721 19.134 -124.804 1.00 59.12 523 GLN A C 1
ATOM 4199 O O . GLN A 1 523 ? 33.559 18.616 -125.545 1.00 59.12 523 GLN A O 1
ATOM 4204 N N . LYS A 1 524 ? 31.416 18.882 -124.919 1.00 49.53 524 LYS A N 1
ATOM 4205 C CA . LYS A 1 524 ? 30.786 18.291 -126.105 1.00 49.53 524 LYS A CA 1
ATOM 4206 C C . LYS A 1 524 ? 30.092 19.393 -126.884 1.00 49.53 524 LYS A C 1
ATOM 4208 O O . LYS A 1 524 ? 30.1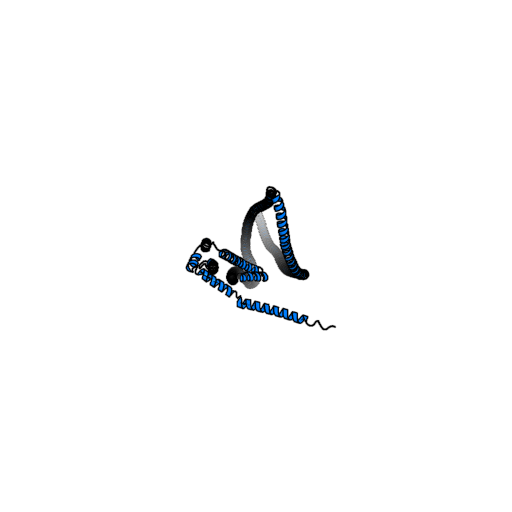05 19.291 -128.128 1.00 49.53 524 LYS A O 1
#

pLDDT: mean 77.38, std 12.15, range [39.28, 96.5]